Protein 4B6I (pdb70)

Foldseek 3Di:
DLVVLVVDDLLQLLLLLLLLLLQLLQDPDPVSNVVSNVSSVVSVVPHPWDCVLVVQSNVVSNCLSPVQDQDVDDDGDSNVSSNCSNPDVSNVVSCVVTPD/DLCVCVPDDLLQLQLLLLLLLLQLLQDPDPVSNVVSVVSSVSSVVPHPFDCVLVVVSNVVSNCLSPPQDDDPDDDGDSNVSSCCSVVPPVSVVSVVVTPD/DVLLVVCLVDDLLVLLLLLLLLLLQLLQDPDPVSNVVSVVSNVSSVVNHPFPCQLVVVSNVVSVCLSPPQDDDPDDDGDSNVSSNVSNPDPVNVVSVVVGDD/DVLLVVCQVPDLLQLLLLLLLLLLQLLQDPDPVSNVVSNVSSVSSVVNHPFDCVLVVVSNVVSPVLSVVQDDDPDDDGDSNVSSNVSVVDPVSVVSVVVGPD

CATH classification: 1.20.120.1620

Solvent-accessible surface area: 18960 Å² total; per-residue (Å²): 46,116,73,60,14,106,87,30,67,51,55,18,4,0,26,2,14,0,0,0,48,0,9,0,92,24,17,67,16,117,162,12,53,74,5,0,32,48,0,1,69,22,2,72,147,61,20,171,21,65,140,58,0,15,86,70,0,32,129,5,0,57,96,27,3,105,109,81,23,122,16,75,100,161,30,61,9,36,8,10,1,0,0,32,0,15,68,14,82,83,0,50,70,14,19,112,138,56,46,239,47,63,116,37,7,107,81,29,69,54,38,18,3,0,31,2,15,0,0,0,51,0,12,0,94,13,23,131,24,114,181,15,45,78,8,0,38,43,0,2,63,6,1,46,142,40,19,171,23,66,119,66,0,6,116,58,0,32,149,4,0,51,96,31,4,110,111,90,25,118,26,98,87,164,24,59,6,26,9,9,2,0,0,36,0,15,68,12,91,76,0,57,64,5,18,94,154,58,55,245,73,150,14,22,98,64,13,93,98,45,67,50,45,15,3,0,29,1,13,0,0,0,47,0,12,0,81,16,23,123,18,136,180,13,59,89,8,0,39,45,0,1,72,8,1,67,115,24,22,174,18,65,143,38,0,13,52,7,0,34,85,1,0,53,89,34,4,104,108,77,15,124,24,100,86,170,32,61,4,30,9,4,0,0,0,27,0,14,81,6,57,26,0,85,13,1,18,82,8,22,29,200,69,157,15,30,105,87,13,92,103,40,65,52,45,21,3,0,31,2,18,0,0,0,47,0,9,0,88,18,9,118,12,109,177,12,39,76,6,0,37,58,0,1,64,11,2,69,115,35,20,170,22,62,142,71,0,12,97,19,0,34,90,0,0,68,41,6,5,101,70,74,22,136,27,124,91,175,29,41,7,34,7,3,2,0,0,31,0,17,85,6,14,1,0,68,5,2,23,70,119,38,53,235

Nearest PDB structures (foldseek):
  4b6i-assembly2_B  TM=1.010E+00  e=2.542E-14  Serratia marcescens
  4jur-assembly4_M  TM=9.207E-01  e=7.871E-06  Enterobacter cloacae subsp. cloacae ATCC 13047
  4j30-assembly1_B  TM=9.088E-01  e=9.752E-06  Salmonella enterica subsp. enterica serovar Typhimurium str. LT2
  4hfk-assembly1_B  TM=9.265E-01  e=2.424E-05  Enterobacter cloacae subsp. cloacae ATCC 13047
  3zib-assembly1_B  TM=9.320E-01  e=1.147E-03  Serratia marcescens

InterPro domains:
  IPR032032 Type VI secretion system (T6SS), amidase immunity protein [PF16695] (15-92)
  IPR038314 T6SS superfamily [G3DSA:1.20.120.1620] (1-102)

Sequence (404 aa):
MENSLNALSQEALYKNWLTSRCIGKSTDSERTKQQDAFRSASAYLELSKKLPMDAFEQGEKLAEQYANKNSQGSVQGTYHTLDCLSLQNASEAETIFERYSKMENSLNALSQEALYKNWLTSRCIGKSTDSERTKQDAFRSASAYLELSKLPMDAFEQGEKLAEQYANKNSQGSVQGTYHTLDCLSLQNASEAETIFERYSKGHMENSLNALSQEALYKNWLTSRCIGKSTDSERTKQDAFRSASAYLELSKLPMDAFEQGEKLAEQYANKNSQGSVQGTYHTLDCLSLQNNASEAETIFERYSKGHMENSLNALSQEALYKNWLTSRCIGKSTDSERTKQDAFRSASAYLELSKLPMDAFEQGEKLAEQYANKNSQGSVQGTYHTLDCLSLQNASEAETIFERYSK

Organism: Serratia marcescens (NCBI:txid615)

Secondary structure (DSSP, 8-state):
-HHHHHTS-HHHHHHHHHHHHHHHHH-S-HHHHHHHHHHHHHHHHH--S-HHHHHHHHHHHHHHHTT----SSSS--HHHHHHGGGT-HHHHHHHHHHH-/-TTTTTTS-HHHHHHHHHHHHHHHHH-S-HHHHHHHHHHHHHHHHH--S-HHHHHHHHHHHHHHHT-----SSSS--HHHHHHGGGT-HHHHHHHHTT--/-HHHHHHTTS-HHHHHHHHHHHHHHHHH-S-HHHHHHHHHHHHHHHHT--S-THHHHHHHHHHHHHHT-----SSSS--HHHHHHGGGG-HHHHHHHHHH--/-HHHHHHTTS-HHHHHHHHHHHHHHHHH-S-HHHHHHHHHHHHHHHHH--S-HHHHHHHHHHHHHHHT-----SSSS--HHHHHHGGGT-HHHHHHHHHHH-

Radius of gyration: 23.5 Å; Cα contacts (8 Å, |Δi|>4): 621; chains: 4; bounding box: 62×67×42 Å

Structure (mmCIF, N/CA/C/O backbone):
data_4B6I
#
_entry.id   4B6I
#
_cell.length_a   48.055
_cell.length_b   56.894
_cell.length_c   122.195
_cell.angle_alpha   90.00
_cell.angle_beta   90.00
_cell.angle_gamma   90.00
#
_symmetry.space_group_name_H-M   'P 2 2 21'
#
loop_
_entity.id
_entity.type
_entity.pdbx_description
1 polymer SMA2266
2 water water
#
loop_
_atom_site.group_PDB
_atom_site.id
_atom_site.type_symbol
_atom_site.label_atom_id
_atom_site.label_alt_id
_atom_site.label_comp_id
_atom_site.label_asym_id
_atom_site.label_entity_id
_atom_site.label_seq_id
_atom_site.pdbx_PDB_ins_code
_atom_site.Cartn_x
_atom_site.Cartn_y
_atom_site.Cartn_z
_atom_site.occupancy
_atom_site.B_iso_or_equiv
_atom_site.auth_seq_id
_atom_site.auth_comp_id
_atom_site.auth_asym_id
_atom_site.auth_atom_id
_atom_site.pdbx_PDB_model_num
ATOM 1 N N . MET A 1 3 ? 24.350 34.812 19.518 1.00 45.36 20 MET A N 1
ATOM 2 C CA . MET A 1 3 ? 25.303 35.905 19.108 1.00 46.28 20 MET A CA 1
ATOM 3 C C . MET A 1 3 ? 26.141 35.367 17.965 1.00 45.41 20 MET A C 1
ATOM 4 O O . MET A 1 3 ? 26.402 36.053 16.986 1.00 41.83 20 MET A O 1
ATOM 9 N N . GLU A 1 4 ? 26.583 34.126 18.143 1.00 48.45 21 GLU A N 1
ATOM 10 C CA . GLU A 1 4 ? 27.339 33.361 17.146 1.00 48.74 21 GLU A CA 1
ATOM 11 C C . GLU A 1 4 ? 26.406 33.188 15.967 1.00 47.63 21 GLU A C 1
ATOM 12 O O . GLU A 1 4 ? 26.829 33.230 14.816 1.00 46.18 21 GLU A O 1
ATOM 18 N N . ASN A 1 5 ? 25.122 33.036 16.302 1.00 46.87 22 ASN A N 1
ATOM 19 C CA . ASN A 1 5 ? 24.026 32.916 15.340 1.00 45.87 22 ASN A CA 1
ATOM 20 C C . ASN A 1 5 ? 23.821 34.173 14.540 1.00 42.62 22 ASN A C 1
ATOM 21 O O . ASN A 1 5 ? 23.689 34.101 13.333 1.00 43.08 22 ASN A O 1
ATOM 26 N N . SER A 1 6 ? 23.756 35.326 15.198 1.00 39.69 23 SER A N 1
ATOM 27 C CA . SER A 1 6 ? 23.524 36.577 14.464 1.00 37.97 23 SER A CA 1
ATOM 28 C C . SER A 1 6 ? 24.742 36.957 13.645 1.00 34.78 23 SER A C 1
ATOM 29 O O . SER A 1 6 ? 24.620 37.477 12.531 1.00 31.78 23 SER A O 1
ATOM 32 N N . LEU A 1 7 ? 25.927 36.673 14.187 1.00 33.17 24 LEU A N 1
ATOM 33 C CA . LEU A 1 7 ? 27.152 36.989 13.452 1.00 29.18 24 LEU A CA 1
ATOM 34 C C . LEU A 1 7 ? 27.311 36.147 12.172 1.00 26.68 24 LEU A C 1
ATOM 35 O O . LEU A 1 7 ? 27.655 36.683 11.132 1.00 24.97 24 LEU A O 1
ATOM 40 N N . ASN A 1 8 ? 27.033 34.842 12.256 1.00 27.57 25 ASN A N 1
ATOM 41 C CA . ASN A 1 8 ? 26.984 33.962 11.081 1.00 27.49 25 ASN A CA 1
ATOM 42 C C . ASN A 1 8 ? 25.967 34.380 9.998 1.00 26.16 25 ASN A C 1
ATOM 43 O O . ASN A 1 8 ? 26.112 34.014 8.847 1.00 26.70 25 ASN A O 1
ATOM 48 N N . ALA A 1 9 ? 24.968 35.174 10.344 1.00 24.60 26 ALA A N 1
ATOM 49 C CA . ALA A 1 9 ? 24.018 35.690 9.351 1.00 24.24 26 ALA A CA 1
ATOM 50 C C . ALA A 1 9 ? 24.621 36.813 8.483 1.00 22.41 26 ALA A C 1
ATOM 51 O O . ALA A 1 9 ? 24.107 37.117 7.420 1.00 22.90 26 ALA A O 1
ATOM 53 N N . LEU A 1 10 ? 25.696 37.447 8.946 1.00 19.87 27 LEU A N 1
ATOM 54 C CA . LEU A 1 10 ? 26.259 38.584 8.254 1.00 18.19 27 LEU A CA 1
ATOM 55 C C . LEU A 1 10 ? 27.052 38.176 7.035 1.00 18.02 27 LEU A C 1
ATOM 56 O O . LEU A 1 10 ? 27.765 37.200 7.051 1.00 18.34 27 LEU A O 1
ATOM 61 N N . SER A 1 11 ? 26.954 38.968 5.995 1.00 17.52 28 SER A N 1
ATOM 62 C CA . SER A 1 11 ? 27.845 38.823 4.860 1.00 17.46 28 SER A CA 1
ATOM 63 C C . SER A 1 11 ? 29.284 39.167 5.232 1.00 16.28 28 SER A C 1
ATOM 64 O O . SER A 1 11 ? 29.572 39.798 6.273 1.00 15.92 28 SER A O 1
ATOM 67 N N . GLN A 1 12 ? 30.206 38.742 4.383 1.00 15.96 29 GLN A N 1
ATOM 68 C CA . GLN A 1 12 ? 31.604 39.101 4.528 1.00 14.81 29 GLN A CA 1
ATOM 69 C C . GLN A 1 12 ? 31.780 40.626 4.434 1.00 13.48 29 GLN A C 1
ATOM 70 O O . GLN A 1 12 ? 32.561 41.193 5.194 1.00 12.06 29 GLN A O 1
ATOM 76 N N . GLU A 1 13 ? 31.033 41.304 3.559 1.00 13.61 30 GLU A N 1
ATOM 77 C CA . GLU A 1 13 ? 31.163 42.783 3.484 1.00 13.24 30 GLU A CA 1
ATOM 78 C C . GLU A 1 13 ? 30.681 43.403 4.815 1.00 12.16 30 GLU A C 1
ATOM 79 O O . GLU A 1 13 ? 31.336 44.299 5.358 1.00 10.80 30 GLU A O 1
ATOM 85 N N . ALA A 1 14 ? 29.602 42.868 5.383 1.00 12.15 31 ALA A N 1
ATOM 86 C CA . ALA A 1 14 ? 29.096 43.416 6.628 1.00 11.57 31 ALA A CA 1
ATOM 87 C C . ALA A 1 14 ? 30.036 43.194 7.839 1.00 10.80 31 ALA A C 1
ATOM 88 O O . ALA A 1 14 ? 30.188 44.086 8.709 1.00 10.02 31 ALA A O 1
ATOM 90 N N . LEU A 1 15 ? 30.646 42.014 7.908 1.00 10.76 32 LEU A N 1
ATOM 91 C CA . LEU A 1 15 ? 31.657 41.711 8.945 1.00 10.32 32 LEU A CA 1
ATOM 92 C C . LEU A 1 15 ? 32.806 42.692 8.874 1.00 9.59 32 LEU A C 1
ATOM 93 O O . LEU A 1 15 ? 33.245 43.249 9.893 1.00 9.13 32 LEU A O 1
ATOM 98 N N . TYR A 1 16 ? 33.272 42.934 7.665 1.00 9.40 33 TYR A N 1
ATOM 99 C CA . TYR A 1 16 ? 34.351 43.869 7.456 1.00 9.21 33 TYR A CA 1
ATOM 100 C C . TYR A 1 16 ? 33.982 45.293 7.866 1.00 8.35 33 TYR A C 1
ATOM 101 O O . TYR A 1 16 ? 34.751 45.975 8.520 1.00 7.59 33 TYR A O 1
ATOM 110 N N . LYS A 1 17 ? 32.831 45.763 7.389 1.00 8.26 34 LYS A N 1
ATOM 111 C CA . LYS A 1 17 ? 32.375 47.150 7.730 1.00 7.90 34 LYS A CA 1
ATOM 112 C C . LYS A 1 17 ? 32.207 47.289 9.265 1.00 7.14 34 LYS A C 1
ATOM 113 O O . LYS A 1 17 ? 32.571 48.318 9.828 1.00 6.54 34 LYS A O 1
ATOM 119 N N . ASN A 1 18 ? 31.635 46.271 9.907 1.00 6.92 35 ASN A N 1
ATOM 120 C CA . ASN A 1 18 ? 31.461 46.278 11.350 1.00 6.85 35 ASN A CA 1
ATOM 121 C C . ASN A 1 18 ? 32.784 46.294 12.051 1.00 6.67 35 ASN A C 1
ATOM 122 O O . ASN A 1 18 ? 32.943 47.016 13.040 1.00 6.57 35 ASN A O 1
ATOM 127 N N . TRP A 1 19 ? 33.743 45.556 11.496 1.00 6.66 36 TRP A N 1
ATOM 128 C CA . TRP A 1 19 ? 35.132 45.537 12.057 1.00 6.91 36 TRP A CA 1
ATOM 129 C C . TRP A 1 19 ? 35.748 46.931 11.972 1.00 6.63 36 TRP A C 1
ATOM 130 O O . TRP A 1 19 ? 36.173 47.459 12.970 1.00 6.55 36 TRP A O 1
ATOM 141 N N . LEU A 1 20 ? 35.646 47.561 10.791 1.00 6.37 37 LEU A N 1
ATOM 142 C CA . LEU A 1 20 ? 36.092 48.925 10.579 1.00 6.23 37 LEU A CA 1
ATOM 143 C C . LEU A 1 20 ? 35.432 49.913 11.554 1.00 6.27 37 LEU A C 1
ATOM 144 O O . LEU A 1 20 ? 36.155 50.665 12.235 1.00 6.54 37 LEU A O 1
ATOM 149 N N . THR A 1 21 ? 34.107 49.912 11.648 1.00 6.10 38 THR A N 1
ATOM 150 C CA . THR A 1 21 ? 33.472 50.845 12.552 1.00 6.37 38 THR A CA 1
ATOM 151 C C . THR A 1 21 ? 33.917 50.652 14.020 1.00 6.74 38 THR A C 1
ATOM 152 O O . THR A 1 21 ? 34.200 51.609 14.753 1.00 7.03 38 THR A O 1
ATOM 156 N N . SER A 1 22 ? 33.964 49.393 14.445 1.00 7.32 39 SER A N 1
ATOM 157 C CA . SER A 1 22 ? 34.385 49.036 15.779 1.00 8.03 39 SER A CA 1
ATOM 158 C C . SER A 1 22 ? 35.782 49.468 16.124 1.00 8.44 39 SER A C 1
ATOM 159 O O . SER A 1 22 ? 35.999 50.002 17.240 1.00 8.96 39 SER A O 1
ATOM 162 N N . ARG A 1 23 ? 36.724 49.180 15.221 1.00 8.48 40 ARG A N 1
ATOM 163 C CA . ARG A 1 23 ? 38.079 49.659 15.376 1.00 8.84 40 ARG A CA 1
ATOM 164 C C . ARG A 1 23 ? 38.123 51.213 15.505 1.00 9.00 40 ARG A C 1
ATOM 165 O O . ARG A 1 23 ? 38.789 51.711 16.346 1.00 9.74 40 ARG A O 1
ATOM 173 N N . CYS A 1 24 ? 37.352 51.933 14.705 1.00 8.89 41 CYS A N 1
ATOM 174 C CA . CYS A 1 24 ? 37.371 53.407 14.680 1.00 9.10 41 CYS A CA 1
ATOM 175 C C . CYS A 1 24 ? 36.839 53.948 15.990 1.00 9.43 41 CYS A C 1
ATOM 176 O O . CYS A 1 24 ? 37.398 54.879 16.583 1.00 9.89 41 CYS A O 1
ATOM 179 N N . ILE A 1 25 ? 35.799 53.301 16.524 1.00 9.62 42 ILE A N 1
ATOM 180 C CA . ILE A 1 25 ? 35.175 53.721 17.796 1.00 10.02 42 ILE A CA 1
ATOM 181 C C . ILE A 1 25 ? 36.195 53.540 18.897 1.00 11.31 42 ILE A C 1
ATOM 182 O O . ILE A 1 25 ? 36.418 54.425 19.717 1.00 12.37 42 ILE A O 1
ATOM 187 N N . GLY A 1 26 ? 36.892 52.409 18.887 1.00 11.78 43 GLY A N 1
ATOM 188 C CA . GLY A 1 26 ? 37.869 52.160 19.938 1.00 13.15 43 GLY A CA 1
ATOM 189 C C . GLY A 1 26 ? 39.033 53.139 19.886 1.00 14.22 43 GLY A C 1
ATOM 190 O O . GLY A 1 26 ? 39.618 53.461 20.921 1.00 15.66 43 GLY A O 1
ATOM 191 N N . LYS A 1 27 ? 39.451 53.490 18.682 1.00 14.15 44 LYS A N 1
ATOM 192 C CA . LYS A 1 27 ? 40.604 54.357 18.491 1.00 15.69 44 LYS A CA 1
ATOM 193 C C . LYS A 1 27 ? 40.259 55.838 18.730 1.00 16.71 44 LYS A C 1
ATOM 194 O O . LYS A 1 27 ? 41.168 56.653 18.885 1.00 17.28 44 LYS A O 1
ATOM 200 N N . SER A 1 28 ? 38.961 56.174 18.746 1.00 16.46 45 SER A N 1
ATOM 201 C CA . SER A 1 28 ? 38.516 57.577 18.890 1.00 17.26 45 SER A CA 1
ATOM 202 C C . SER A 1 28 ? 38.085 57.888 20.301 1.00 19.06 45 SER A C 1
ATOM 203 O O . SER A 1 28 ? 38.220 59.029 20.727 1.00 19.32 45 SER A O 1
ATOM 206 N N . THR A 1 29 ? 37.558 56.881 21.024 1.00 19.94 46 THR A N 1
ATOM 207 C CA . THR A 1 29 ? 36.866 57.105 22.319 1.00 20.66 46 THR A CA 1
ATOM 208 C C . THR A 1 29 ? 37.856 57.485 23.395 1.00 22.41 46 THR A C 1
ATOM 209 O O . THR A 1 29 ? 38.962 56.963 23.458 1.00 23.11 46 THR A O 1
ATOM 213 N N . ASP A 1 30 ? 37.427 58.420 24.225 1.00 23.08 47 ASP A N 1
ATOM 214 C CA . ASP A 1 30 ? 38.091 58.780 25.475 1.00 25.10 47 ASP A CA 1
ATOM 215 C C . ASP A 1 30 ? 38.118 57.674 26.546 1.00 25.27 47 ASP A C 1
ATOM 216 O O . ASP A 1 30 ? 38.894 57.746 27.486 1.00 26.17 47 ASP A O 1
ATOM 221 N N . SER A 1 31 ? 37.178 56.749 26.480 1.00 23.86 48 SER A N 1
ATOM 222 C CA . SER A 1 31 ? 36.940 55.845 27.577 1.00 24.28 48 SER A CA 1
ATOM 223 C C . SER A 1 31 ? 37.703 54.527 27.361 1.00 23.60 48 SER A C 1
ATOM 224 O O . SER A 1 31 ? 37.508 53.867 26.328 1.00 21.29 48 SER A O 1
ATOM 227 N N . GLU A 1 32 ? 38.516 54.116 28.339 1.00 24.17 49 GLU A N 1
ATOM 228 C CA . GLU A 1 32 ? 39.120 52.807 28.273 1.00 23.82 49 GLU A CA 1
ATOM 229 C C . GLU A 1 32 ? 38.031 51.719 28.268 1.00 22.47 49 GLU A C 1
ATOM 230 O O . GLU A 1 32 ? 38.140 50.749 27.515 1.00 21.15 49 GLU A O 1
ATOM 236 N N . ARG A 1 33 ? 36.981 51.854 29.084 1.00 22.11 50 ARG A N 1
ATOM 237 C CA . ARG A 1 33 ? 35.856 50.851 29.065 1.00 21.97 50 ARG A CA 1
ATOM 238 C C . ARG A 1 33 ? 35.274 50.653 27.710 1.00 19.37 50 ARG A C 1
ATOM 239 O O . ARG A 1 33 ? 35.030 49.535 27.260 1.00 18.46 50 ARG A O 1
ATOM 247 N N . THR A 1 34 ? 34.987 51.760 27.091 1.00 18.59 51 THR A N 1
ATOM 248 C CA . THR A 1 34 ? 34.384 51.749 25.740 1.00 17.66 51 THR A CA 1
ATOM 249 C C . THR A 1 34 ? 35.428 51.254 24.707 1.00 16.96 51 THR A C 1
ATOM 250 O O . THR A 1 34 ? 35.085 50.527 23.800 1.00 15.67 51 THR A O 1
ATOM 254 N N . LYS A 1 35 ? 36.705 51.597 24.901 1.00 18.06 52 LYS A N 1
ATOM 255 C CA . LYS A 1 35 ? 37.717 51.162 23.948 1.00 17.64 52 LYS A CA 1
ATOM 256 C C . LYS A 1 35 ? 37.803 49.654 23.947 1.00 16.95 52 LYS A C 1
ATOM 257 O O . LYS A 1 35 ? 37.858 49.022 22.837 1.00 15.40 52 LYS A O 1
ATOM 263 N N A GLN A 1 36 ? 37.850 49.042 25.123 0.50 17.42 53 GLN A N 1
ATOM 264 N N B GLN A 1 36 ? 37.842 49.084 25.152 0.50 17.54 53 GLN A N 1
ATOM 265 C CA A GLN A 1 36 ? 37.999 47.589 25.141 0.50 17.69 53 GLN A CA 1
ATOM 266 C CA B GLN A 1 36 ? 37.910 47.631 25.340 0.50 17.99 53 GLN A CA 1
ATOM 267 C C A GLN A 1 36 ? 36.665 46.869 24.762 0.50 16.79 53 GLN A C 1
ATOM 268 C C B GLN A 1 36 ? 36.685 46.951 24.706 0.50 16.80 53 GLN A C 1
ATOM 269 O O A GLN A 1 36 ? 36.694 45.755 24.224 0.50 16.32 53 GLN A O 1
ATOM 270 O O B GLN A 1 36 ? 36.803 45.962 23.967 0.50 16.04 53 GLN A O 1
ATOM 281 N N . ASP A 1 37 ? 35.512 47.517 24.974 1.00 16.27 54 ASP A N 1
ATOM 282 C CA . ASP A 1 37 ? 34.262 47.008 24.401 1.00 15.31 54 ASP A CA 1
ATOM 283 C C . ASP A 1 37 ? 34.295 47.045 22.872 1.00 13.59 54 ASP A C 1
ATOM 284 O O . ASP A 1 37 ? 33.971 46.065 22.166 1.00 12.86 54 ASP A O 1
ATOM 289 N N . ALA A 1 38 ? 34.732 48.169 22.339 1.00 12.70 55 ALA A N 1
ATOM 290 C CA . ALA A 1 38 ? 34.812 48.280 20.890 1.00 11.43 55 ALA A CA 1
ATOM 291 C C . ALA A 1 38 ? 35.779 47.294 20.304 1.00 11.55 55 ALA A C 1
ATOM 292 O O . ALA A 1 38 ? 35.492 46.670 19.270 1.00 10.60 55 ALA A O 1
ATOM 294 N N . PHE A 1 39 ? 36.928 47.136 20.965 1.00 12.41 56 PHE A N 1
ATOM 295 C CA . PHE A 1 39 ? 37.930 46.211 20.446 1.00 12.78 56 PHE A CA 1
ATOM 296 C C . PHE A 1 39 ? 37.533 44.741 20.575 1.00 13.26 56 PHE A C 1
ATOM 297 O O . PHE A 1 39 ? 37.779 43.993 19.638 1.00 13.03 56 PHE A O 1
ATOM 305 N N . ARG A 1 40 ? 36.959 44.319 21.702 1.00 14.28 57 ARG A N 1
ATOM 306 C CA . ARG A 1 40 ? 36.373 42.954 21.846 1.00 15.17 57 ARG A CA 1
ATOM 307 C C . ARG A 1 40 ? 35.347 42.684 20.735 1.00 13.97 57 ARG A C 1
ATOM 308 O O . ARG A 1 40 ? 35.317 41.606 20.155 1.00 13.67 57 ARG A O 1
ATOM 316 N N . SER A 1 41 ? 34.521 43.691 20.434 1.00 12.80 58 SER A N 1
ATOM 317 C CA . SER A 1 41 ? 33.525 43.564 19.404 1.00 12.19 58 SER A CA 1
ATOM 318 C C . SER A 1 41 ? 34.191 43.415 18.007 1.00 11.42 58 SER A C 1
ATOM 319 O O . SER A 1 41 ? 33.796 42.577 17.223 1.00 11.66 58 SER A O 1
ATOM 322 N N . ALA A 1 42 ? 35.180 44.232 17.721 1.00 10.68 59 ALA A N 1
ATOM 323 C CA . ALA A 1 42 ? 35.934 44.102 16.479 1.00 10.17 59 ALA A CA 1
ATOM 324 C C . ALA A 1 42 ? 36.536 42.711 16.358 1.00 10.79 59 ALA A C 1
ATOM 325 O O . ALA A 1 42 ? 36.505 42.114 15.255 1.00 10.59 59 ALA A O 1
ATOM 327 N N . SER A 1 43 ? 37.104 42.201 17.444 1.00 11.71 60 SER A N 1
ATOM 328 C CA . SER A 1 43 ? 37.740 40.851 17.413 1.00 12.94 60 SER A CA 1
ATOM 329 C C . SER A 1 43 ? 36.705 39.775 17.017 1.00 13.21 60 SER A C 1
ATOM 330 O O . SER A 1 43 ? 37.028 38.856 16.311 1.00 13.60 60 SER A O 1
ATOM 333 N N . ALA A 1 44 ? 35.479 39.881 17.525 1.00 13.08 61 ALA A N 1
ATOM 334 C CA . ALA A 1 44 ? 34.412 38.906 17.180 1.00 13.50 61 ALA A CA 1
ATOM 335 C C . ALA A 1 44 ? 34.104 38.890 15.678 1.00 12.68 61 ALA A C 1
ATOM 336 O O . ALA A 1 44 ? 33.843 37.850 15.127 1.00 13.12 61 ALA A O 1
ATOM 338 N N . TYR A 1 45 ? 34.092 40.048 15.021 1.00 11.70 62 TYR A N 1
ATOM 339 C CA . TYR A 1 45 ? 33.816 40.099 13.588 1.00 11.21 62 TYR A CA 1
ATOM 340 C C . TYR A 1 45 ? 34.984 39.537 12.816 1.00 11.82 62 TYR A C 1
ATOM 341 O O . TYR A 1 45 ? 34.831 38.757 11.838 1.00 12.58 62 TYR A O 1
ATOM 350 N N . LEU A 1 46 ? 36.167 39.867 13.305 1.00 12.11 63 LEU A N 1
ATOM 351 C CA . LEU A 1 46 ? 37.438 39.439 12.641 1.00 12.90 63 LEU A CA 1
ATOM 352 C C . LEU A 1 46 ? 37.587 37.944 12.624 1.00 14.69 63 LEU A C 1
ATOM 353 O O . LEU A 1 46 ? 38.041 37.376 11.615 1.00 15.00 63 LEU A O 1
ATOM 358 N N . GLU A 1 47 ? 37.224 37.279 13.727 1.00 16.49 64 GLU A N 1
ATOM 359 C CA . GLU A 1 47 ? 37.379 35.828 13.759 1.00 18.85 64 GLU A CA 1
ATOM 360 C C . GLU A 1 47 ? 36.625 35.127 12.631 1.00 19.16 64 GLU A C 1
ATOM 361 O O . GLU A 1 47 ? 37.061 34.102 12.173 1.00 19.89 64 GLU A O 1
ATOM 367 N N . LEU A 1 48 ? 35.492 35.683 12.202 1.00 18.56 65 LEU A N 1
ATOM 368 C CA . LEU A 1 48 ? 34.662 35.078 11.177 1.00 19.36 65 LEU A CA 1
ATOM 369 C C . LEU A 1 48 ? 35.014 35.495 9.747 1.00 18.14 65 LEU A C 1
ATOM 370 O O . LEU A 1 48 ? 34.542 34.891 8.790 1.00 19.43 65 LEU A O 1
ATOM 375 N N . SER A 1 49 ? 35.843 36.507 9.566 1.00 16.33 66 SER A N 1
ATOM 376 C CA . SER A 1 49 ? 36.121 37.002 8.213 1.00 15.51 66 SER A CA 1
ATOM 377 C C . SER A 1 49 ? 36.927 35.991 7.424 1.00 16.25 66 SER A C 1
ATOM 378 O O . SER A 1 49 ? 37.827 35.330 7.977 1.00 16.50 66 SER A O 1
ATOM 381 N N A LYS A 1 50 ? 36.607 35.829 6.152 0.50 16.42 67 LYS A N 1
ATOM 382 N N B LYS A 1 50 ? 36.554 35.834 6.150 0.50 16.36 67 LYS A N 1
ATOM 383 C CA A LYS A 1 50 ? 37.420 34.989 5.299 0.50 17.20 67 LYS A CA 1
ATOM 384 C CA B LYS A 1 50 ? 37.307 35.047 5.168 0.50 17.10 67 LYS A CA 1
ATOM 385 C C A LYS A 1 50 ? 38.377 35.835 4.487 0.50 16.70 67 LYS A C 1
ATOM 386 C C B LYS A 1 50 ? 38.499 35.803 4.640 0.50 16.60 67 LYS A C 1
ATOM 387 O O A LYS A 1 50 ? 39.000 35.338 3.563 0.50 17.30 67 LYS A O 1
ATOM 388 O O B LYS A 1 50 ? 39.408 35.209 4.071 0.50 16.99 67 LYS A O 1
ATOM 399 N N . LEU A 1 51 ? 38.513 37.118 4.823 1.00 15.51 68 LEU A N 1
ATOM 400 C CA . LEU A 1 51 ? 39.444 37.979 4.095 1.00 14.98 68 LEU A CA 1
ATOM 401 C C . LEU A 1 51 ? 40.849 37.743 4.584 1.00 15.26 68 LEU A C 1
ATOM 402 O O . LEU A 1 51 ? 41.046 37.403 5.724 1.00 15.58 68 LEU A O 1
ATOM 407 N N . PRO A 1 52 ? 41.831 37.969 3.726 1.00 15.54 69 PRO A N 1
ATOM 408 C CA . PRO A 1 52 ? 43.265 37.885 4.104 1.00 16.24 69 PRO A CA 1
ATOM 409 C C . PRO A 1 52 ? 43.687 39.047 4.979 1.00 15.29 69 PRO A C 1
ATOM 410 O O . PRO A 1 52 ? 43.052 40.108 5.029 1.00 14.14 69 PRO A O 1
ATOM 414 N N . MET A 1 53 ? 44.824 38.893 5.584 1.00 16.47 70 MET A N 1
ATOM 415 C CA . MET A 1 53 ? 45.258 39.838 6.632 1.00 16.65 70 MET A CA 1
ATOM 416 C C . MET A 1 53 ? 45.496 41.265 6.098 1.00 15.86 70 MET A C 1
ATOM 417 O O . MET A 1 53 ? 45.229 42.256 6.775 1.00 14.01 70 MET A O 1
ATOM 422 N N . ASP A 1 54 ? 45.914 41.366 4.849 1.00 15.88 71 ASP A N 1
ATOM 423 C CA . ASP A 1 54 ? 46.181 42.697 4.348 1.00 16.73 71 ASP A CA 1
ATOM 424 C C . ASP A 1 54 ? 44.888 43.527 4.281 1.00 14.73 71 ASP A C 1
ATOM 425 O O . ASP A 1 54 ? 44.992 44.750 4.367 1.00 13.75 71 ASP A O 1
ATOM 430 N N . ALA A 1 55 ? 43.708 42.903 4.109 1.00 13.82 72 ALA A N 1
ATOM 431 C CA . ALA A 1 55 ? 42.462 43.699 4.148 1.00 12.90 72 ALA A CA 1
ATOM 432 C C . ALA A 1 55 ? 42.406 44.385 5.474 1.00 12.14 72 ALA A C 1
ATOM 433 O O . ALA A 1 55 ? 41.913 45.504 5.571 1.00 12.01 72 ALA A O 1
ATOM 435 N N . PHE A 1 56 ? 42.874 43.721 6.516 1.00 12.26 73 PHE A N 1
ATOM 436 C CA . PHE A 1 56 ? 42.798 44.316 7.854 1.00 11.99 73 PHE A CA 1
ATOM 437 C C . PHE A 1 56 ? 43.931 45.290 8.192 1.00 12.79 73 PHE A C 1
ATOM 438 O O . PHE A 1 56 ? 43.708 46.272 8.932 1.00 12.00 73 PHE A O 1
ATOM 446 N N . GLU A 1 57 ? 45.140 45.056 7.655 1.00 14.44 74 GLU A N 1
ATOM 447 C CA . GLU A 1 57 ? 46.247 46.031 7.805 1.00 15.79 74 GLU A CA 1
ATOM 448 C C . GLU A 1 57 ? 45.892 47.367 7.094 1.00 15.77 74 GLU A C 1
ATOM 449 O O . GLU A 1 57 ? 46.071 48.448 7.658 1.00 15.66 74 GLU A O 1
ATOM 455 N N . GLN A 1 58 ? 45.323 47.281 5.897 1.00 15.82 75 GLN A N 1
ATOM 456 C CA . GLN A 1 58 ? 44.925 48.471 5.148 1.00 17.02 75 GLN A CA 1
ATOM 457 C C . GLN A 1 58 ? 43.656 49.084 5.809 1.00 15.37 75 GLN A C 1
ATOM 458 O O . GLN A 1 58 ? 43.600 50.267 6.050 1.00 14.51 75 GLN A O 1
ATOM 464 N N . GLY A 1 59 ? 42.680 48.235 6.180 1.00 14.22 76 GLY A N 1
ATOM 465 C CA . GLY A 1 59 ? 41.472 48.677 6.903 1.00 13.41 76 GLY A CA 1
ATOM 466 C C . GLY A 1 59 ? 41.786 49.352 8.215 1.00 13.06 76 GLY A C 1
ATOM 467 O O . GLY A 1 59 ? 41.172 50.327 8.529 1.00 13.18 76 GLY A O 1
ATOM 468 N N . GLU A 1 60 ? 42.812 48.886 8.945 1.00 13.81 77 GLU A N 1
ATOM 469 C CA . GLU A 1 60 ? 43.185 49.511 10.216 1.00 13.91 77 GLU A CA 1
ATOM 470 C C . GLU A 1 60 ? 43.624 50.960 9.994 1.00 14.48 77 GLU A C 1
ATOM 471 O O . GLU A 1 60 ? 43.262 51.838 10.772 1.00 13.64 77 GLU A O 1
ATOM 477 N N . LYS A 1 61 ? 44.401 51.207 8.952 1.00 14.97 78 LYS A N 1
ATOM 478 C CA . LYS A 1 61 ? 44.853 52.577 8.677 1.00 16.13 78 LYS A CA 1
ATOM 479 C C . LYS A 1 61 ? 43.661 53.444 8.335 1.00 14.31 78 LYS A C 1
ATOM 480 O O . LYS A 1 61 ? 43.577 54.569 8.727 1.00 13.94 78 LYS A O 1
ATOM 486 N N . LEU A 1 62 ? 42.714 52.907 7.608 1.00 14.02 79 LEU A N 1
ATOM 487 C CA . LEU A 1 62 ? 41.470 53.651 7.290 1.00 13.26 79 LEU A CA 1
ATOM 488 C C . LEU A 1 62 ? 40.634 53.948 8.540 1.00 13.13 79 LEU A C 1
ATOM 489 O O . LEU A 1 62 ? 40.057 55.057 8.683 1.00 12.91 79 LEU A O 1
ATOM 494 N N . ALA A 1 63 ? 40.522 52.938 9.425 1.00 12.94 80 ALA A N 1
ATOM 495 C CA . ALA A 1 63 ? 39.807 53.070 10.671 1.00 12.47 80 ALA A CA 1
ATOM 496 C C . ALA A 1 63 ? 40.458 54.157 11.489 1.00 13.24 80 ALA A C 1
ATOM 497 O O . ALA A 1 63 ? 39.754 55.004 12.039 1.00 13.67 80 ALA A O 1
ATOM 499 N N . GLU A 1 64 ? 41.785 54.165 11.547 1.00 14.10 81 GLU A N 1
ATOM 500 C CA . GLU A 1 64 ? 42.482 55.241 12.300 1.00 15.10 81 GLU A CA 1
ATOM 501 C C . GLU A 1 64 ? 42.304 56.610 11.650 1.00 15.01 81 GLU A C 1
ATOM 502 O O . GLU A 1 64 ? 42.142 57.636 12.345 1.00 14.94 81 GLU A O 1
ATOM 508 N N . GLN A 1 65 ? 42.337 56.672 10.332 1.00 14.81 82 GLN A N 1
ATOM 509 C CA . GLN A 1 65 ? 42.146 57.918 9.654 1.00 16.19 82 GLN A CA 1
ATOM 510 C C . GLN A 1 65 ? 40.720 58.476 9.961 1.00 15.08 82 GLN A C 1
ATOM 511 O O . GLN A 1 65 ? 40.524 59.673 10.263 1.00 15.31 82 GLN A O 1
ATOM 517 N N . TYR A 1 66 ? 39.746 57.585 10.008 1.00 13.66 83 TYR A N 1
ATOM 518 C CA . TYR A 1 66 ? 38.405 58.012 10.361 1.00 14.00 83 TYR A CA 1
ATOM 519 C C . TYR A 1 66 ? 38.253 58.357 11.859 1.00 12.98 83 TYR A C 1
ATOM 520 O O . TYR A 1 66 ? 37.566 59.328 12.205 1.00 13.14 83 TYR A O 1
ATOM 529 N N . ALA A 1 67 ? 38.969 57.634 12.724 1.00 12.27 84 ALA A N 1
ATOM 530 C CA . ALA A 1 67 ? 39.013 57.988 14.170 1.00 12.81 84 ALA A CA 1
ATOM 531 C C . ALA A 1 67 ? 39.521 59.447 14.357 1.00 13.95 84 ALA A C 1
ATOM 532 O O . ALA A 1 67 ? 39.174 60.081 15.318 1.00 13.36 84 ALA A O 1
ATOM 534 N N . ASN A 1 68 ? 40.396 59.905 13.452 1.00 14.96 85 ASN A N 1
ATOM 535 C CA . ASN A 1 68 ? 41.054 61.190 13.574 1.00 17.57 85 ASN A CA 1
ATOM 536 C C . ASN A 1 68 ? 40.455 62.275 12.674 1.00 17.46 85 ASN A C 1
ATOM 537 O O . ASN A 1 68 ? 40.934 63.386 12.660 1.00 18.55 85 ASN A O 1
ATOM 542 N N . LYS A 1 69 ? 39.456 61.928 11.880 1.00 16.42 86 LYS A N 1
ATOM 543 C CA . LYS A 1 69 ? 38.875 62.854 10.940 1.00 17.59 86 LYS A CA 1
ATOM 544 C C . LYS A 1 69 ? 38.297 64.097 11.660 1.00 18.28 86 LYS A C 1
ATOM 545 O O . LYS A 1 69 ? 38.406 65.226 11.176 1.00 19.22 86 LYS A O 1
ATOM 551 N N . ASN A 1 70 ? 37.748 63.907 12.842 1.00 18.23 87 ASN A N 1
ATOM 552 C CA . ASN A 1 70 ? 37.300 65.008 13.657 1.00 20.53 87 ASN A CA 1
ATOM 553 C C . ASN A 1 70 ? 36.283 65.860 12.916 1.00 19.92 87 ASN A C 1
ATOM 554 O O . ASN A 1 70 ? 36.418 67.065 12.942 1.00 20.01 87 ASN A O 1
ATOM 559 N N . SER A 1 71 ? 35.287 65.244 12.247 1.00 18.71 88 SER A N 1
ATOM 560 C CA . SER A 1 71 ? 34.303 66.024 11.490 1.00 19.49 88 SER A CA 1
ATOM 561 C C . SER A 1 71 ? 33.658 67.063 12.448 1.00 21.80 88 SER A C 1
ATOM 562 O O . SER A 1 71 ? 33.410 66.789 13.612 1.00 21.53 88 SER A O 1
ATOM 565 N N . GLN A 1 72 ? 33.461 68.287 11.969 1.00 25.32 89 GLN A N 1
ATOM 566 C CA . GLN A 1 72 ? 32.792 69.336 12.727 1.00 27.62 89 GLN A CA 1
ATOM 567 C C . GLN A 1 72 ? 31.376 69.552 12.133 1.00 29.08 89 GLN A C 1
ATOM 568 O O . GLN A 1 72 ? 31.188 69.585 10.918 1.00 28.64 89 GLN A O 1
ATOM 574 N N . GLY A 1 73 ? 30.371 69.703 12.958 1.00 28.70 90 GLY A N 1
ATOM 575 C CA . GLY A 1 73 ? 29.032 69.848 12.388 1.00 29.63 90 GLY A CA 1
ATOM 576 C C . GLY A 1 73 ? 28.552 71.230 12.677 1.00 31.36 90 GLY A C 1
ATOM 577 O O . GLY A 1 73 ? 29.196 71.915 13.404 1.00 34.60 90 GLY A O 1
ATOM 578 N N . SER A 1 74 ? 27.421 71.669 12.129 1.00 34.40 91 SER A N 1
ATOM 579 C CA . SER A 1 74 ? 26.727 72.801 12.752 1.00 35.44 91 SER A CA 1
ATOM 580 C C . SER A 1 74 ? 26.641 72.275 14.183 1.00 34.08 91 SER A C 1
ATOM 581 O O . SER A 1 74 ? 26.287 71.089 14.388 1.00 38.15 91 SER A O 1
ATOM 584 N N . VAL A 1 75 ? 26.998 73.121 15.137 1.00 33.42 92 VAL A N 1
ATOM 585 C CA . VAL A 1 75 ? 27.060 72.803 16.568 1.00 31.32 92 VAL A CA 1
ATOM 586 C C . VAL A 1 75 ? 28.437 72.260 16.984 1.00 30.31 92 VAL A C 1
ATOM 587 O O . VAL A 1 75 ? 28.941 71.253 16.437 1.00 28.59 92 VAL A O 1
ATOM 591 N N . GLN A 1 76 ? 29.042 72.938 17.954 1.00 29.37 93 GLN A N 1
ATOM 592 C CA . GLN A 1 76 ? 30.357 72.539 18.484 1.00 29.72 93 GLN A CA 1
ATOM 593 C C . GLN A 1 76 ? 30.327 71.154 19.171 1.00 26.83 93 GLN A C 1
ATOM 594 O O . GLN A 1 76 ? 29.311 70.760 19.705 1.00 25.45 93 GLN A O 1
ATOM 600 N N . GLY A 1 77 ? 31.471 70.467 19.165 1.00 24.57 94 GLY A N 1
ATOM 601 C CA . GLY A 1 77 ? 31.648 69.130 19.788 1.00 22.56 94 GLY A CA 1
ATOM 602 C C . GLY A 1 77 ? 32.129 68.094 18.792 1.00 20.07 94 GLY A C 1
ATOM 603 O O . GLY A 1 77 ? 32.088 68.298 17.574 1.00 20.33 94 GLY A O 1
ATOM 604 N N . THR A 1 78 ? 32.524 66.931 19.290 1.00 18.08 95 THR A N 1
ATOM 605 C CA . THR A 1 78 ? 32.989 65.901 18.432 1.00 16.15 95 THR A CA 1
ATOM 606 C C . THR A 1 78 ? 31.844 65.075 17.851 1.00 14.39 95 THR A C 1
ATOM 607 O O . THR A 1 78 ? 30.766 64.918 18.447 1.00 13.87 95 THR A O 1
ATOM 611 N N . TYR A 1 79 ? 32.101 64.560 16.661 1.00 13.12 96 TYR A N 1
ATOM 612 C CA . TYR A 1 79 ? 31.196 63.670 15.924 1.00 11.71 96 TYR A CA 1
ATOM 613 C C . TYR A 1 79 ? 31.935 62.341 15.548 1.00 10.71 96 TYR A C 1
ATOM 614 O O . TYR A 1 79 ? 31.776 61.829 14.444 1.00 9.69 96 TYR A O 1
ATOM 623 N N . HIS A 1 80 ? 32.739 61.797 16.454 1.00 10.43 97 HIS A N 1
ATOM 624 C CA . HIS A 1 80 ? 33.486 60.587 16.129 1.00 10.13 97 HIS A CA 1
ATOM 625 C C . HIS A 1 80 ? 32.560 59.418 15.788 1.00 9.25 97 HIS A C 1
ATOM 626 O O . HIS A 1 80 ? 32.862 58.593 14.923 1.00 8.80 97 HIS A O 1
ATOM 633 N N . THR A 1 81 ? 31.422 59.334 16.470 1.00 9.24 98 THR A N 1
ATOM 634 C CA . THR A 1 81 ? 30.482 58.230 16.242 1.00 8.62 98 THR A CA 1
ATOM 635 C C . THR A 1 81 ? 30.015 58.245 14.794 1.00 8.33 98 THR A C 1
ATOM 636 O O . THR A 1 81 ? 29.969 57.234 14.131 1.00 8.05 98 THR A O 1
ATOM 640 N N . LEU A 1 82 ? 29.761 59.439 14.302 1.00 8.74 99 LEU A N 1
ATOM 641 C CA . LEU A 1 82 ? 29.286 59.626 12.925 1.00 8.70 99 LEU A CA 1
ATOM 642 C C . LEU A 1 82 ? 30.432 59.249 11.959 1.00 8.55 99 LEU A C 1
ATOM 643 O O . LEU A 1 82 ? 30.226 58.531 10.938 1.00 7.91 99 LEU A O 1
ATOM 648 N N . ASP A 1 83 ? 31.645 59.742 12.261 1.00 9.12 100 ASP A N 1
ATOM 649 C CA . ASP A 1 83 ? 32.809 59.401 11.404 1.00 9.34 100 ASP A CA 1
ATOM 650 C C . ASP A 1 83 ? 32.983 57.876 11.330 1.00 8.69 100 ASP A C 1
ATOM 651 O O . ASP A 1 83 ? 33.210 57.305 10.286 1.00 8.50 100 ASP A O 1
ATOM 656 N N . CYS A 1 84 ? 32.838 57.216 12.458 1.00 8.74 101 CYS A N 1
ATOM 657 C CA . CYS A 1 84 ? 33.084 55.784 12.503 1.00 8.64 101 CYS A CA 1
ATOM 658 C C . CYS A 1 84 ? 31.989 54.996 11.820 1.00 8.34 101 CYS A C 1
ATOM 659 O O . CYS A 1 84 ? 32.238 53.985 11.159 1.00 8.48 101 CYS A O 1
ATOM 662 N N . LEU A 1 85 ? 30.769 55.466 11.972 1.00 9.02 102 LEU A N 1
ATOM 663 C CA . LEU A 1 85 ? 29.645 54.867 11.255 1.00 8.96 102 LEU A CA 1
ATOM 664 C C . LEU A 1 85 ? 29.673 55.116 9.784 1.00 9.24 102 LEU A C 1
ATOM 665 O O . LEU A 1 85 ? 29.128 54.325 8.981 1.00 8.72 102 LEU A O 1
ATOM 670 N N . SER A 1 86 ? 30.293 56.199 9.378 1.00 10.15 103 SER A N 1
ATOM 671 C CA . SER A 1 86 ? 30.415 56.448 7.911 1.00 11.13 103 SER A CA 1
ATOM 672 C C . SER A 1 86 ? 31.215 55.333 7.142 1.00 10.64 103 SER A C 1
ATOM 673 O O . SER A 1 86 ? 31.104 55.151 5.891 1.00 9.97 103 SER A O 1
ATOM 676 N N . LEU A 1 87 ? 31.966 54.536 7.893 1.00 10.49 104 LEU A N 1
ATOM 677 C CA . LEU A 1 87 ? 32.709 53.441 7.307 1.00 10.75 104 LEU A CA 1
ATOM 678 C C . LEU A 1 87 ? 31.746 52.344 6.800 1.00 11.52 104 LEU A C 1
ATOM 679 O O . LEU A 1 87 ? 32.161 51.498 5.986 1.00 11.36 104 LEU A O 1
ATOM 684 N N . GLN A 1 88 ? 30.508 52.313 7.329 1.00 11.32 105 GLN A N 1
ATOM 685 C CA . GLN A 1 88 ? 29.514 51.371 6.853 1.00 12.53 105 GLN A CA 1
ATOM 686 C C . GLN A 1 88 ? 29.248 51.573 5.318 1.00 14.84 105 GLN A C 1
ATOM 687 O O . GLN A 1 88 ? 28.769 50.677 4.617 1.00 15.67 105 GLN A O 1
ATOM 693 N N . ASN A 1 89 ? 29.479 52.795 4.837 1.00 16.18 106 ASN A N 1
ATOM 694 C CA . ASN A 1 89 ? 29.072 53.160 3.494 1.00 18.39 106 ASN A CA 1
ATOM 695 C C . ASN A 1 89 ? 30.156 53.928 2.780 1.00 18.31 106 ASN A C 1
ATOM 696 O O . ASN A 1 89 ? 29.926 54.500 1.734 1.00 21.27 106 ASN A O 1
ATOM 701 N N . ALA A 1 90 ? 31.379 53.926 3.283 1.00 16.81 107 ALA A N 1
ATOM 702 C CA . ALA A 1 90 ? 32.418 54.727 2.621 1.00 16.29 107 ALA A CA 1
ATOM 703 C C . ALA A 1 90 ? 33.085 53.988 1.485 1.00 15.92 107 ALA A C 1
ATOM 704 O O . ALA A 1 90 ? 33.396 52.831 1.591 1.00 14.15 107 ALA A O 1
ATOM 706 N N . SER A 1 91 ? 33.349 54.700 0.395 1.00 17.02 108 SER A N 1
ATOM 707 C CA . SER A 1 91 ? 33.849 54.104 -0.817 1.00 17.62 108 SER A CA 1
ATOM 708 C C . SER A 1 91 ? 35.251 53.608 -0.616 1.00 18.82 108 SER A C 1
ATOM 709 O O . SER A 1 91 ? 35.655 52.586 -1.196 1.00 17.87 108 SER A O 1
ATOM 712 N N . GLU A 1 92 ? 36.019 54.299 0.237 1.00 19.73 109 GLU A N 1
ATOM 713 C CA . GLU A 1 92 ? 37.345 53.807 0.566 1.00 20.33 109 GLU A CA 1
ATOM 714 C C . GLU A 1 92 ? 37.264 52.424 1.225 1.00 17.46 109 GLU A C 1
ATOM 715 O O . GLU A 1 92 ? 38.046 51.560 0.901 1.00 15.87 109 GLU A O 1
ATOM 721 N N . ALA A 1 93 ? 36.272 52.199 2.094 1.00 16.77 110 ALA A N 1
ATOM 722 C CA . ALA A 1 93 ? 36.124 50.890 2.759 1.00 16.08 110 ALA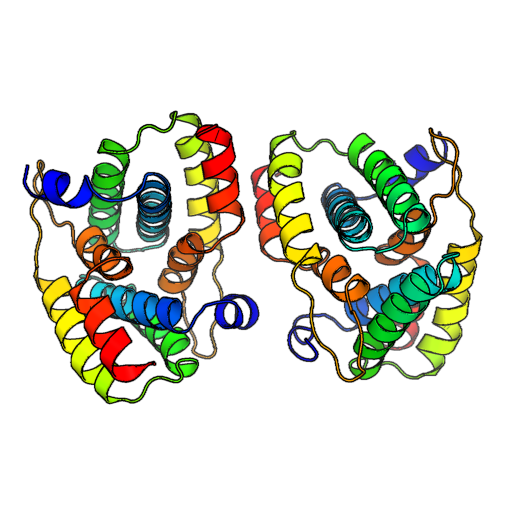 A CA 1
ATOM 723 C C . ALA A 1 93 ? 35.752 49.863 1.706 1.00 16.47 110 ALA A C 1
ATOM 724 O O . ALA A 1 93 ? 36.320 48.782 1.673 1.00 15.48 110 ALA A O 1
ATOM 726 N N . GLU A 1 94 ? 34.792 50.212 0.840 1.00 17.06 111 GLU A N 1
ATOM 727 C CA . GLU A 1 94 ? 34.337 49.302 -0.219 1.00 18.61 111 GLU A CA 1
ATOM 728 C C . GLU A 1 94 ? 35.440 48.947 -1.189 1.00 18.16 111 GLU A C 1
ATOM 729 O O . GLU A 1 94 ? 35.498 47.810 -1.626 1.00 17.52 111 GLU A O 1
ATOM 735 N N . THR A 1 95 ? 36.360 49.870 -1.490 1.00 18.36 112 THR A N 1
ATOM 736 C CA . THR A 1 95 ? 37.439 49.497 -2.463 1.00 19.16 112 THR A CA 1
ATOM 737 C C . THR A 1 95 ? 38.497 48.537 -1.877 1.00 18.36 112 THR A C 1
ATOM 738 O O . THR A 1 95 ? 38.876 47.548 -2.550 1.00 17.63 112 THR A O 1
ATOM 742 N N . ILE A 1 96 ? 38.830 48.707 -0.591 1.00 16.55 113 ILE A N 1
ATOM 743 C CA . ILE A 1 96 ? 39.660 47.704 0.077 1.00 16.03 113 ILE A CA 1
ATOM 744 C C . ILE A 1 96 ? 38.917 46.382 0.150 1.00 15.89 113 ILE A C 1
ATOM 745 O O . ILE A 1 96 ? 39.463 45.341 -0.207 1.00 17.97 113 ILE A O 1
ATOM 750 N N . PHE A 1 97 ? 37.660 46.388 0.521 1.00 15.14 114 PHE A N 1
ATOM 751 C CA . PHE A 1 97 ? 36.945 45.134 0.548 1.00 15.41 114 PHE A CA 1
ATOM 752 C C . PHE A 1 97 ? 36.912 44.430 -0.832 1.00 17.60 114 PHE A C 1
ATOM 753 O O . PHE A 1 97 ? 37.196 43.226 -0.975 1.00 16.55 114 PHE A O 1
ATOM 761 N N . GLU A 1 98 ? 36.616 45.209 -1.863 1.00 19.86 115 GLU A N 1
ATOM 762 C CA . GLU A 1 98 ? 36.591 44.682 -3.222 1.00 23.35 115 GLU A CA 1
ATOM 763 C C . GLU A 1 98 ? 37.940 44.096 -3.691 1.00 24.77 115 GLU A C 1
ATOM 764 O O . GLU A 1 98 ? 37.982 43.090 -4.372 1.00 26.09 115 GLU A O 1
ATOM 770 N N . ARG A 1 99 ? 39.032 44.721 -3.305 1.00 24.45 116 ARG A N 1
ATOM 771 C CA . ARG A 1 99 ? 40.334 44.254 -3.684 1.00 26.88 116 ARG A CA 1
ATOM 772 C C . ARG A 1 99 ? 40.645 42.854 -3.117 1.00 25.81 116 ARG A C 1
ATOM 773 O O . ARG A 1 99 ? 41.287 42.041 -3.779 1.00 24.11 116 ARG A O 1
ATOM 781 N N . TYR A 1 100 ? 40.138 42.560 -1.922 1.00 23.82 117 TYR A N 1
ATOM 782 C CA . TYR A 1 100 ? 40.507 41.334 -1.229 1.00 24.25 117 TYR A CA 1
ATOM 783 C C . TYR A 1 100 ? 39.418 40.254 -1.113 1.00 26.23 117 TYR A C 1
ATOM 784 O O . TYR A 1 100 ? 39.687 39.168 -0.614 1.00 25.22 117 TYR A O 1
ATOM 793 N N . SER A 1 101 ? 38.206 40.504 -1.607 1.00 28.68 118 SER A N 1
ATOM 794 C CA . SER A 1 101 ? 37.150 39.514 -1.483 1.00 31.17 118 SER A CA 1
ATOM 795 C C . SER A 1 101 ? 36.951 38.574 -2.704 1.00 36.58 118 SER A C 1
ATOM 796 O O . SER A 1 101 ? 36.801 37.368 -2.551 1.00 36.55 118 SER A O 1
ATOM 799 N N . LYS A 1 102 ? 36.900 39.169 -3.895 1.00 44.14 119 LYS A N 1
ATOM 800 C CA . LYS A 1 102 ? 36.045 38.678 -5.028 1.00 50.27 119 LYS A CA 1
ATOM 801 C C . LYS A 1 102 ? 34.859 37.820 -4.572 1.00 50.13 119 LYS A C 1
ATOM 802 O O . LYS A 1 102 ? 34.991 36.607 -4.420 1.00 51.24 119 LYS A O 1
ATOM 808 N N . MET B 1 3 ? 22.960 24.782 10.659 1.00 44.87 20 MET B N 1
ATOM 809 C CA . MET B 1 3 ? 21.743 24.411 11.458 1.00 39.82 20 MET B CA 1
ATOM 810 C C . MET B 1 3 ? 22.122 23.619 12.716 1.00 41.88 20 MET B C 1
ATOM 811 O O . MET B 1 3 ? 21.762 23.988 13.845 1.00 37.10 20 MET B O 1
ATOM 816 N N . GLU B 1 4 ? 22.823 22.507 12.522 1.00 45.34 21 GLU B N 1
ATOM 817 C CA . GLU B 1 4 ? 22.973 21.531 13.616 1.00 47.07 21 GLU B CA 1
ATOM 818 C C . GLU B 1 4 ? 23.575 22.158 14.909 1.00 46.71 21 GLU B C 1
ATOM 819 O O . GLU B 1 4 ? 23.119 21.883 16.005 1.00 44.86 21 GLU B O 1
ATOM 825 N N . ASN B 1 5 ? 24.540 23.062 14.817 1.00 47.53 22 ASN B N 1
ATOM 826 C CA . ASN B 1 5 ? 25.011 23.682 16.075 1.00 48.48 22 ASN B CA 1
ATOM 827 C C . ASN B 1 5 ? 24.574 25.112 16.288 1.00 45.40 22 ASN B C 1
ATOM 828 O O . ASN B 1 5 ? 24.933 25.730 17.305 1.00 44.02 22 ASN B O 1
ATOM 833 N N . SER B 1 6 ? 23.776 25.627 15.357 1.00 42.27 23 SER B N 1
ATOM 834 C CA . SER B 1 6 ? 22.941 26.770 15.676 1.00 40.64 23 SER B CA 1
ATOM 835 C C . SER B 1 6 ? 21.822 26.358 16.669 1.00 38.74 23 SER B C 1
ATOM 836 O O . SER B 1 6 ? 21.200 27.224 17.292 1.00 40.37 23 SER B O 1
ATOM 839 N N . LEU B 1 7 ? 21.542 25.048 16.766 1.00 34.14 24 LEU B N 1
ATOM 840 C CA . LEU B 1 7 ? 20.711 24.473 17.820 1.00 31.87 24 LEU B CA 1
ATOM 841 C C . LEU B 1 7 ? 21.474 24.299 19.137 1.00 31.45 24 LEU B C 1
ATOM 842 O O . LEU B 1 7 ? 20.883 23.910 20.147 1.00 30.56 24 LEU B O 1
ATOM 847 N N . ASN B 1 8 ? 22.773 24.573 19.176 1.00 32.84 25 ASN B N 1
ATOM 848 C CA . ASN B 1 8 ? 23.483 24.416 20.446 1.00 33.17 25 ASN B CA 1
ATOM 849 C C . ASN B 1 8 ? 23.042 25.412 21.522 1.00 30.87 25 ASN B C 1
ATOM 850 O O . ASN B 1 8 ? 23.234 25.198 22.692 1.00 31.25 25 ASN B O 1
ATOM 855 N N . ALA B 1 9 ? 22.376 26.471 21.103 1.00 29.70 26 ALA B N 1
ATOM 856 C CA . ALA B 1 9 ? 21.663 27.347 21.991 1.00 27.99 26 ALA B CA 1
ATOM 857 C C . ALA B 1 9 ? 20.572 26.613 22.779 1.00 25.10 26 ALA B C 1
ATOM 858 O O . ALA B 1 9 ? 20.284 27.006 23.889 1.00 24.63 26 ALA B O 1
ATOM 860 N N . LEU B 1 10 ? 19.951 25.575 22.229 1.00 21.17 27 LEU B N 1
ATOM 861 C CA . LEU B 1 10 ? 18.729 25.068 22.861 1.00 18.64 27 LEU B CA 1
ATOM 862 C C . LEU B 1 10 ? 18.970 24.187 24.098 1.00 16.50 27 LEU B C 1
ATOM 863 O O . LEU B 1 10 ? 19.780 23.291 24.064 1.00 16.00 27 LEU B O 1
ATOM 868 N N . SER B 1 11 ? 18.209 24.437 25.143 1.00 14.36 28 SER B N 1
ATOM 869 C CA . SER B 1 11 ? 18.174 23.565 26.313 1.00 13.89 28 SER B CA 1
ATOM 870 C C . SER B 1 11 ? 17.750 22.146 25.872 1.00 12.63 28 SER B C 1
ATOM 871 O O . SER B 1 11 ? 17.095 21.958 24.857 1.00 11.17 28 SER B O 1
ATOM 874 N N . GLN B 1 12 ? 18.090 21.151 26.670 1.00 12.44 29 GLN B N 1
ATOM 875 C CA . GLN B 1 12 ? 17.625 19.783 26.391 1.00 11.54 29 GLN B CA 1
ATOM 876 C C . GLN B 1 12 ? 16.071 19.687 26.397 1.00 10.43 29 GLN B C 1
ATOM 877 O O . GLN B 1 12 ? 15.477 18.994 25.581 1.00 9.26 29 GLN B O 1
ATOM 883 N N . GLU B 1 13 ? 15.415 20.367 27.320 1.00 10.03 30 GLU B N 1
ATOM 884 C CA . GLU B 1 13 ? 13.953 20.378 27.305 1.00 9.51 30 GLU B CA 1
ATOM 885 C C . GLU B 1 13 ? 13.374 20.985 26.001 1.00 8.32 30 GLU B C 1
ATOM 886 O O . GLU B 1 13 ? 12.372 20.491 25.464 1.00 7.70 30 GLU B O 1
ATOM 892 N N . ALA B 1 14 ? 13.954 22.071 25.517 1.00 8.04 31 ALA B N 1
ATOM 893 C CA . ALA B 1 14 ? 13.476 22.684 24.300 1.00 7.55 31 ALA B CA 1
ATOM 894 C C . ALA B 1 14 ? 13.738 21.754 23.098 1.00 7.45 31 ALA B C 1
ATOM 895 O O . ALA B 1 14 ? 12.957 21.696 22.171 1.00 7.08 31 ALA B O 1
ATOM 897 N N . LEU B 1 15 ? 14.863 21.015 23.091 1.00 7.58 32 LEU B N 1
ATOM 898 C CA . LEU B 1 15 ? 15.096 20.057 21.955 1.00 7.75 32 LEU B CA 1
ATOM 899 C C . LEU B 1 15 ? 13.966 19.027 21.924 1.00 7.12 32 LEU B C 1
ATOM 900 O O . LEU B 1 15 ? 13.476 18.620 20.865 1.00 6.94 32 LEU B O 1
ATOM 905 N N . TYR B 1 16 ? 13.604 18.574 23.120 1.00 6.93 33 TYR B N 1
ATOM 906 C CA . TYR B 1 16 ? 12.639 17.507 23.268 1.00 6.70 33 TYR B CA 1
ATOM 907 C C . TYR B 1 16 ? 11.255 17.998 22.843 1.00 6.09 33 TYR B C 1
ATOM 908 O O . TYR B 1 16 ? 10.522 17.285 22.165 1.00 5.86 33 TYR B O 1
ATOM 917 N N . LYS B 1 17 ? 10.852 19.160 23.343 1.00 5.80 34 LYS B N 1
ATOM 918 C CA . LYS B 1 17 ? 9.586 19.725 22.986 1.00 5.52 34 LYS B CA 1
ATOM 919 C C . LYS B 1 17 ? 9.474 19.968 21.442 1.00 5.40 34 LYS B C 1
ATOM 920 O O . LYS B 1 17 ? 8.431 19.768 20.828 1.00 5.36 34 LYS B O 1
ATOM 926 N N . ASN B 1 18 ? 10.579 20.366 20.851 1.00 5.50 35 ASN B N 1
ATOM 927 C CA . ASN B 1 18 ? 10.623 20.589 19.433 1.00 5.64 35 ASN B CA 1
ATOM 928 C C . ASN B 1 18 ? 10.502 19.298 18.652 1.00 5.96 35 ASN B C 1
ATOM 929 O O . ASN B 1 18 ? 9.821 19.219 17.662 1.00 6.24 35 ASN B O 1
ATOM 934 N N . TRP B 1 19 ? 11.167 18.255 19.127 1.00 6.42 36 TRP B N 1
ATOM 935 C CA . TRP B 1 19 ? 10.995 16.925 18.576 1.00 6.79 36 TRP B CA 1
ATOM 936 C C . TRP B 1 19 ? 9.536 16.532 18.644 1.00 6.75 36 TRP B C 1
ATOM 937 O O . TRP B 1 19 ? 8.974 16.015 17.669 1.00 6.82 36 TRP B O 1
ATOM 948 N N . LEU B 1 20 ? 8.903 16.733 19.797 1.00 6.68 37 LEU B N 1
ATOM 949 C CA . LEU B 1 20 ? 7.487 16.334 19.971 1.00 6.79 37 LEU B CA 1
ATOM 950 C C . LEU B 1 20 ? 6.571 17.026 18.986 1.00 6.79 37 LEU B C 1
ATOM 951 O O . LEU B 1 20 ? 5.770 16.357 18.289 1.00 7.73 37 LEU B O 1
ATOM 956 N N . THR B 1 21 ? 6.684 18.368 18.927 1.00 6.31 38 THR B N 1
ATOM 957 C CA . THR B 1 21 ? 5.946 19.177 17.985 1.00 6.03 38 THR B CA 1
ATOM 958 C C . THR B 1 21 ? 6.211 18.728 16.516 1.00 6.23 38 THR B C 1
ATOM 959 O O . THR B 1 21 ? 5.269 18.555 15.752 1.00 6.19 38 THR B O 1
ATOM 963 N N . SER B 1 22 ? 7.489 18.529 16.162 1.00 6.15 39 SER B N 1
ATOM 964 C CA . SER B 1 22 ? 7.795 18.068 14.800 1.00 6.70 39 SER B CA 1
ATOM 965 C C . SER B 1 22 ? 7.168 16.748 14.471 1.00 7.16 39 SER B C 1
ATOM 966 O O . SER B 1 22 ? 6.595 16.608 13.381 1.00 7.62 39 SER B O 1
ATOM 969 N N . ARG B 1 23 ? 7.253 15.778 15.384 1.00 7.08 40 ARG B N 1
ATOM 970 C CA . ARG B 1 23 ? 6.692 14.485 15.137 1.00 7.80 40 ARG B CA 1
ATOM 971 C C . ARG B 1 23 ? 5.180 14.583 14.995 1.00 7.92 40 ARG B C 1
ATOM 972 O O . ARG B 1 23 ? 4.586 13.886 14.171 1.00 8.44 40 ARG B O 1
ATOM 980 N N . CYS B 1 24 ? 4.589 15.402 15.847 1.00 7.65 41 CYS B N 1
ATOM 981 C CA . CYS B 1 24 ? 3.124 15.638 15.820 1.00 8.26 41 CYS B CA 1
ATOM 982 C C . CYS B 1 24 ? 2.652 16.185 14.486 1.00 8.60 41 CYS B C 1
ATOM 983 O O . CYS B 1 24 ? 1.638 15.772 13.971 1.00 9.44 41 CYS B O 1
ATOM 986 N N . ILE B 1 25 ? 3.382 17.146 13.971 1.00 8.37 42 ILE B N 1
ATOM 987 C CA . ILE B 1 25 ? 3.082 17.759 12.668 1.00 8.96 42 ILE B CA 1
ATOM 988 C C . ILE B 1 25 ? 3.126 16.700 11.559 1.00 10.18 42 ILE B C 1
ATOM 989 O O . ILE B 1 25 ? 2.257 16.632 10.729 1.00 10.94 42 ILE B O 1
ATOM 994 N N . GLY B 1 26 ? 4.167 15.888 11.542 1.00 10.85 43 GLY B N 1
ATOM 995 C CA . GLY B 1 26 ? 4.292 14.849 10.556 1.00 11.90 43 GLY B CA 1
ATOM 996 C C . GLY B 1 26 ? 3.272 13.742 10.648 1.00 12.95 43 GLY B C 1
ATOM 997 O O . GLY B 1 26 ? 2.897 13.143 9.606 1.00 14.17 43 GLY B O 1
ATOM 998 N N . LYS B 1 27 ? 2.824 13.444 11.862 1.00 12.86 44 LYS B N 1
ATOM 999 C CA . LYS B 1 27 ? 1.775 12.441 12.033 1.00 14.05 44 LYS B CA 1
ATOM 1000 C C . LYS B 1 27 ? 0.372 12.932 11.742 1.00 14.59 44 LYS B C 1
ATOM 1001 O O . LYS B 1 27 ? -0.533 12.098 11.455 1.00 15.61 44 LYS B O 1
ATOM 1007 N N . SER B 1 28 ? 0.169 14.231 11.854 1.00 13.96 45 SER B N 1
ATOM 1008 C CA . SER B 1 28 ? -1.177 14.818 11.706 1.00 14.90 45 SER B CA 1
ATOM 1009 C C . SER B 1 28 ? -1.461 15.283 10.289 1.00 16.04 45 SER B C 1
ATOM 1010 O O . SER B 1 28 ? -2.615 15.341 9.884 1.00 16.51 45 SER B O 1
ATOM 1013 N N . THR B 1 29 ? -0.417 15.600 9.528 1.00 16.09 46 THR B N 1
ATOM 1014 C CA . THR B 1 29 ? -0.620 16.268 8.272 1.00 17.31 46 THR B CA 1
ATOM 1015 C C . THR B 1 29 ? -1.045 15.306 7.213 1.00 19.90 46 THR B C 1
ATOM 1016 O O . THR B 1 29 ? -0.716 14.125 7.246 1.00 19.86 46 THR B O 1
ATOM 1020 N N . ASP B 1 30 ? -1.742 15.834 6.211 1.00 22.41 47 ASP B N 1
ATOM 1021 C CA . ASP B 1 30 ? -2.144 14.990 5.131 1.00 25.54 47 ASP B CA 1
ATOM 1022 C C . ASP B 1 30 ? -1.197 15.040 3.959 1.00 24.95 47 ASP B C 1
ATOM 1023 O O . ASP B 1 30 ? -1.285 14.187 3.063 1.00 25.42 47 ASP B O 1
ATOM 1028 N N . SER B 1 31 ? -0.297 16.021 3.989 1.00 22.58 48 SER B N 1
ATOM 1029 C CA . SER B 1 31 ? 0.710 16.215 2.948 1.00 22.99 48 SER B CA 1
ATOM 1030 C C . SER B 1 31 ? 1.986 15.397 3.179 1.00 22.02 48 SER B C 1
ATOM 1031 O O . SER B 1 31 ? 2.685 15.599 4.179 1.00 19.39 48 SER B O 1
ATOM 1034 N N . GLU B 1 32 ? 2.355 14.553 2.215 1.00 22.75 49 GLU B N 1
ATOM 1035 C CA . GLU B 1 32 ? 3.578 13.794 2.320 1.00 23.76 49 GLU B CA 1
ATOM 1036 C C . GLU B 1 32 ? 4.877 14.660 2.440 1.00 22.26 49 GLU B C 1
ATOM 1037 O O . GLU B 1 32 ? 5.862 14.291 3.135 1.00 20.72 49 GLU B O 1
ATOM 1043 N N . ARG B 1 33 ? 4.892 15.782 1.722 1.00 21.70 50 ARG B N 1
ATOM 1044 C CA . ARG B 1 33 ? 6.037 16.671 1.770 1.00 21.13 50 ARG B CA 1
ATOM 1045 C C . ARG B 1 33 ? 6.142 17.378 3.130 1.00 18.64 50 ARG B C 1
ATOM 1046 O O . ARG B 1 33 ? 7.238 17.498 3.667 1.00 17.31 50 ARG B O 1
ATOM 1054 N N . THR B 1 34 ? 5.012 17.826 3.666 1.00 17.32 51 THR B N 1
ATOM 1055 C CA . THR B 1 34 ? 4.988 18.383 5.012 1.00 15.83 51 THR B CA 1
ATOM 1056 C C . THR B 1 34 ? 5.528 17.369 6.025 1.00 15.47 51 THR B C 1
ATOM 1057 O O . THR B 1 34 ? 6.342 17.699 6.951 1.00 14.00 51 THR B O 1
ATOM 1061 N N . LYS B 1 35 ? 5.126 16.118 5.812 1.00 16.28 52 LYS B N 1
ATOM 1062 C CA . LYS B 1 35 ? 5.505 15.060 6.710 1.00 16.14 52 LYS B CA 1
ATOM 1063 C C . LYS B 1 35 ? 7.010 14.839 6.704 1.00 15.82 52 LYS B C 1
ATOM 1064 O O . LYS B 1 35 ? 7.614 14.719 7.790 1.00 14.06 52 LYS B O 1
ATOM 1070 N N . GLN B 1 36 ? 7.609 14.740 5.508 1.00 16.17 53 GLN B N 1
ATOM 1071 C CA . GLN B 1 36 ? 9.040 14.452 5.431 1.00 16.57 53 GLN B CA 1
ATOM 1072 C C . GLN B 1 36 ? 9.873 15.659 5.971 1.00 14.61 53 GLN B C 1
ATOM 1073 O O . GLN B 1 36 ? 10.923 15.475 6.540 1.00 13.82 53 GLN B O 1
ATOM 1079 N N . ASP B 1 37 ? 9.401 16.887 5.753 1.00 13.30 54 ASP B N 1
ATOM 1080 C CA . ASP B 1 37 ? 10.063 18.071 6.364 1.00 12.18 54 ASP B CA 1
ATOM 1081 C C . ASP B 1 37 ? 10.054 17.993 7.898 1.00 10.79 54 ASP B C 1
ATOM 1082 O O . ASP B 1 37 ? 11.108 18.136 8.588 1.00 10.50 54 ASP B O 1
ATOM 1087 N N . ALA B 1 38 ? 8.881 17.736 8.462 1.00 9.97 55 ALA B N 1
ATOM 1088 C CA . ALA B 1 38 ? 8.740 17.657 9.915 1.00 9.09 55 ALA B CA 1
ATOM 1089 C C . ALA B 1 38 ? 9.553 16.530 10.470 1.00 9.34 55 ALA B C 1
ATOM 1090 O O . ALA B 1 38 ? 10.124 16.636 11.546 1.00 8.53 55 ALA B O 1
ATOM 1092 N N . PHE B 1 39 ? 9.549 15.404 9.762 1.00 10.37 56 PHE B N 1
ATOM 1093 C CA . PHE B 1 39 ? 10.345 14.224 10.243 1.00 11.05 56 PHE B CA 1
ATOM 1094 C C . PHE B 1 39 ? 11.858 14.427 10.138 1.00 11.57 56 PHE B C 1
ATOM 1095 O O . PHE B 1 39 ? 12.586 14.037 11.034 1.00 11.84 56 PHE B O 1
ATOM 1103 N N . ARG B 1 40 ? 12.321 15.053 9.073 1.00 12.08 57 ARG B N 1
ATOM 1104 C CA . ARG B 1 40 ? 13.718 15.453 9.008 1.00 12.57 57 ARG B CA 1
ATOM 1105 C C . ARG B 1 40 ? 14.132 16.404 10.088 1.00 11.33 57 ARG B C 1
ATOM 1106 O O . ARG B 1 40 ? 15.213 16.276 10.670 1.00 11.51 57 ARG B O 1
ATOM 1114 N N . SER B 1 41 ? 13.244 17.370 10.367 1.00 9.97 58 SER B N 1
ATOM 1115 C CA . SER B 1 41 ? 13.434 18.350 11.412 1.00 8.98 58 SER B CA 1
ATOM 1116 C C . SER B 1 41 ? 13.524 17.638 12.762 1.00 8.53 58 SER B C 1
ATOM 1117 O O . SER B 1 41 ? 14.380 17.949 13.574 1.00 8.38 58 SER B O 1
ATOM 1120 N N . ALA B 1 42 ? 12.612 16.688 13.013 1.00 8.31 59 ALA B N 1
ATOM 1121 C CA . ALA B 1 42 ? 12.584 15.949 14.265 1.00 8.05 59 ALA B CA 1
ATOM 1122 C C . ALA B 1 42 ? 13.921 15.199 14.475 1.00 8.97 59 ALA B C 1
ATOM 1123 O O . ALA B 1 42 ? 14.492 15.284 15.541 1.00 8.74 59 ALA B O 1
ATOM 1125 N N . SER B 1 43 ? 14.448 14.538 13.437 1.00 10.30 60 SER B N 1
ATOM 1126 C CA . SER B 1 43 ? 15.789 13.937 13.493 1.00 11.54 60 SER B CA 1
ATOM 1127 C C . SER B 1 43 ? 16.942 14.861 13.938 1.00 11.88 60 SER B C 1
ATOM 1128 O O . SER B 1 43 ? 17.818 14.437 14.689 1.00 12.23 60 SER B O 1
ATOM 1131 N N . ALA B 1 44 ? 16.909 16.116 13.481 1.00 11.70 61 ALA B N 1
ATOM 1132 C CA . ALA B 1 44 ? 17.933 17.097 13.848 1.00 12.06 61 ALA B CA 1
ATOM 1133 C C . ALA B 1 44 ? 17.875 17.302 15.367 1.00 11.28 61 ALA B C 1
ATOM 1134 O O . ALA B 1 44 ? 18.891 17.326 16.058 1.00 12.06 61 ALA B O 1
ATOM 1136 N N . TYR B 1 45 ? 16.684 17.393 15.904 1.00 10.26 62 TYR B N 1
ATOM 1137 C CA . TYR B 1 45 ? 16.589 17.592 17.332 1.00 10.08 62 TYR B CA 1
ATOM 1138 C C . TYR B 1 45 ? 16.986 16.325 18.087 1.00 10.84 62 TYR B C 1
ATOM 1139 O O . TYR B 1 45 ? 17.727 16.391 19.117 1.00 11.53 62 TYR B O 1
ATOM 1148 N N . LEU B 1 46 ? 16.523 15.178 17.608 1.00 11.29 63 LEU B N 1
ATOM 1149 C CA . LEU B 1 46 ? 16.826 13.942 18.305 1.00 12.25 63 LEU B CA 1
ATOM 1150 C C . LEU B 1 46 ? 18.344 13.690 18.403 1.00 14.21 63 LEU B C 1
ATOM 1151 O O . LEU B 1 46 ? 18.869 13.297 19.471 1.00 14.14 63 LEU B O 1
ATOM 1156 N N . GLU B 1 47 ? 19.051 13.969 17.309 1.00 15.74 64 GLU B N 1
ATOM 1157 C CA . GLU B 1 47 ? 20.510 13.763 17.270 1.00 18.62 64 GLU B CA 1
ATOM 1158 C C . GLU B 1 47 ? 21.290 14.544 18.316 1.00 18.16 64 GLU B C 1
ATOM 1159 O O . GLU B 1 47 ? 22.323 14.084 18.794 1.00 17.93 64 GLU B O 1
ATOM 1165 N N . LEU B 1 48 ? 20.819 15.745 18.625 1.00 17.46 65 LEU B N 1
ATOM 1166 C CA . LEU B 1 48 ? 21.374 16.570 19.680 1.00 18.05 65 LEU B CA 1
ATOM 1167 C C . LEU B 1 48 ? 20.914 16.242 21.085 1.00 17.38 65 LEU B C 1
ATOM 1168 O O . LEU B 1 48 ? 21.527 16.732 22.067 1.00 17.39 65 LEU B O 1
ATOM 1173 N N . SER B 1 49 ? 19.851 15.447 21.220 1.00 16.21 66 SER B N 1
ATOM 1174 C CA . SER B 1 49 ? 19.319 15.155 22.564 1.00 15.77 66 SER B CA 1
ATOM 1175 C C . SER B 1 49 ? 20.220 14.235 23.388 1.00 17.03 66 SER B C 1
ATOM 1176 O O . SER B 1 49 ? 20.725 13.260 22.893 1.00 17.41 66 SER B O 1
ATOM 1179 N N . LYS B 1 50 ? 20.439 14.560 24.655 1.00 17.61 67 LYS B N 1
ATOM 1180 C CA . LYS B 1 50 ? 21.084 13.641 25.549 1.00 18.88 67 LYS B CA 1
ATOM 1181 C C . LYS B 1 50 ? 20.124 12.614 26.171 1.00 17.89 67 LYS B C 1
ATOM 1182 O O . LYS B 1 50 ? 20.568 11.745 26.915 1.00 18.99 67 LYS B O 1
ATOM 1188 N N . LEU B 1 51 ? 18.835 12.642 25.871 1.00 16.71 68 LEU B N 1
ATOM 1189 C CA . LEU B 1 51 ? 17.888 11.693 26.468 1.00 16.37 68 LEU B CA 1
ATOM 1190 C C . LEU B 1 51 ? 18.059 10.304 25.916 1.00 17.43 68 LEU B C 1
ATOM 1191 O O . LEU B 1 51 ? 18.465 10.152 24.741 1.00 16.60 68 LEU B O 1
ATOM 1196 N N . PRO B 1 52 ? 17.691 9.291 26.720 1.00 18.06 69 PRO B N 1
ATOM 1197 C CA . PRO B 1 52 ? 17.676 7.951 26.192 1.00 19.07 69 PRO B CA 1
ATOM 1198 C C . PRO B 1 52 ? 16.498 7.775 25.207 1.00 19.27 69 PRO B C 1
ATOM 1199 O O . PRO B 1 52 ? 15.527 8.500 25.234 1.00 16.35 69 PRO B O 1
ATOM 1203 N N . MET B 1 53 ? 16.608 6.759 24.360 1.00 20.89 70 MET B N 1
ATOM 1204 C CA . MET B 1 53 ? 15.632 6.520 23.294 1.00 21.11 70 MET B CA 1
ATOM 1205 C C . MET B 1 53 ? 14.271 6.168 23.953 1.00 20.50 70 MET B C 1
ATOM 1206 O O . MET B 1 53 ? 13.201 6.496 23.451 1.00 19.17 70 MET B O 1
ATOM 1211 N N . ASP B 1 54 ? 14.292 5.588 25.139 1.00 20.62 71 ASP B N 1
ATOM 1212 C CA . ASP B 1 54 ? 13.045 5.388 25.834 1.00 20.65 71 ASP B CA 1
ATOM 1213 C C . ASP B 1 54 ? 12.160 6.681 25.972 1.00 18.38 71 ASP B C 1
ATOM 1214 O O . ASP B 1 54 ? 10.934 6.628 25.913 1.00 16.85 71 ASP B O 1
ATOM 1219 N N . ALA B 1 55 ? 12.799 7.838 26.133 1.00 16.61 72 ALA B N 1
ATOM 1220 C CA . ALA B 1 55 ? 12.101 9.147 26.227 1.00 15.58 72 ALA B CA 1
ATOM 1221 C C . ALA B 1 55 ? 11.353 9.447 24.897 1.00 14.42 72 ALA B C 1
ATOM 1222 O O . ALA B 1 55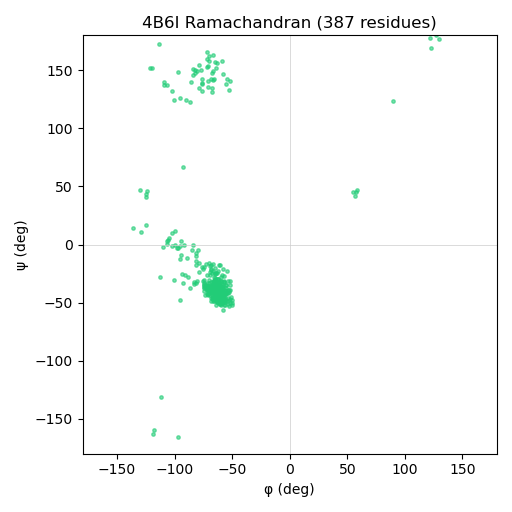 ? 10.321 10.078 24.857 1.00 13.73 72 ALA B O 1
ATOM 1224 N N . PHE B 1 56 ? 11.896 8.934 23.823 1.00 15.22 73 PHE B N 1
ATOM 1225 C CA . PHE B 1 56 ? 11.388 9.196 22.501 1.00 15.24 73 PHE B CA 1
ATOM 1226 C C . PHE B 1 56 ? 10.325 8.181 22.147 1.00 16.89 73 PHE B C 1
ATOM 1227 O O . PHE B 1 56 ? 9.407 8.472 21.380 1.00 16.12 73 PHE B O 1
ATOM 1235 N N . GLU B 1 57 ? 10.416 7.001 22.722 1.00 19.58 74 GLU B N 1
ATOM 1236 C CA . GLU B 1 57 ? 9.372 5.979 22.513 1.00 22.08 74 GLU B CA 1
ATOM 1237 C C . GLU B 1 57 ? 8.170 6.445 23.248 1.00 21.32 74 GLU B C 1
ATOM 1238 O O . GLU B 1 57 ? 7.086 6.425 22.693 1.00 21.35 74 GLU B O 1
ATOM 1244 N N . GLN B 1 58 ? 8.337 6.940 24.477 1.00 20.73 75 GLN B N 1
ATOM 1245 C CA . GLN B 1 58 ? 7.204 7.415 25.246 1.00 21.09 75 GLN B CA 1
ATOM 1246 C C . GLN B 1 58 ? 6.696 8.754 24.631 1.00 19.21 75 GLN B C 1
ATOM 1247 O O . GLN B 1 58 ? 5.487 9.053 24.595 1.00 17.76 75 GLN B O 1
ATOM 1253 N N . GLY B 1 59 ? 7.626 9.558 24.142 1.00 16.01 76 GLY B N 1
ATOM 1254 C CA . GLY B 1 59 ? 7.270 10.796 23.542 1.00 14.16 76 GLY B CA 1
ATOM 1255 C C . GLY B 1 59 ? 6.450 10.635 22.296 1.00 13.92 76 GLY B C 1
ATOM 1256 O O . GLY B 1 59 ? 5.567 11.456 22.063 1.00 13.68 76 GLY B O 1
ATOM 1257 N N . GLU B 1 60 ? 6.800 9.650 21.454 1.00 13.75 77 GLU B N 1
ATOM 1258 C CA . GLU B 1 60 ? 6.034 9.377 20.217 1.00 14.30 77 GLU B CA 1
ATOM 1259 C C . GLU B 1 60 ? 4.547 9.182 20.532 1.00 14.63 77 GLU B C 1
ATOM 1260 O O . GLU B 1 60 ? 3.699 9.653 19.801 1.00 13.48 77 GLU B O 1
ATOM 1266 N N . LYS B 1 61 ? 4.265 8.512 21.639 1.00 15.27 78 LYS B N 1
ATOM 1267 C CA . LYS B 1 61 ? 2.908 8.231 22.031 1.00 16.98 78 LYS B CA 1
ATOM 1268 C C . LYS B 1 61 ? 2.169 9.536 22.327 1.00 15.28 78 LYS B C 1
ATOM 1269 O O . LYS B 1 61 ? 1.022 9.713 21.901 1.00 15.10 78 LYS B O 1
ATOM 1275 N N . LEU B 1 62 ? 2.853 10.467 23.017 1.00 13.71 79 LEU B N 1
ATOM 1276 C CA . LEU B 1 62 ? 2.286 11.771 23.325 1.00 12.66 79 LEU B CA 1
ATOM 1277 C C . LEU B 1 62 ? 2.068 12.607 22.047 1.00 11.82 79 LEU B C 1
ATOM 1278 O O . LEU B 1 62 ? 1.036 13.181 21.863 1.00 11.85 79 LEU B O 1
ATOM 1283 N N . ALA B 1 63 ? 3.079 12.653 21.172 1.00 11.57 80 ALA B N 1
ATOM 1284 C CA . ALA B 1 63 ? 3.021 13.315 19.864 1.00 10.76 80 ALA B CA 1
ATOM 1285 C C . ALA B 1 63 ? 1.803 12.801 19.035 1.00 11.76 80 ALA B C 1
ATOM 1286 O O . ALA B 1 63 ? 1.049 13.620 18.456 1.00 10.91 80 ALA B O 1
ATOM 1288 N N . GLU B 1 64 ? 1.566 11.498 19.077 1.00 13.30 81 GLU B N 1
ATOM 1289 C CA . GLU B 1 64 ? 0.459 10.873 18.303 1.00 15.51 81 GLU B CA 1
ATOM 1290 C C . GLU B 1 64 ? -0.917 11.210 18.898 1.00 16.14 81 GLU B C 1
ATOM 1291 O O . GLU B 1 64 ? -1.892 11.428 18.143 1.00 15.91 81 GLU B O 1
ATOM 1297 N N . GLN B 1 65 ? -0.969 11.243 20.232 1.00 16.52 82 GLN B N 1
ATOM 1298 C CA . GLN B 1 65 ? -2.155 11.611 20.943 1.00 18.35 82 GLN B CA 1
ATOM 1299 C C . GLN B 1 65 ? -2.576 13.045 20.493 1.00 17.19 82 GLN B C 1
ATOM 1300 O O . GLN B 1 65 ? -3.745 13.282 20.124 1.00 16.62 82 GLN B O 1
ATOM 1306 N N . TYR B 1 66 ? -1.629 13.976 20.486 1.00 15.08 83 TYR B N 1
ATOM 1307 C CA . TYR B 1 66 ? -1.970 15.349 20.095 1.00 14.93 83 TYR B CA 1
ATOM 1308 C C . TYR B 1 66 ? -2.283 15.480 18.600 1.00 15.19 83 TYR B C 1
ATOM 1309 O O . TYR B 1 66 ? -3.083 16.312 18.225 1.00 15.58 83 TYR B O 1
ATOM 1318 N N . ALA B 1 67 ? -1.611 14.679 17.763 1.00 14.76 84 ALA B N 1
ATOM 1319 C CA . ALA B 1 67 ? -1.873 14.639 16.319 1.00 15.21 84 ALA B CA 1
ATOM 1320 C C . ALA B 1 67 ? -3.300 14.164 16.088 1.00 16.88 84 ALA B C 1
ATOM 1321 O O . ALA B 1 67 ? -3.915 14.540 15.079 1.00 16.56 84 ALA B O 1
ATOM 1323 N N . ASN B 1 68 ? -3.813 13.333 16.993 1.00 17.48 85 ASN B N 1
ATOM 1324 C CA . ASN B 1 68 ? -5.193 12.863 16.858 1.00 19.56 85 ASN B CA 1
ATOM 1325 C C . ASN B 1 68 ? -6.284 13.640 17.650 1.00 19.58 85 ASN B C 1
ATOM 1326 O O . ASN B 1 68 ? -7.426 13.260 17.609 1.00 20.28 85 ASN B O 1
ATOM 1331 N N . LYS B 1 69 ? -5.930 14.664 18.417 1.00 19.30 86 LYS B N 1
ATOM 1332 C CA . LYS B 1 69 ? -6.891 15.439 19.225 1.00 21.33 86 LYS B CA 1
ATOM 1333 C C . LYS B 1 69 ? -8.026 16.014 18.398 1.00 21.84 86 LYS B C 1
ATOM 1334 O O . LYS B 1 69 ? -9.154 16.103 18.865 1.00 23.18 86 LYS B O 1
ATOM 1340 N N . ASN B 1 70 ? -7.715 16.450 17.190 1.00 21.71 87 ASN B N 1
ATOM 1341 C CA . ASN B 1 70 ? -8.747 17.038 16.295 1.00 23.40 87 ASN B CA 1
ATOM 1342 C C . ASN B 1 70 ? -9.508 18.204 16.936 1.00 23.06 87 ASN B C 1
ATOM 1343 O O . ASN B 1 70 ? -10.733 18.286 16.865 1.00 23.73 87 ASN B O 1
ATOM 1348 N N . SER B 1 71 ? -8.797 19.117 17.573 1.00 21.13 88 SER B N 1
ATOM 1349 C CA . SER B 1 71 ? -9.490 20.298 18.129 1.00 21.49 88 SER B CA 1
ATOM 1350 C C . SER B 1 71 ? -10.290 21.009 17.045 1.00 22.21 88 SER B C 1
ATOM 1351 O O . SER B 1 71 ? -9.849 21.058 15.912 1.00 21.18 88 SER B O 1
ATOM 1354 N N . GLN B 1 72 ? -11.478 21.518 17.394 1.00 24.57 89 GLN B N 1
ATOM 1355 C CA . GLN B 1 72 ? -12.299 22.374 16.511 1.00 25.37 89 GLN B CA 1
ATOM 1356 C C . GLN B 1 72 ? -12.313 23.843 17.023 1.00 24.89 89 GLN B C 1
ATOM 1357 O O . GLN B 1 72 ? -12.397 24.100 18.239 1.00 24.62 89 GLN B O 1
ATOM 1363 N N . GLY B 1 73 ? -12.233 24.794 16.095 1.00 23.93 90 GLY B N 1
ATOM 1364 C CA . GLY B 1 73 ? -12.101 26.215 16.452 1.00 23.37 90 GLY B CA 1
ATOM 1365 C C . GLY B 1 73 ? -13.290 26.992 15.947 1.00 24.88 90 GLY B C 1
ATOM 1366 O O . GLY B 1 73 ? -14.335 26.425 15.665 1.00 25.82 90 GLY B O 1
ATOM 1367 N N . SER B 1 74 ? -13.128 28.301 15.824 1.00 24.86 91 SER B N 1
ATOM 1368 C CA . SER B 1 74 ? -14.227 29.165 15.477 1.00 26.71 91 SER B CA 1
ATOM 1369 C C . SER B 1 74 ? -14.479 29.167 13.981 1.00 26.59 91 SER B C 1
ATOM 1370 O O . SER B 1 74 ? -15.485 29.689 13.528 1.00 27.01 91 SER B O 1
ATOM 1373 N N . VAL B 1 75 ? -13.566 28.578 13.217 1.00 25.03 92 VAL B N 1
ATOM 1374 C CA . VAL B 1 75 ? -13.727 28.475 11.776 1.00 25.72 92 VAL B CA 1
ATOM 1375 C C . VAL B 1 75 ? -13.704 26.957 11.385 1.00 25.57 92 VAL B C 1
ATOM 1376 O O . VAL B 1 75 ? -13.127 26.153 12.104 1.00 24.44 92 VAL B O 1
ATOM 1380 N N . GLN B 1 76 ? -14.373 26.564 10.299 1.00 26.71 93 GLN B N 1
ATOM 1381 C CA . GLN B 1 76 ? -14.388 25.138 9.917 1.00 26.93 93 GLN B CA 1
ATOM 1382 C C . GLN B 1 76 ? -12.981 24.682 9.499 1.00 24.02 93 GLN B C 1
ATOM 1383 O O . GLN B 1 76 ? -12.234 25.464 8.898 1.00 22.75 93 GLN B O 1
ATOM 1389 N N . GLY B 1 77 ? -12.590 23.464 9.850 1.00 22.25 94 GLY B N 1
ATOM 1390 C CA . GLY B 1 77 ? -11.322 22.926 9.361 1.00 20.51 94 GLY B CA 1
ATOM 1391 C C . GLY B 1 77 ? -10.486 22.380 10.482 1.00 18.61 94 GLY B C 1
ATOM 1392 O O . GLY B 1 77 ? -10.869 22.453 11.625 1.00 18.30 94 GLY B O 1
ATOM 1393 N N . THR B 1 78 ? -9.335 21.806 10.124 1.00 17.55 95 THR B N 1
ATOM 1394 C CA . THR B 1 78 ? -8.412 21.223 11.075 1.00 15.94 95 THR B CA 1
ATOM 1395 C C . THR B 1 78 ? -7.554 22.304 11.725 1.00 14.45 95 THR B C 1
ATOM 1396 O O . THR B 1 78 ? -7.279 23.335 11.135 1.00 14.10 95 THR B O 1
ATOM 1400 N N . TYR B 1 79 ? -7.177 22.035 12.966 1.00 13.35 96 TYR B N 1
ATOM 1401 C CA . TYR B 1 79 ? -6.298 22.811 13.779 1.00 12.34 96 TYR B CA 1
ATOM 1402 C C . TYR B 1 79 ? -5.142 21.960 14.294 1.00 11.38 96 TYR B C 1
ATOM 1403 O O . TYR B 1 79 ? -4.763 22.069 15.469 1.00 11.00 96 TYR B O 1
ATOM 1412 N N . HIS B 1 80 ? -4.546 21.123 13.440 1.00 11.30 97 HIS B N 1
ATOM 1413 C CA . HIS B 1 80 ? -3.438 20.283 13.930 1.00 10.65 97 HIS B CA 1
ATOM 1414 C C . HIS B 1 80 ? -2.237 21.118 14.358 1.00 9.60 97 HIS B C 1
ATOM 1415 O O . HIS B 1 80 ? -1.451 20.691 15.223 1.00 9.16 97 HIS B O 1
ATOM 1422 N N . THR B 1 81 ? -2.029 22.270 13.718 1.00 9.37 98 THR B N 1
ATOM 1423 C CA . THR B 1 81 ? -0.813 23.042 14.014 1.00 8.52 98 THR B CA 1
ATOM 1424 C C . THR B 1 81 ? -0.874 23.504 15.475 1.00 8.26 98 THR B C 1
ATOM 1425 O O . THR B 1 81 ? 0.104 23.391 16.192 1.00 7.81 98 THR B O 1
ATOM 1429 N N . LEU B 1 82 ? -2.070 23.931 15.898 1.00 8.90 99 LEU B N 1
ATOM 1430 C CA . LEU B 1 82 ? -2.380 24.338 17.255 1.00 9.20 99 LEU B CA 1
ATOM 1431 C C . LEU B 1 82 ? -2.200 23.181 18.216 1.00 9.28 99 LEU B C 1
ATOM 1432 O O . LEU B 1 82 ? -1.502 23.306 19.292 1.00 8.83 99 LEU B O 1
ATOM 1437 N N . ASP B 1 83 ? -2.750 22.034 17.839 1.00 10.02 100 ASP B N 1
ATOM 1438 C CA . ASP B 1 83 ? -2.688 20.909 18.733 1.00 10.49 100 ASP B CA 1
ATOM 1439 C C . ASP B 1 83 ? -1.225 20.451 18.904 1.00 9.46 100 ASP B C 1
ATOM 1440 O O . ASP B 1 83 ? -0.814 20.054 20.013 1.00 9.82 100 ASP B O 1
ATOM 1445 N N . CYS B 1 84 ? -0.451 20.472 17.821 1.00 8.94 101 CYS B N 1
ATOM 1446 C CA . CYS B 1 84 ? 0.985 20.131 17.899 1.00 8.13 101 CYS B CA 1
ATOM 1447 C C . CYS B 1 84 ? 1.821 21.131 18.674 1.00 7.69 101 CYS B C 1
ATOM 1448 O O . CYS B 1 84 ? 2.721 20.746 19.386 1.00 8.01 101 CYS B O 1
ATOM 1451 N N . LEU B 1 85 ? 1.540 22.414 18.563 1.00 7.52 102 LEU B N 1
ATOM 1452 C CA . LEU B 1 85 ? 2.221 23.390 19.373 1.00 7.15 102 LEU B CA 1
ATOM 1453 C C . LEU B 1 85 ? 1.817 23.413 20.824 1.00 7.51 102 LEU B C 1
ATOM 1454 O O . LEU B 1 85 ? 2.569 24.004 21.613 1.00 7.40 102 LEU B O 1
ATOM 1459 N N . SER B 1 86 ? 0.670 22.810 21.200 1.00 8.10 103 SER B N 1
ATOM 1460 C CA . SER B 1 86 ? 0.333 22.572 22.620 1.00 8.57 103 SER B CA 1
ATOM 1461 C C . SER B 1 86 ? 1.484 21.851 23.348 1.00 7.87 103 SER B C 1
ATOM 1462 O O . SER B 1 86 ? 1.729 22.083 24.523 1.00 7.52 103 SER B O 1
ATOM 1465 N N . LEU B 1 87 ? 2.214 21.009 22.609 1.00 7.48 104 LEU B N 1
ATOM 1466 C CA . LEU B 1 87 ? 3.343 20.227 23.147 1.00 7.33 104 LEU B CA 1
ATOM 1467 C C . LEU B 1 87 ? 4.477 21.101 23.622 1.00 7.27 104 LEU B C 1
ATOM 1468 O O . LEU B 1 87 ? 5.277 20.695 24.497 1.00 8.06 104 LEU B O 1
ATOM 1473 N N . GLN B 1 88 ? 4.579 22.314 23.080 1.00 7.05 105 GLN B N 1
ATOM 1474 C CA . GLN B 1 88 ? 5.555 23.249 23.579 1.00 7.24 105 GLN B CA 1
ATOM 1475 C C . GLN B 1 88 ? 5.328 23.619 25.030 1.00 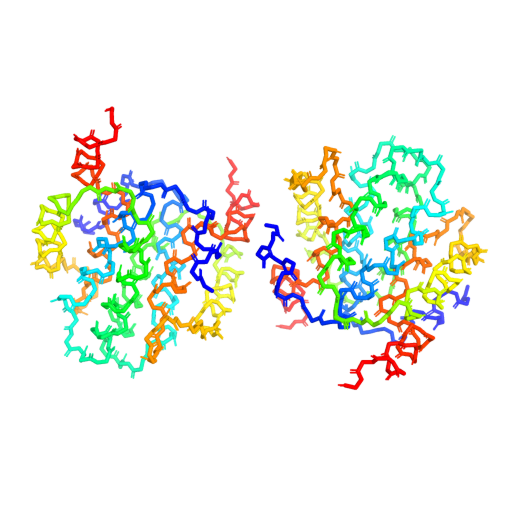8.40 105 GLN B C 1
ATOM 1476 O O . GLN B 1 88 ? 6.304 24.013 25.769 1.00 8.47 105 GLN B O 1
ATOM 1482 N N . ASN B 1 89 ? 4.066 23.594 25.453 1.00 9.48 106 ASN B N 1
ATOM 1483 C CA . ASN B 1 89 ? 3.816 23.920 26.842 1.00 11.03 106 ASN B CA 1
ATOM 1484 C C . ASN B 1 89 ? 3.048 22.866 27.616 1.00 12.45 106 ASN B C 1
ATOM 1485 O O . ASN B 1 89 ? 2.536 23.155 28.702 1.00 14.02 106 ASN B O 1
ATOM 1490 N N . ALA B 1 90 ? 2.983 21.663 27.080 1.00 12.84 107 ALA B N 1
ATOM 1491 C CA . ALA B 1 90 ? 2.225 20.540 27.672 1.00 14.49 107 ALA B CA 1
ATOM 1492 C C . ALA B 1 90 ? 2.866 20.073 28.991 1.00 15.17 107 ALA B C 1
ATOM 1493 O O . ALA B 1 90 ? 4.096 19.836 29.063 1.00 13.64 107 ALA B O 1
ATOM 1495 N N . SER B 1 91 ? 2.051 19.932 30.039 1.00 17.10 108 SER B N 1
ATOM 1496 C CA . SER B 1 91 ? 2.571 19.470 31.334 1.00 18.24 108 SER B CA 1
ATOM 1497 C C . SER B 1 91 ? 3.136 18.076 31.145 1.00 18.57 108 SER B C 1
ATOM 1498 O O . SER B 1 91 ? 4.170 17.807 31.722 1.00 19.31 108 SER B O 1
ATOM 1501 N N . GLU B 1 92 ? 2.471 17.200 30.368 1.00 19.20 109 GLU B N 1
ATOM 1502 C CA . GLU B 1 92 ? 2.948 15.815 30.105 1.00 21.19 109 GLU B CA 1
ATOM 1503 C C . GLU B 1 92 ? 4.335 15.820 29.528 1.00 17.96 109 GLU B C 1
ATOM 1504 O O . GLU B 1 92 ? 5.115 14.967 29.805 1.00 16.79 109 GLU B O 1
ATOM 1510 N N . ALA B 1 93 ? 4.582 16.741 28.614 1.00 16.11 110 ALA B N 1
ATOM 1511 C CA . ALA B 1 93 ? 5.915 16.845 27.969 1.00 14.88 110 ALA B CA 1
ATOM 1512 C C . ALA B 1 93 ? 7.033 17.065 28.991 1.00 14.72 110 ALA B C 1
ATOM 1513 O O . ALA B 1 93 ? 8.061 16.366 28.992 1.00 12.54 110 ALA B O 1
ATOM 1515 N N . GLU B 1 94 ? 6.804 18.009 29.891 1.00 15.18 111 GLU B N 1
ATOM 1516 C CA . GLU B 1 94 ? 7.715 18.306 30.977 1.00 17.43 111 GLU B CA 1
ATOM 1517 C C . GLU B 1 94 ? 7.823 17.119 31.928 1.00 17.65 111 GLU B C 1
ATOM 1518 O O . GLU B 1 94 ? 8.932 16.765 32.327 1.00 16.91 111 GLU B O 1
ATOM 1524 N N . THR B 1 95 ? 6.708 16.467 32.267 1.00 18.20 112 THR B N 1
ATOM 1525 C CA . THR B 1 95 ? 6.775 15.281 33.155 1.00 20.23 112 THR B CA 1
ATOM 1526 C C . THR B 1 95 ? 7.587 14.136 32.570 1.00 18.76 112 THR B C 1
ATOM 1527 O O . THR B 1 95 ? 8.465 13.559 33.246 1.00 18.75 112 THR B O 1
ATOM 1531 N N . ILE B 1 96 ? 7.349 13.814 31.302 1.00 16.38 113 ILE B N 1
ATOM 1532 C CA . ILE B 1 96 ? 8.141 12.788 30.678 1.00 16.16 113 ILE B CA 1
ATOM 1533 C C . ILE B 1 96 ? 9.618 13.189 30.684 1.00 15.84 113 ILE B C 1
ATOM 1534 O O . ILE B 1 96 ? 10.438 12.353 31.051 1.00 16.79 113 ILE B O 1
ATOM 1539 N N . PHE B 1 97 ? 9.935 14.448 30.321 1.00 14.39 114 PHE B N 1
ATOM 1540 C CA . PHE B 1 97 ? 11.300 14.928 30.206 1.00 14.31 114 PHE B CA 1
ATOM 1541 C C . PHE B 1 97 ? 12.036 14.768 31.552 1.00 15.68 114 PHE B C 1
ATOM 1542 O O . PHE B 1 97 ? 13.162 14.327 31.599 1.00 15.84 114 PHE B O 1
ATOM 1550 N N . GLU B 1 98 ? 11.352 15.139 32.612 1.00 17.50 115 GLU B N 1
ATOM 1551 C CA . GLU B 1 98 ? 11.881 15.148 33.947 1.00 20.59 115 GLU B CA 1
ATOM 1552 C C . GLU B 1 98 ? 12.150 13.778 34.544 1.00 22.41 115 GLU B C 1
ATOM 1553 O O . GLU B 1 98 ? 12.988 13.649 35.400 1.00 21.59 115 GLU B O 1
ATOM 1559 N N . ARG B 1 99 ? 11.478 12.743 34.055 1.00 23.45 116 ARG B N 1
ATOM 1560 C CA . ARG B 1 99 ? 11.877 11.340 34.338 1.00 26.54 116 ARG B CA 1
ATOM 1561 C C . ARG B 1 99 ? 13.337 10.947 33.999 1.00 27.35 116 ARG B C 1
ATOM 1562 O O . ARG B 1 99 ? 13.866 10.008 34.596 1.00 24.48 116 ARG B O 1
ATOM 1570 N N . TYR B 1 100 ? 13.992 11.678 33.089 1.00 27.44 117 TYR B N 1
ATOM 1571 C CA . TYR B 1 100 ? 15.348 11.317 32.615 1.00 29.95 117 TYR B CA 1
ATOM 1572 C C . TYR B 1 100 ? 16.491 12.296 33.006 1.00 34.23 117 TYR B C 1
ATOM 1573 O O . TYR B 1 100 ? 17.661 11.927 33.128 1.00 36.26 117 TYR B O 1
ATOM 1582 N N . SER B 1 101 ? 16.140 13.547 33.189 1.00 39.57 118 SER B N 1
ATOM 1583 C CA . SER B 1 101 ? 17.111 14.603 33.483 1.00 45.69 118 SER B CA 1
ATOM 1584 C C . SER B 1 101 ? 17.293 14.832 34.988 1.00 51.85 118 SER B C 1
ATOM 1585 O O . SER B 1 101 ? 16.941 15.900 35.492 1.00 51.33 118 SER B O 1
ATOM 1588 N N . LYS B 1 102 ? 17.854 13.827 35.680 1.00 56.58 119 LYS B N 1
ATOM 1589 C CA . LYS B 1 102 ? 18.021 13.834 37.152 1.00 59.44 119 LYS B CA 1
ATOM 1590 C C . LYS B 1 102 ? 16.971 14.664 37.911 1.00 62.01 119 LYS B C 1
ATOM 1591 O O . LYS B 1 102 ? 15.771 14.381 37.864 1.00 60.58 119 LYS B O 1
ATOM 1597 N N . GLY C 1 1 ? -14.821 29.728 22.220 1.00 41.05 18 GLY C N 1
ATOM 1598 C CA . GLY C 1 1 ? -15.230 28.326 22.515 1.00 42.23 18 GLY C CA 1
ATOM 1599 C C . GLY C 1 1 ? -14.264 27.663 23.474 1.00 42.52 18 GLY C C 1
ATOM 1600 O O . GLY C 1 1 ? -13.384 28.323 24.044 1.00 42.23 18 GLY C O 1
ATOM 1601 N N . HIS C 1 2 ? -14.407 26.348 23.625 1.00 40.96 19 HIS C N 1
ATOM 1602 C CA . HIS C 1 2 ? -13.485 25.534 24.415 1.00 39.29 19 HIS C CA 1
ATOM 1603 C C . HIS C 1 2 ? -11.987 25.632 24.014 1.00 37.52 19 HIS C C 1
ATOM 1604 O O . HIS C 1 2 ? -11.101 25.528 24.888 1.00 34.95 19 HIS C O 1
ATOM 1611 N N . MET C 1 3 ? -11.678 25.791 22.713 1.00 34.63 20 MET C N 1
ATOM 1612 C CA . MET C 1 3 ? -10.276 26.037 22.267 1.00 31.41 20 MET C CA 1
ATOM 1613 C C . MET C 1 3 ? -9.754 27.287 22.948 1.00 31.07 20 MET C C 1
ATOM 1614 O O . MET C 1 3 ? -8.748 27.231 23.661 1.00 28.56 20 MET C O 1
ATOM 1619 N N . GLU C 1 4 ? -10.463 28.409 22.777 1.00 31.90 21 GLU C N 1
ATOM 1620 C CA . GLU C 1 4 ? -10.048 29.688 23.396 1.00 31.94 21 GLU C CA 1
ATOM 1621 C C . GLU C 1 4 ? -9.950 29.587 24.912 1.00 31.98 21 GLU C C 1
ATOM 1622 O O . GLU C 1 4 ? -8.981 30.072 25.535 1.00 28.01 21 GLU C O 1
ATOM 1628 N N . ASN C 1 5 ? -10.937 28.933 25.508 1.00 32.40 22 ASN C N 1
ATOM 1629 C CA . ASN C 1 5 ? -10.876 28.613 26.920 1.00 34.10 22 ASN C CA 1
ATOM 1630 C C . ASN C 1 5 ? -9.581 27.952 27.357 1.00 31.88 22 ASN C C 1
ATOM 1631 O O . ASN C 1 5 ? -8.956 28.424 28.281 1.00 32.52 22 ASN C O 1
ATOM 1636 N N . SER C 1 6 ? -9.138 26.904 26.670 1.00 32.00 23 SER C N 1
ATOM 1637 C CA . SER C 1 6 ? -7.871 26.228 27.006 1.00 30.28 23 SER C CA 1
ATOM 1638 C C . SER C 1 6 ? -6.626 27.096 26.797 1.00 27.27 23 SER C C 1
ATOM 1639 O O . SER C 1 6 ? -5.686 27.113 27.609 1.00 26.99 23 SER C O 1
ATOM 1642 N N . LEU C 1 7 ? -6.629 27.883 25.729 1.00 22.87 24 LEU C N 1
ATOM 1643 C CA . LEU C 1 7 ? -5.495 28.714 25.423 1.00 20.01 24 LEU C CA 1
ATOM 1644 C C . LEU C 1 7 ? -5.368 29.860 26.383 1.00 18.81 24 LEU C C 1
ATOM 1645 O O . LEU C 1 7 ? -4.298 30.393 26.531 1.00 17.49 24 LEU C O 1
ATOM 1650 N N . ASN C 1 8 ? -6.463 30.282 26.965 1.00 19.03 25 ASN C N 1
ATOM 1651 C CA . ASN C 1 8 ? -6.465 31.418 27.873 1.00 19.86 25 ASN C CA 1
ATOM 1652 C C . ASN C 1 8 ? -5.551 31.199 29.107 1.00 18.13 25 ASN C C 1
ATOM 1653 O O . ASN C 1 8 ? -5.191 32.138 29.783 1.00 17.84 25 ASN C O 1
ATOM 1658 N N . ALA C 1 9 ? -5.176 29.955 29.404 1.00 16.30 26 ALA C N 1
ATOM 1659 C CA . ALA C 1 9 ? -4.262 29.718 30.499 1.00 15.84 26 ALA C CA 1
ATOM 1660 C C . ALA C 1 9 ? -2.799 29.857 30.099 1.00 13.71 26 ALA C C 1
ATOM 1661 O O . ALA C 1 9 ? -1.933 29.730 30.952 1.00 13.37 26 ALA C O 1
ATOM 1663 N N . LEU C 1 10 ? -2.514 30.076 28.819 1.00 12.54 27 LEU C N 1
ATOM 1664 C CA . LEU C 1 10 ? -1.142 30.290 28.343 1.00 11.50 27 LEU C CA 1
ATOM 1665 C C . LEU C 1 10 ? -0.653 31.734 28.532 1.00 10.38 27 LEU C C 1
ATOM 1666 O O . LEU C 1 10 ? -1.406 32.684 28.423 1.00 9.98 27 LEU C O 1
ATOM 1671 N N . SER C 1 11 ? 0.634 31.864 28.765 1.00 9.34 28 SER C N 1
ATOM 1672 C CA . SER C 1 11 ? 1.240 33.205 28.858 1.00 8.93 28 SER C CA 1
ATOM 1673 C C . SER C 1 11 ? 1.163 33.922 27.527 1.00 8.27 28 SER C C 1
ATOM 1674 O O . SER C 1 11 ? 1.012 33.311 26.452 1.00 7.59 28 SER C O 1
ATOM 1677 N N . GLN C 1 12 ? 1.229 35.249 27.618 1.00 8.56 29 GLN C N 1
ATOM 1678 C CA . GLN C 1 12 ? 1.154 36.096 26.436 1.00 8.46 29 GLN C CA 1
ATOM 1679 C C . GLN C 1 12 ? 2.364 35.821 25.546 1.00 8.11 29 GLN C C 1
ATOM 1680 O O . GLN C 1 12 ? 2.234 35.764 24.331 1.00 7.95 29 GLN C O 1
ATOM 1686 N N . GLU C 1 13 ? 3.541 35.615 26.134 1.00 8.61 30 GLU C N 1
ATOM 1687 C CA . GLU C 1 13 ? 4.719 35.306 25.344 1.00 8.65 30 GLU C CA 1
ATOM 1688 C C . GLU C 1 13 ? 4.591 33.945 24.620 1.00 8.00 30 GLU C C 1
ATOM 1689 O O . GLU C 1 13 ? 4.955 33.813 23.481 1.00 7.55 30 GLU C O 1
ATOM 1695 N N . ALA C 1 14 ? 4.085 32.932 25.318 1.00 7.98 31 ALA C N 1
ATOM 1696 C CA . ALA C 1 14 ? 3.826 31.605 24.700 1.00 7.43 31 ALA C CA 1
ATOM 1697 C C . ALA C 1 14 ? 2.793 31.715 23.559 1.00 7.14 31 ALA C C 1
ATOM 1698 O O . ALA C 1 14 ? 2.987 31.160 22.469 1.00 6.73 31 ALA C O 1
ATOM 1700 N N . LEU C 1 15 ? 1.746 32.465 23.785 1.00 7.06 32 LEU C N 1
ATOM 1701 C CA . LEU C 1 15 ? 0.773 32.718 22.709 1.00 7.01 32 LEU C CA 1
ATOM 1702 C C . LEU C 1 15 ? 1.421 33.413 21.470 1.00 6.74 32 LEU C C 1
ATOM 1703 O O . LEU C 1 15 ? 1.099 33.085 20.339 1.00 6.72 32 LEU C O 1
ATOM 1708 N N . TYR C 1 16 ? 2.287 34.382 21.746 1.00 6.28 33 TYR C N 1
ATOM 1709 C CA . TYR C 1 16 ? 2.955 35.149 20.740 1.00 6.22 33 TYR C CA 1
ATOM 1710 C C . TYR C 1 16 ? 3.919 34.303 19.923 1.00 5.88 33 TYR C C 1
ATOM 1711 O O . TYR C 1 16 ? 3.853 34.330 18.695 1.00 5.97 33 TYR C O 1
ATOM 1720 N N . LYS C 1 17 ? 4.762 33.513 20.596 1.00 5.71 34 LYS C N 1
ATOM 1721 C CA . LYS C 1 17 ? 5.661 32.585 19.929 1.00 5.84 34 LYS C CA 1
ATOM 1722 C C . LYS C 1 17 ? 4.930 31.519 19.090 1.00 5.74 34 LYS C C 1
ATOM 1723 O O . LYS C 1 17 ? 5.309 31.248 18.009 1.00 5.34 34 LYS C O 1
ATOM 1729 N N . ASN C 1 18 ? 3.806 31.001 19.584 1.00 6.05 35 ASN C N 1
ATOM 1730 C CA . ASN C 1 18 ? 3.000 30.043 18.805 1.00 6.07 35 ASN C CA 1
ATOM 1731 C C . ASN C 1 18 ? 2.370 30.698 17.576 1.00 6.05 35 ASN C C 1
ATOM 1732 O O . ASN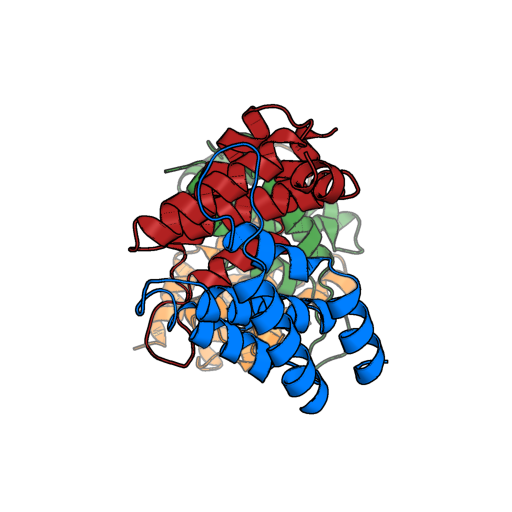 C 1 18 ? 2.217 30.058 16.503 1.00 5.97 35 ASN C O 1
ATOM 1737 N N . TRP C 1 19 ? 1.986 31.981 17.732 1.00 5.79 36 TRP C N 1
ATOM 1738 C CA . TRP C 1 19 ? 1.485 32.717 16.594 1.00 5.90 36 TRP C CA 1
ATOM 1739 C C . TRP C 1 19 ? 2.602 32.842 15.547 1.00 5.60 36 TRP C C 1
ATOM 1740 O O . TRP C 1 19 ? 2.388 32.569 14.334 1.00 5.65 36 TRP C O 1
ATOM 1751 N N . LEU C 1 20 ? 3.801 33.246 15.984 1.00 4.92 37 LEU C N 1
ATOM 1752 C CA . LEU C 1 20 ? 4.897 33.359 15.052 1.00 4.90 37 LEU C CA 1
ATOM 1753 C C . LEU C 1 20 ? 5.188 32.007 14.305 1.00 5.04 37 LEU C C 1
ATOM 1754 O O . LEU C 1 20 ? 5.300 31.969 13.062 1.00 5.17 37 LEU C O 1
ATOM 1759 N N . THR C 1 21 ? 5.346 30.938 15.070 1.00 4.92 38 THR C N 1
ATOM 1760 C CA . THR C 1 21 ? 5.644 29.626 14.475 1.00 5.24 38 THR C CA 1
ATOM 1761 C C . THR C 1 21 ? 4.543 29.176 13.502 1.00 5.67 38 THR C C 1
ATOM 1762 O O . THR C 1 21 ? 4.838 28.629 12.460 1.00 5.75 38 THR C O 1
ATOM 1766 N N . SER C 1 22 ? 3.261 29.378 13.865 1.00 5.87 39 SER C N 1
ATOM 1767 C CA . SER C 1 22 ? 2.133 29.052 12.952 1.00 6.54 39 SER C CA 1
ATOM 1768 C C . SER C 1 22 ? 2.173 29.833 11.631 1.00 6.89 39 SER C C 1
ATOM 1769 O O . SER C 1 22 ? 1.991 29.268 10.560 1.00 7.33 39 SER C O 1
ATOM 1772 N N . ARG C 1 23 ? 2.314 31.144 11.744 1.00 6.72 40 ARG C N 1
ATOM 1773 C CA . ARG C 1 23 ? 2.446 31.998 10.555 1.00 7.16 40 ARG C CA 1
ATOM 1774 C C . ARG C 1 23 ? 3.613 31.554 9.689 1.00 7.43 40 ARG C C 1
ATOM 1775 O O . ARG C 1 23 ? 3.492 31.531 8.447 1.00 8.17 40 ARG C O 1
ATOM 1783 N N . CYS C 1 24 ? 4.709 31.175 10.329 1.00 7.35 41 CYS C N 1
ATOM 1784 C CA . CYS C 1 24 ? 5.874 30.707 9.603 1.00 7.87 41 CYS C CA 1
ATOM 1785 C C . CYS C 1 24 ? 5.561 29.442 8.820 1.00 8.60 41 CYS C C 1
ATOM 1786 O O . CYS C 1 24 ? 6.002 29.298 7.676 1.00 9.21 41 CYS C O 1
ATOM 1789 N N . ILE C 1 25 ? 4.898 28.491 9.503 1.00 8.53 42 ILE C N 1
ATOM 1790 C CA . ILE C 1 25 ? 4.600 27.191 8.926 1.00 9.00 42 ILE C CA 1
ATOM 1791 C C . ILE C 1 25 ? 3.734 27.441 7.675 1.00 9.87 42 ILE C C 1
ATOM 1792 O O . ILE C 1 25 ? 3.984 26.870 6.604 1.00 10.51 42 ILE C O 1
ATOM 1797 N N . GLY C 1 26 ? 2.703 28.264 7.836 1.00 9.77 43 GLY C N 1
ATOM 1798 C CA . GLY C 1 26 ? 1.808 28.590 6.713 1.00 10.64 43 GLY C CA 1
ATOM 1799 C C . GLY C 1 26 ? 2.511 29.313 5.568 1.00 11.29 43 GLY C C 1
ATOM 1800 O O . GLY C 1 26 ? 2.186 29.068 4.413 1.00 12.11 43 GLY C O 1
ATOM 1801 N N . LYS C 1 27 ? 3.479 30.195 5.852 1.00 11.17 44 LYS C N 1
ATOM 1802 C CA . LYS C 1 27 ? 4.212 30.895 4.797 1.00 12.06 44 LYS C CA 1
ATOM 1803 C C . LYS C 1 27 ? 5.160 29.943 4.055 1.00 12.72 44 LYS C C 1
ATOM 1804 O O . LYS C 1 27 ? 5.279 30.014 2.852 1.00 13.57 44 LYS C O 1
ATOM 1810 N N . SER C 1 28 ? 5.775 28.986 4.757 1.00 12.27 45 SER C N 1
ATOM 1811 C CA . SER C 1 28 ? 6.855 28.207 4.144 1.00 12.59 45 SER C CA 1
ATOM 1812 C C . SER C 1 28 ? 6.395 26.959 3.461 1.00 13.91 45 SER C C 1
ATOM 1813 O O . SER C 1 28 ? 7.060 26.511 2.548 1.00 14.44 45 SER C O 1
ATOM 1816 N N . THR C 1 29 ? 5.258 26.396 3.900 1.00 14.14 46 THR C N 1
ATOM 1817 C CA . THR C 1 29 ? 4.769 25.141 3.427 1.00 15.44 46 THR C CA 1
ATOM 1818 C C . THR C 1 29 ? 4.379 25.205 1.944 1.00 17.82 46 THR C C 1
ATOM 1819 O O . THR C 1 29 ? 3.833 26.211 1.490 1.00 18.54 46 THR C O 1
ATOM 1823 N N . ASP C 1 30 ? 4.657 24.107 1.219 1.00 20.43 47 ASP C N 1
ATOM 1824 C CA . ASP C 1 30 ? 4.187 23.884 -0.178 1.00 22.81 47 ASP C CA 1
ATOM 1825 C C . ASP C 1 30 ? 2.716 23.500 -0.271 1.00 23.52 47 ASP C C 1
ATOM 1826 O O . ASP C 1 30 ? 2.096 23.575 -1.377 1.00 25.44 47 ASP C O 1
ATOM 1831 N N . SER C 1 31 ? 2.166 23.035 0.852 1.00 21.49 48 SER C N 1
ATOM 1832 C CA . SER C 1 31 ? 0.824 22.511 0.891 1.00 21.54 48 SER C CA 1
ATOM 1833 C C . SER C 1 31 ? -0.219 23.584 1.194 1.00 21.19 48 SER C C 1
ATOM 1834 O O . SER C 1 31 ? -0.126 24.304 2.203 1.00 19.45 48 SER C O 1
ATOM 1837 N N . GLU C 1 32 ? -1.212 23.700 0.300 1.00 22.28 49 GLU C N 1
ATOM 1838 C CA . GLU C 1 32 ? -2.398 24.505 0.597 1.00 22.07 49 GLU C CA 1
ATOM 1839 C C . GLU C 1 32 ? -3.124 24.080 1.911 1.00 21.14 49 GLU C C 1
ATOM 1840 O O . GLU C 1 32 ? -3.529 24.959 2.699 1.00 19.37 49 GLU C O 1
ATOM 1846 N N . ARG C 1 33 ? -3.273 22.781 2.166 1.00 21.05 50 ARG C N 1
ATOM 1847 C CA . ARG C 1 33 ? -4.019 22.339 3.382 1.00 21.73 50 ARG C CA 1
ATOM 1848 C C . ARG C 1 33 ? -3.201 22.677 4.666 1.00 18.79 50 ARG C C 1
ATOM 1849 O O . ARG C 1 33 ? -3.735 23.104 5.677 1.00 17.28 50 ARG C O 1
ATOM 1857 N N . THR C 1 34 ? -1.897 22.470 4.598 1.00 17.62 51 THR C N 1
ATOM 1858 C CA . THR C 1 34 ? -1.024 22.741 5.768 1.00 16.09 51 THR C CA 1
ATOM 1859 C C . THR C 1 34 ? -1.112 24.243 6.078 1.00 15.32 51 THR C C 1
ATOM 1860 O O . THR C 1 34 ? -1.256 24.644 7.247 1.00 14.25 51 THR C O 1
ATOM 1864 N N . LYS C 1 35 ? -1.046 25.044 5.019 1.00 15.91 52 LYS C N 1
ATOM 1865 C CA . LYS C 1 35 ? -1.093 26.507 5.110 1.00 15.75 52 LYS C CA 1
ATOM 1866 C C . LYS C 1 35 ? -2.346 27.024 5.821 1.00 15.34 52 LYS C C 1
ATOM 1867 O O . LYS C 1 35 ? -2.269 27.874 6.712 1.00 14.18 52 LYS C O 1
ATOM 1873 N N . GLN C 1 36 ? -3.496 26.514 5.414 1.00 16.11 53 GLN C N 1
ATOM 1874 C CA . GLN C 1 36 ? -4.772 26.968 5.969 1.00 16.28 53 GLN C CA 1
ATOM 1875 C C . GLN C 1 36 ? -4.999 26.498 7.398 1.00 14.87 53 GLN C C 1
ATOM 1876 O O . GLN C 1 36 ? -5.561 27.209 8.248 1.00 14.02 53 GLN C O 1
ATOM 1882 N N . ASP C 1 37 ? -4.495 25.309 7.697 1.00 14.07 54 ASP C N 1
ATOM 1883 C CA . ASP C 1 37 ? -4.437 24.809 9.091 1.00 13.24 54 ASP C CA 1
ATOM 1884 C C . ASP C 1 37 ? -3.576 25.715 9.971 1.00 11.80 54 ASP C C 1
ATOM 1885 O O . ASP C 1 37 ? -4.000 26.120 11.065 1.00 11.52 54 ASP C O 1
ATOM 1890 N N . ALA C 1 38 ? -2.372 26.052 9.502 1.00 11.02 55 ALA C N 1
ATOM 1891 C CA . ALA C 1 38 ? -1.429 26.846 10.272 1.00 9.91 55 ALA C CA 1
ATOM 1892 C C . ALA C 1 38 ? -2.031 28.239 10.460 1.00 9.95 55 ALA C C 1
ATOM 1893 O O . ALA C 1 38 ? -1.932 28.829 11.564 1.00 9.07 55 ALA C O 1
ATOM 1895 N N . PHE C 1 39 ? -2.676 28.746 9.401 1.00 10.68 56 PHE C N 1
ATOM 1896 C CA . PHE C 1 39 ? -3.262 30.080 9.452 1.00 10.90 56 PHE C CA 1
ATOM 1897 C C . PHE C 1 39 ? -4.489 30.141 10.401 1.00 11.08 56 PHE C C 1
ATOM 1898 O O . PHE C 1 39 ? -4.622 31.118 11.195 1.00 10.92 56 PHE C O 1
ATOM 1906 N N . ARG C 1 40 ? -5.341 29.135 10.374 1.00 11.74 57 ARG C N 1
ATOM 1907 C CA . ARG C 1 40 ? -6.485 29.055 11.376 1.00 12.20 57 ARG C CA 1
ATOM 1908 C C . ARG C 1 40 ? -5.939 28.952 12.830 1.00 11.15 57 ARG C C 1
ATOM 1909 O O . ARG C 1 40 ? -6.413 29.609 13.766 1.00 11.02 57 ARG C O 1
ATOM 1917 N N . SER C 1 41 ? -4.911 28.120 13.004 1.00 10.40 58 SER C N 1
ATOM 1918 C CA . SER C 1 41 ? -4.195 28.053 14.277 1.00 9.57 58 SER C CA 1
ATOM 1919 C C . SER C 1 41 ? -3.633 29.428 14.698 1.00 8.87 58 SER C C 1
ATOM 1920 O O . SER C 1 41 ? -3.925 29.903 15.808 1.00 8.59 58 SER C O 1
ATOM 1923 N N . ALA C 1 42 ? -2.949 30.133 13.776 1.00 8.49 59 ALA C N 1
ATOM 1924 C CA . ALA C 1 42 ? -2.456 31.464 14.054 1.00 8.12 59 ALA C CA 1
ATOM 1925 C C . ALA C 1 42 ? -3.550 32.414 14.496 1.00 8.66 59 ALA C C 1
ATOM 1926 O O . ALA C 1 42 ? -3.378 33.081 15.493 1.00 8.17 59 ALA C O 1
ATOM 1928 N N . SER C 1 43 ? -4.687 32.410 13.798 1.00 9.82 60 SER C N 1
ATOM 1929 C CA . SER C 1 43 ? -5.827 33.260 14.136 1.00 10.67 60 SER C CA 1
ATOM 1930 C C . SER C 1 43 ? -6.305 33.038 15.575 1.00 10.93 60 SER C C 1
ATOM 1931 O O . SER C 1 43 ? -6.724 33.987 16.278 1.00 11.38 60 SER C O 1
ATOM 1934 N N . ALA C 1 44 ? -6.298 31.787 15.998 1.00 11.05 61 ALA C N 1
ATOM 1935 C CA . ALA C 1 44 ? -6.763 31.449 17.362 1.00 11.47 61 ALA C CA 1
ATOM 1936 C C . ALA C 1 44 ? -5.796 32.056 18.394 1.00 10.69 61 ALA C C 1
ATOM 1937 O O . ALA C 1 44 ? -6.220 32.696 19.382 1.00 11.05 61 ALA C O 1
ATOM 1939 N N . TYR C 1 45 ? -4.501 31.871 18.172 1.00 9.72 62 TYR C N 1
ATOM 1940 C CA . TYR C 1 45 ? -3.522 32.503 19.094 1.00 9.48 62 TYR C CA 1
ATOM 1941 C C . TYR C 1 45 ? -3.637 34.022 19.172 1.00 9.84 62 TYR C C 1
ATOM 1942 O O . TYR C 1 45 ? -3.636 34.611 20.269 1.00 10.11 62 TYR C O 1
ATOM 1951 N N . LEU C 1 46 ? -3.776 34.645 18.014 1.00 10.39 63 LEU C N 1
ATOM 1952 C CA . LEU C 1 46 ? -3.870 36.116 17.887 1.00 10.66 63 LEU C CA 1
ATOM 1953 C C . LEU C 1 46 ? -5.076 36.664 18.594 1.00 12.33 63 LEU C C 1
ATOM 1954 O O . LEU C 1 46 ? -5.035 37.753 19.217 1.00 11.67 63 LEU C O 1
ATOM 1959 N N . GLU C 1 47 ? -6.166 35.929 18.521 1.00 14.52 64 GLU C N 1
ATOM 1960 C CA . GLU C 1 47 ? -7.423 36.362 19.202 1.00 17.26 64 GLU C CA 1
ATOM 1961 C C . GLU C 1 47 ? -7.227 36.497 20.698 1.00 16.73 64 GLU C C 1
ATOM 1962 O O . GLU C 1 47 ? -7.883 37.294 21.322 1.00 16.79 64 GLU C O 1
ATOM 1968 N N . LEU C 1 48 ? -6.362 35.684 21.274 1.00 15.44 65 LEU C N 1
ATOM 1969 C CA . LEU C 1 48 ? -6.167 35.709 22.734 1.00 16.30 65 LEU C CA 1
ATOM 1970 C C . LEU C 1 48 ? -5.051 36.637 23.188 1.00 14.77 65 LEU C C 1
ATOM 1971 O O . LEU C 1 48 ? -4.809 36.787 24.371 1.00 13.93 65 LEU C O 1
ATOM 1976 N N . SER C 1 49 ? -4.388 37.294 22.251 1.00 13.62 66 SER C N 1
ATOM 1977 C CA . SER C 1 49 ? -3.284 38.131 22.643 1.00 12.84 66 SER C CA 1
ATOM 1978 C C . SER C 1 49 ? -3.813 39.509 23.062 1.00 13.28 66 SER C C 1
ATOM 1979 O O . SER C 1 49 ? -4.747 40.011 22.509 1.00 13.50 66 SER C O 1
ATOM 1982 N N . LYS C 1 50 ? -3.158 40.102 24.020 1.00 13.42 67 LYS C N 1
ATOM 1983 C CA . LYS C 1 50 ? -3.417 41.483 24.404 1.00 14.34 67 LYS C CA 1
ATOM 1984 C C . LYS C 1 50 ? -2.351 42.440 23.923 1.00 13.78 67 LYS C C 1
ATOM 1985 O O . LYS C 1 50 ? -2.394 43.634 24.250 1.00 13.61 67 LYS C O 1
ATOM 1991 N N . LEU C 1 51 ? -1.396 41.931 23.137 1.00 12.41 68 LEU C N 1
ATOM 1992 C CA . LEU C 1 51 ? -0.338 42.777 22.607 1.00 12.16 68 LEU C CA 1
ATOM 1993 C C . LEU C 1 51 ? -0.985 43.775 21.628 1.00 12.74 68 LEU C C 1
ATOM 1994 O O . LEU C 1 51 ? -1.916 43.437 20.929 1.00 12.44 68 LEU C O 1
ATOM 1999 N N . PRO C 1 52 ? -0.399 44.969 21.514 1.00 13.23 69 PRO C N 1
ATOM 2000 C CA . PRO C 1 52 ? -0.817 45.879 20.465 1.00 13.38 69 PRO C CA 1
ATOM 2001 C C . PRO C 1 52 ? -0.374 45.366 19.072 1.00 13.08 69 PRO C C 1
ATOM 2002 O O . PRO C 1 52 ? 0.488 44.486 18.958 1.00 11.49 69 PRO C O 1
ATOM 2006 N N . MET C 1 53 ? -1.001 45.895 18.047 1.00 13.81 70 MET C N 1
ATOM 2007 C CA . MET C 1 53 ? -0.860 45.379 16.700 1.00 15.19 70 MET C CA 1
ATOM 2008 C C . MET C 1 53 ? 0.558 45.486 16.156 1.00 13.72 70 MET C C 1
ATOM 2009 O O . MET C 1 53 ? 0.933 44.677 15.257 1.00 12.45 70 MET C O 1
ATOM 2014 N N . ASP C 1 54 ? 1.333 46.436 16.695 1.00 13.18 71 ASP C N 1
ATOM 2015 C CA . ASP C 1 54 ? 2.736 46.627 16.308 1.00 13.47 71 ASP C CA 1
ATOM 2016 C C . ASP C 1 54 ? 3.487 45.273 16.432 1.00 11.23 71 ASP C C 1
ATOM 2017 O O . ASP C 1 54 ? 4.336 44.971 15.640 1.00 10.97 71 ASP C O 1
ATOM 2022 N N . ALA C 1 55 ? 3.194 44.478 17.466 1.00 10.07 72 ALA C N 1
ATOM 2023 C CA . ALA C 1 55 ? 3.894 43.201 17.735 1.00 9.08 72 ALA C CA 1
ATOM 2024 C C . ALA C 1 55 ? 3.668 42.212 16.594 1.00 8.70 72 ALA C C 1
ATOM 2025 O O . ALA C 1 55 ? 4.561 41.429 16.267 1.00 8.17 72 ALA C O 1
ATOM 2027 N N . PHE C 1 56 ? 2.480 42.307 15.992 1.00 9.13 73 PHE C N 1
ATOM 2028 C CA . PHE C 1 56 ? 2.096 41.402 14.894 1.00 9.24 73 PHE C CA 1
ATOM 2029 C C . PHE C 1 56 ? 2.565 41.896 13.550 1.00 9.81 73 PHE C C 1
ATOM 2030 O O . PHE C 1 56 ? 2.951 41.110 12.715 1.00 9.80 73 PHE C O 1
ATOM 2038 N N . GLU C 1 57 ? 2.532 43.194 13.344 1.00 10.67 74 GLU C N 1
ATOM 2039 C CA . GLU C 1 57 ? 3.088 43.758 12.144 1.00 12.12 74 GLU C CA 1
ATOM 2040 C C . GLU C 1 57 ? 4.606 43.447 12.033 1.00 11.43 74 GLU C C 1
ATOM 2041 O O . GLU C 1 57 ? 5.116 43.008 10.981 1.00 11.71 74 GLU C O 1
ATOM 2047 N N . GLN C 1 58 ? 5.316 43.645 13.124 1.00 10.04 75 GLN C N 1
ATOM 2048 C CA . GLN C 1 58 ? 6.748 43.355 13.160 1.00 10.17 75 GLN C CA 1
ATOM 2049 C C . GLN C 1 58 ? 7.013 41.854 13.222 1.00 9.54 75 GLN C C 1
ATOM 2050 O O . GLN C 1 58 ? 7.881 41.323 12.526 1.00 10.45 75 GLN C O 1
ATOM 2056 N N . GLY C 1 59 ? 6.217 41.153 14.000 1.00 8.81 76 GLY C N 1
ATOM 2057 C CA . GLY C 1 59 ? 6.298 39.690 14.055 1.00 8.36 76 GLY C CA 1
ATOM 2058 C C . GLY C 1 59 ? 6.067 38.984 12.740 1.00 8.66 76 GLY C C 1
ATOM 2059 O O . GLY C 1 59 ? 6.751 37.992 12.450 1.00 8.84 76 GLY C O 1
ATOM 2060 N N . GLU C 1 60 ? 5.116 39.453 11.948 1.00 8.90 77 GLU C N 1
ATOM 2061 C CA . GLU C 1 60 ? 4.874 38.863 10.620 1.00 9.55 77 GLU C CA 1
ATOM 2062 C C . GLU C 1 60 ? 6.134 38.814 9.751 1.00 10.13 77 GLU C C 1
ATOM 2063 O O . GLU C 1 60 ? 6.437 37.799 9.113 1.00 9.53 77 GLU C O 1
ATOM 2069 N N . LYS C 1 61 ? 6.863 39.913 9.724 1.00 11.13 78 LYS C N 1
ATOM 2070 C CA . LYS C 1 61 ? 8.106 39.989 8.947 1.00 12.25 78 LYS C CA 1
ATOM 2071 C C . LYS C 1 61 ? 9.175 39.039 9.466 1.00 11.00 78 LYS C C 1
ATOM 2072 O O . LYS C 1 61 ? 9.950 38.431 8.679 1.00 10.87 78 LYS C O 1
ATOM 2078 N N . LEU C 1 62 ? 9.213 38.844 10.776 1.00 9.79 79 LEU C N 1
ATOM 2079 C CA . LEU C 1 62 ? 10.176 37.950 11.364 1.00 9.32 79 LEU C CA 1
ATOM 2080 C C . LEU C 1 62 ? 9.800 36.506 11.001 1.00 9.25 79 LEU C C 1
ATOM 2081 O O . LEU C 1 62 ? 10.628 35.701 10.617 1.00 9.45 79 LEU C O 1
ATOM 2086 N N . ALA C 1 63 ? 8.523 36.210 11.046 1.00 9.18 80 ALA C N 1
ATOM 2087 C CA . ALA C 1 63 ? 8.028 34.908 10.645 1.00 9.41 80 ALA C CA 1
ATOM 2088 C C . ALA C 1 63 ? 8.356 34.627 9.188 1.00 10.51 80 ALA C C 1
ATOM 2089 O O . ALA C 1 63 ? 8.793 33.497 8.858 1.00 10.62 80 ALA C O 1
ATOM 2091 N N . GLU C 1 64 ? 8.190 35.618 8.331 1.00 11.64 81 GLU C N 1
ATOM 2092 C CA . GLU C 1 64 ? 8.575 35.466 6.934 1.00 13.86 81 GLU C CA 1
ATOM 2093 C C . GLU C 1 64 ? 10.085 35.306 6.737 1.00 13.51 81 GLU C C 1
ATOM 2094 O O . GLU C 1 64 ? 10.485 34.536 5.922 1.00 13.50 81 GLU C O 1
ATOM 2100 N N . GLN C 1 65 ? 10.908 35.986 7.529 1.00 12.99 82 GLN C N 1
ATOM 2101 C CA . GLN C 1 65 ? 12.350 35.808 7.457 1.00 13.30 82 GLN C CA 1
ATOM 2102 C C . GLN C 1 65 ? 12.684 34.339 7.723 1.00 12.35 82 GLN C C 1
ATOM 2103 O O . GLN C 1 65 ? 13.480 33.674 6.950 1.00 12.23 82 GLN C O 1
ATOM 2109 N N . TYR C 1 66 ? 12.129 33.812 8.821 1.00 11.03 83 TYR C N 1
ATOM 2110 C CA . TYR C 1 66 ? 12.410 32.426 9.213 1.00 10.75 83 TYR C CA 1
ATOM 2111 C C . TYR C 1 66 ? 11.837 31.374 8.224 1.00 10.85 83 TYR C C 1
ATOM 2112 O O . TYR C 1 66 ? 12.479 30.352 7.968 1.00 11.06 83 TYR C O 1
ATOM 2121 N N . ALA C 1 67 ? 10.668 31.669 7.651 1.00 10.86 84 ALA C N 1
ATOM 2122 C CA . ALA C 1 67 ? 10.048 30.897 6.560 1.00 11.59 84 ALA C CA 1
ATOM 2123 C C . ALA C 1 67 ? 10.953 30.790 5.340 1.00 12.99 84 ALA C C 1
ATOM 2124 O O . ALA C 1 67 ? 10.877 29.806 4.619 1.00 13.56 84 ALA C O 1
ATOM 2126 N N . ASN C 1 68 ? 11.765 31.829 5.104 1.00 13.42 85 ASN C N 1
ATOM 2127 C CA . ASN C 1 68 ? 12.688 31.920 3.972 1.00 14.54 85 ASN C CA 1
ATOM 2128 C C . ASN C 1 68 ? 14.135 31.637 4.306 1.00 14.78 85 ASN C C 1
ATOM 2129 O O . ASN C 1 68 ? 15.030 31.822 3.468 1.00 15.56 85 ASN C O 1
ATOM 2134 N N . LYS C 1 69 ? 14.378 31.155 5.515 1.00 14.02 86 LYS C N 1
ATOM 2135 C CA . LYS C 1 69 ? 15.731 30.852 5.930 1.00 14.80 86 LYS C CA 1
ATOM 2136 C C . LYS C 1 69 ? 16.257 29.664 5.137 1.00 15.29 86 LYS C C 1
ATOM 2137 O O . LYS C 1 69 ? 17.419 29.625 4.747 1.00 15.86 86 LYS C O 1
ATOM 2143 N N . ASN C 1 70 ? 15.405 28.678 4.892 1.00 15.15 87 ASN C N 1
ATOM 2144 C CA . ASN C 1 70 ? 15.760 27.582 4.004 1.00 15.95 87 ASN C CA 1
ATOM 2145 C C . ASN C 1 70 ? 17.030 26.867 4.518 1.00 16.31 87 ASN C C 1
ATOM 2146 O O . ASN C 1 70 ? 17.922 26.533 3.765 1.00 16.88 87 ASN C O 1
ATOM 2151 N N . SER C 1 71 ? 17.060 26.569 5.812 1.00 15.26 88 SER C N 1
ATOM 2152 C CA . SER C 1 71 ? 18.174 25.838 6.380 1.00 15.77 88 SER C CA 1
ATOM 2153 C C . SER C 1 71 ? 18.381 24.504 5.709 1.00 16.99 88 SER C C 1
ATOM 2154 O O . SER C 1 71 ? 17.423 23.837 5.321 1.00 16.37 88 SER C O 1
ATOM 2157 N N . GLN C 1 72 ? 19.659 24.123 5.634 1.00 18.29 89 GLN C N 1
ATOM 2158 C CA . GLN C 1 72 ? 20.087 22.891 5.034 1.00 20.24 89 GLN C CA 1
ATOM 2159 C C . GLN C 1 72 ? 20.563 21.961 6.164 1.00 19.86 89 GLN C C 1
ATOM 2160 O O . GLN C 1 72 ? 21.206 22.412 7.104 1.00 19.08 89 GLN C O 1
ATOM 2166 N N . GLY C 1 73 ? 20.209 20.686 6.111 1.00 20.33 90 GLY C N 1
ATOM 2167 C CA . GLY C 1 73 ? 20.526 19.765 7.232 1.00 20.42 90 GLY C CA 1
ATOM 2168 C C . GLY C 1 73 ? 21.418 18.650 6.753 1.00 21.85 90 GLY C C 1
ATOM 2169 O O . GLY C 1 73 ? 22.038 18.710 5.661 1.00 22.20 90 GLY C O 1
ATOM 2170 N N . SER C 1 74 ? 21.483 17.593 7.544 1.00 22.33 91 SER C N 1
ATOM 2171 C CA . SER C 1 74 ? 22.363 16.470 7.199 1.00 24.52 91 SER C CA 1
ATOM 2172 C C . SER C 1 74 ? 21.775 15.473 6.155 1.00 25.75 91 SER C C 1
ATOM 2173 O O . SER C 1 74 ? 22.482 14.574 5.713 1.00 27.55 91 SER C O 1
ATOM 2176 N N . VAL C 1 75 ? 20.497 15.650 5.791 1.00 26.14 92 VAL C N 1
ATOM 2177 C CA . VAL C 1 75 ? 19.732 14.876 4.786 1.00 27.43 92 VAL C CA 1
ATOM 2178 C C . VAL C 1 75 ? 19.320 15.919 3.737 1.00 27.71 92 VAL C C 1
ATOM 2179 O O . VAL C 1 75 ? 19.212 17.091 4.081 1.00 26.87 92 VAL C O 1
ATOM 2183 N N . GLN C 1 76 ? 19.138 15.519 2.474 1.00 28.41 93 GLN C N 1
ATOM 2184 C CA . GLN C 1 76 ? 18.601 16.439 1.439 1.00 28.47 93 GLN C CA 1
ATOM 2185 C C . GLN C 1 76 ? 17.144 16.769 1.742 1.00 24.88 93 GLN C C 1
ATOM 2186 O O . GLN C 1 76 ? 16.406 15.946 2.257 1.00 23.85 93 GLN C O 1
ATOM 2192 N N . GLY C 1 77 ? 16.783 18.012 1.473 1.00 22.35 94 GLY C N 1
ATOM 2193 C CA . GLY C 1 77 ? 15.414 18.463 1.548 1.00 20.47 94 GLY C CA 1
ATOM 2194 C C . GLY C 1 77 ? 15.202 19.617 2.515 1.00 17.89 94 GLY C C 1
ATOM 2195 O O . GLY C 1 77 ? 16.105 20.050 3.176 1.00 17.48 94 GLY C O 1
ATOM 2196 N N . THR C 1 78 ? 13.983 20.090 2.573 1.00 16.26 95 THR C N 1
ATOM 2197 C CA . THR C 1 78 ? 13.637 21.270 3.354 1.00 14.74 95 THR C CA 1
ATOM 2198 C C . THR C 1 78 ? 13.559 20.940 4.840 1.00 13.63 95 THR C C 1
ATOM 2199 O O . THR C 1 78 ? 13.269 19.824 5.203 1.00 13.47 95 THR C O 1
ATOM 2203 N N . TYR C 1 79 ? 13.865 21.945 5.655 1.00 12.93 96 TYR C N 1
ATOM 2204 C CA . TYR C 1 79 ? 13.765 21.926 7.096 1.00 12.22 96 TYR C CA 1
ATOM 2205 C C . TYR C 1 79 ? 12.985 23.183 7.603 1.00 11.44 96 TYR C C 1
ATOM 2206 O O . TYR C 1 79 ? 13.363 23.807 8.585 1.00 10.92 96 TYR C O 1
ATOM 2215 N N . HIS C 1 80 ? 11.853 23.493 6.997 1.00 11.38 97 HIS C N 1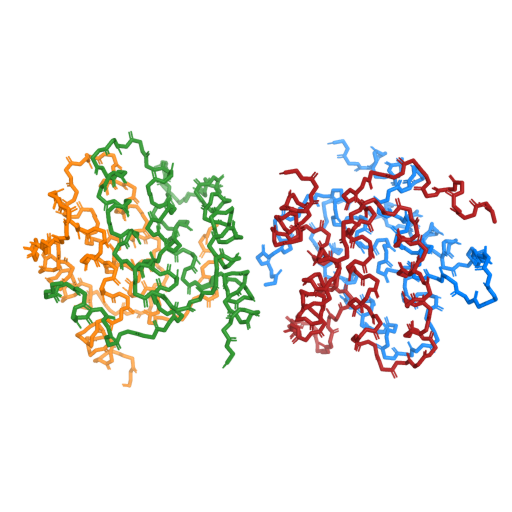
ATOM 2216 C CA . HIS C 1 80 ? 11.081 24.648 7.381 1.00 10.92 97 HIS C CA 1
ATOM 2217 C C . HIS C 1 80 ? 10.482 24.424 8.761 1.00 9.85 97 HIS C C 1
ATOM 2218 O O . HIS C 1 80 ? 10.375 25.341 9.536 1.00 9.25 97 HIS C O 1
ATOM 2225 N N . THR C 1 81 ? 10.052 23.206 9.061 1.00 9.71 98 THR C N 1
ATOM 2226 C CA . THR C 1 81 ? 9.515 22.948 10.387 1.00 8.85 98 THR C CA 1
ATOM 2227 C C . THR C 1 81 ? 10.515 23.400 11.473 1.00 8.57 98 THR C C 1
ATOM 2228 O O . THR C 1 81 ? 10.143 24.106 12.418 1.00 7.95 98 THR C O 1
ATOM 2232 N N . LEU C 1 82 ? 11.777 23.024 11.329 1.00 8.89 99 LEU C N 1
ATOM 2233 C CA . LEU C 1 82 ? 12.825 23.426 12.271 1.00 8.64 99 LEU C CA 1
ATOM 2234 C C . LEU C 1 82 ? 12.959 24.941 12.244 1.00 8.24 99 LEU C C 1
ATOM 2235 O O . LEU C 1 82 ? 13.041 25.574 13.289 1.00 7.60 99 LEU C O 1
ATOM 2240 N N . ASP C 1 83 ? 13.077 25.521 11.065 1.00 8.65 100 ASP C N 1
ATOM 2241 C CA . ASP C 1 83 ? 13.288 26.982 10.997 1.00 8.71 100 ASP C CA 1
ATOM 2242 C C . ASP C 1 83 ? 12.129 27.733 11.673 1.00 8.03 100 ASP C C 1
ATOM 2243 O O . ASP C 1 83 ? 12.319 28.797 12.298 1.00 7.75 100 ASP C O 1
ATOM 2248 N N . CYS C 1 84 ? 10.915 27.219 11.496 1.00 7.90 101 CYS C N 1
ATOM 2249 C CA . CYS C 1 84 ? 9.741 27.842 12.120 1.00 7.43 101 CYS C CA 1
ATOM 2250 C C . CYS C 1 84 ? 9.653 27.583 13.644 1.00 6.90 101 CYS C C 1
ATOM 2251 O O . CYS C 1 84 ? 9.319 28.509 14.398 1.00 6.60 101 CYS C O 1
ATOM 2254 N N . LEU C 1 85 ? 10.078 26.407 14.102 1.00 6.98 102 LEU C N 1
ATOM 2255 C CA . LEU C 1 85 ? 10.226 26.170 15.546 1.00 6.74 102 LEU C CA 1
ATOM 2256 C C . LEU C 1 85 ? 11.308 27.041 16.158 1.00 6.70 102 LEU C C 1
ATOM 2257 O O . LEU C 1 85 ? 11.225 27.363 17.345 1.00 6.47 102 LEU C O 1
ATOM 2262 N N . SER C 1 86 ? 12.298 27.480 15.371 1.00 7.13 103 SER C N 1
ATOM 2263 C CA . SER C 1 86 ? 13.320 28.404 15.881 1.00 7.43 103 SER C CA 1
ATOM 2264 C C . SER C 1 86 ? 12.730 29.703 16.442 1.00 7.10 103 SER C C 1
ATOM 2265 O O . SER C 1 86 ? 13.296 30.315 17.326 1.00 7.10 103 SER C O 1
ATOM 2268 N N . LEU C 1 87 ? 11.585 30.125 15.969 1.00 7.38 104 LEU C N 1
ATOM 2269 C CA . LEU C 1 87 ? 10.940 31.329 16.472 1.00 7.33 104 LEU C CA 1
ATOM 2270 C C . LEU C 1 87 ? 10.587 31.183 17.960 1.00 7.72 104 LEU C C 1
ATOM 2271 O O . LEU C 1 87 ? 10.439 32.209 18.667 1.00 7.87 104 LEU C O 1
ATOM 2276 N N . GLN C 1 88 ? 10.460 29.962 18.460 1.00 7.70 105 GLN C N 1
ATOM 2277 C CA . GLN C 1 88 ? 10.215 29.812 19.923 1.00 7.95 105 GLN C CA 1
ATOM 2278 C C . GLN C 1 88 ? 11.344 30.311 20.817 1.00 8.65 105 GLN C C 1
ATOM 2279 O O . GLN C 1 88 ? 11.134 30.577 22.065 1.00 9.03 105 GLN C O 1
ATOM 2285 N N A ASN C 1 89 ? 12.504 30.421 20.199 0.50 9.02 106 ASN C N 1
ATOM 2286 N N B ASN C 1 89 ? 12.567 30.407 20.283 0.50 9.06 106 ASN C N 1
ATOM 2287 C CA A ASN C 1 89 ? 13.728 30.689 20.895 0.50 9.69 106 ASN C CA 1
ATOM 2288 C CA B ASN C 1 89 ? 13.745 30.935 21.052 0.50 9.70 106 ASN C CA 1
ATOM 2289 C C A ASN C 1 89 ? 14.598 31.787 20.170 0.50 9.84 106 ASN C C 1
ATOM 2290 C C B ASN C 1 89 ? 14.490 32.085 20.390 0.50 9.77 106 ASN C C 1
ATOM 2291 O O A ASN C 1 89 ? 15.797 31.904 20.434 0.50 10.17 106 ASN C O 1
ATOM 2292 O O B ASN C 1 89 ? 15.512 32.508 20.879 0.50 10.00 106 ASN C O 1
ATOM 2301 N N . ALA C 1 90 ? 13.956 32.590 19.288 1.00 9.44 107 ALA C N 1
ATOM 2302 C CA . ALA C 1 90 ? 14.558 33.675 18.494 1.00 9.68 107 ALA C CA 1
ATOM 2303 C C . ALA C 1 90 ? 14.675 34.989 19.287 1.00 10.04 107 ALA C C 1
ATOM 2304 O O . ALA C 1 90 ? 13.749 35.446 19.909 1.00 9.32 107 ALA C O 1
ATOM 2306 N N . SER C 1 91 ? 15.845 35.585 19.254 1.00 10.71 108 SER C N 1
ATOM 2307 C CA . SER C 1 91 ? 16.108 36.777 20.007 1.00 11.89 108 SER C CA 1
ATOM 2308 C C . SER C 1 91 ? 15.179 37.940 19.603 1.00 10.53 108 SER C C 1
ATOM 2309 O O . SER C 1 91 ? 14.579 38.623 20.421 1.00 10.41 108 SER C O 1
ATOM 2312 N N . GLU C 1 92 ? 15.002 38.150 18.321 1.00 10.15 109 GLU C N 1
ATOM 2313 C CA . GLU C 1 92 ? 14.102 39.238 17.892 1.00 9.85 109 GLU C CA 1
ATOM 2314 C C . GLU C 1 92 ? 12.670 39.009 18.288 1.00 9.17 109 GLU C C 1
ATOM 2315 O O . GLU C 1 92 ? 11.932 39.968 18.486 1.00 8.70 109 GLU C O 1
ATOM 2321 N N . ALA C 1 93 ? 12.233 37.759 18.365 1.00 9.04 110 ALA C N 1
ATOM 2322 C CA . ALA C 1 93 ? 10.826 37.470 18.787 1.00 8.99 110 ALA C CA 1
ATOM 2323 C C . ALA C 1 93 ? 10.602 37.993 20.216 1.00 10.05 110 ALA C C 1
ATOM 2324 O O . ALA C 1 93 ? 9.603 38.579 20.556 1.00 8.77 110 ALA C O 1
ATOM 2326 N N . GLU C 1 94 ? 11.623 37.763 21.048 1.00 11.29 111 GLU C N 1
ATOM 2327 C CA . GLU C 1 94 ? 11.593 38.122 22.459 1.00 12.29 111 GLU C CA 1
ATOM 2328 C C . GLU C 1 94 ? 11.745 39.620 22.623 1.00 11.36 111 GLU C C 1
ATOM 2329 O O . GLU C 1 94 ? 11.128 40.174 23.514 1.00 10.22 111 GLU C O 1
ATOM 2335 N N . THR C 1 95 ? 12.552 40.276 21.750 1.00 10.59 112 THR C N 1
ATOM 2336 C CA . THR C 1 95 ? 12.730 41.749 21.819 1.00 10.95 112 THR C CA 1
ATOM 2337 C C . THR C 1 95 ? 11.423 42.440 21.430 1.00 10.07 112 THR C C 1
ATOM 2338 O O . THR C 1 95 ? 11.038 43.434 22.046 1.00 9.71 112 THR C O 1
ATOM 2342 N N . ILE C 1 96 ? 10.757 41.904 20.399 1.00 8.82 113 ILE C N 1
ATOM 2343 C CA . ILE C 1 96 ? 9.430 42.468 19.950 1.00 8.96 113 ILE C CA 1
ATOM 2344 C C . ILE C 1 96 ? 8.414 42.339 21.057 1.00 9.19 113 ILE C C 1
ATOM 2345 O O . ILE C 1 96 ? 7.763 43.305 21.451 1.00 9.47 113 ILE C O 1
ATOM 2350 N N . PHE C 1 97 ? 8.369 41.150 21.632 1.00 9.20 114 PHE C N 1
ATOM 2351 C CA . PHE C 1 97 ? 7.431 40.909 22.667 1.00 9.58 114 PHE C CA 1
ATOM 2352 C C . PHE C 1 97 ? 7.672 41.822 23.841 1.00 10.18 114 PHE C C 1
ATOM 2353 O O . PHE C 1 97 ? 6.738 42.457 24.340 1.00 9.56 114 PHE C O 1
ATOM 2361 N N . GLU C 1 98 ? 8.905 41.921 24.268 1.00 11.15 115 GLU C N 1
ATOM 2362 C CA . GLU C 1 98 ? 9.242 42.804 25.431 1.00 13.49 115 GLU C CA 1
ATOM 2363 C C . GLU C 1 98 ? 8.953 44.261 25.214 1.00 12.48 115 GLU C C 1
ATOM 2364 O O . GLU C 1 98 ? 8.547 44.984 26.154 1.00 12.14 115 GLU C O 1
ATOM 2370 N N . ARG C 1 99 ? 9.151 44.706 23.973 1.00 11.60 116 ARG C N 1
ATOM 2371 C CA . ARG C 1 99 ? 8.882 46.115 23.681 1.00 12.43 116 ARG C CA 1
ATOM 2372 C C . ARG C 1 99 ? 7.374 46.453 23.817 1.00 12.65 116 ARG C C 1
ATOM 2373 O O . ARG C 1 99 ? 7.031 47.576 24.145 1.00 12.43 116 ARG C O 1
ATOM 2381 N N . TYR C 1 100 ? 6.506 45.495 23.529 1.00 12.49 117 TYR C N 1
ATOM 2382 C CA . TYR C 1 100 ? 5.020 45.741 23.521 1.00 14.09 117 TYR C CA 1
ATOM 2383 C C . TYR C 1 100 ? 4.197 45.158 24.674 1.00 17.38 117 TYR C C 1
ATOM 2384 O O . TYR C 1 100 ? 2.980 45.324 24.719 1.00 18.14 117 TYR C O 1
ATOM 2393 N N . SER C 1 101 ? 4.838 44.482 25.596 1.00 20.54 118 SER C N 1
ATOM 2394 C CA . SER C 1 101 ? 4.113 43.918 26.700 1.00 25.52 118 SER C CA 1
ATOM 2395 C C . SER C 1 101 ? 4.607 44.728 27.870 1.00 31.42 118 SER C C 1
ATOM 2396 O O . SER C 1 101 ? 4.620 45.943 27.774 1.00 39.64 118 SER C O 1
ATOM 2399 N N . LYS C 1 102 ? 5.007 44.071 28.949 1.00 42.21 119 LYS C N 1
ATOM 2400 C CA . LYS C 1 102 ? 5.908 44.634 29.960 1.00 49.36 119 LYS C CA 1
ATOM 2401 C C . LYS C 1 102 ? 5.591 43.979 31.287 1.00 51.57 119 LYS C C 1
ATOM 2402 O O . LYS C 1 102 ? 4.543 44.265 31.878 1.00 58.29 119 LYS C O 1
ATOM 2408 N N . GLY D 1 1 ? 27.477 72.814 7.436 1.00 34.60 18 GLY D N 1
ATOM 2409 C CA . GLY D 1 1 ? 27.043 72.487 6.032 1.00 34.82 18 GLY D CA 1
ATOM 2410 C C . GLY D 1 1 ? 27.655 71.197 5.457 1.00 34.30 18 GLY D C 1
ATOM 2411 O O . GLY D 1 1 ? 26.924 70.339 4.924 1.00 34.18 18 GLY D O 1
ATOM 2412 N N . HIS D 1 2 ? 28.983 71.038 5.515 1.00 33.35 19 HIS D N 1
ATOM 2413 C CA . HIS D 1 2 ? 29.568 69.962 4.721 1.00 32.42 19 HIS D CA 1
ATOM 2414 C C . HIS D 1 2 ? 29.134 68.618 5.215 1.00 30.64 19 HIS D C 1
ATOM 2415 O O . HIS D 1 2 ? 28.947 67.704 4.407 1.00 30.58 19 HIS D O 1
ATOM 2422 N N . MET D 1 3 ? 28.934 68.485 6.515 1.00 28.80 20 MET D N 1
ATOM 2423 C CA . MET D 1 3 ? 28.444 67.232 7.066 1.00 28.50 20 MET D CA 1
ATOM 2424 C C . MET D 1 3 ? 27.115 66.803 6.427 1.00 28.96 20 MET D C 1
ATOM 2425 O O . MET D 1 3 ? 26.997 65.688 5.948 1.00 27.51 20 MET D O 1
ATOM 2430 N N . GLU D 1 4 ? 26.136 67.699 6.343 1.00 30.95 21 GLU D N 1
ATOM 2431 C CA . GLU D 1 4 ? 24.863 67.376 5.679 1.00 30.96 21 GLU D CA 1
ATOM 2432 C C . GLU D 1 4 ? 25.010 67.145 4.192 1.00 33.39 21 GLU D C 1
ATOM 2433 O O . GLU D 1 4 ? 24.343 66.246 3.622 1.00 33.78 21 GLU D O 1
ATOM 2439 N N . ASN D 1 5 ? 25.859 67.939 3.545 1.00 32.22 22 ASN D N 1
ATOM 2440 C CA . ASN D 1 5 ? 26.134 67.650 2.165 1.00 33.89 22 ASN D CA 1
ATOM 2441 C C . ASN D 1 5 ? 26.552 66.225 2.102 1.00 32.80 22 ASN D C 1
ATOM 2442 O O . ASN D 1 5 ? 26.126 65.513 1.213 1.00 35.52 22 ASN D O 1
ATOM 2447 N N . SER D 1 6 ? 27.357 65.805 3.064 1.00 31.83 23 SER D N 1
ATOM 2448 C CA . SER D 1 6 ? 27.875 64.458 3.002 1.00 32.44 23 SER D CA 1
ATOM 2449 C C . SER D 1 6 ? 26.919 63.363 3.349 1.00 29.36 23 SER D C 1
ATOM 2450 O O . SER D 1 6 ? 27.155 62.255 2.952 1.00 34.00 23 SER D O 1
ATOM 2453 N N . LEU D 1 7 ? 25.850 63.662 4.072 1.00 25.88 24 LEU D N 1
ATOM 2454 C CA . LEU D 1 7 ? 24.843 62.683 4.434 1.00 22.89 24 LEU D CA 1
ATOM 2455 C C . LEU D 1 7 ? 23.655 62.656 3.463 1.00 24.07 24 LEU D C 1
ATOM 2456 O O . LEU D 1 7 ? 22.822 61.748 3.532 1.00 21.39 24 LEU D O 1
ATOM 2461 N N . ASN D 1 8 ? 23.597 63.616 2.545 1.00 25.07 25 ASN D N 1
ATOM 2462 C CA . ASN D 1 8 ? 22.419 63.802 1.721 1.00 27.22 25 ASN D CA 1
ATOM 2463 C C . ASN D 1 8 ? 22.178 62.741 0.704 1.00 24.95 25 ASN D C 1
ATOM 2464 O O . ASN D 1 8 ? 21.076 62.627 0.201 1.00 26.00 25 ASN D O 1
ATOM 2469 N N . ALA D 1 9 ? 23.198 61.943 0.438 1.00 22.19 26 ALA D N 1
ATOM 2470 C CA . ALA D 1 9 ? 23.100 60.892 -0.562 1.00 21.24 26 ALA D CA 1
ATOM 2471 C C . ALA D 1 9 ? 22.791 59.576 0.056 1.00 18.05 26 ALA D C 1
ATOM 2472 O O . ALA D 1 9 ? 22.602 58.619 -0.677 1.00 17.19 26 ALA D O 1
ATOM 2474 N N . LEU D 1 10 ? 22.716 59.530 1.381 1.00 16.61 27 LEU D N 1
ATOM 2475 C CA . LEU D 1 10 ? 22.395 58.323 2.127 1.00 15.26 27 LEU D CA 1
ATOM 2476 C C . LEU D 1 10 ? 20.925 58.054 2.027 1.00 14.02 27 LEU D C 1
ATOM 2477 O O . LEU D 1 10 ? 20.101 58.958 2.132 1.00 13.53 27 LEU D O 1
ATOM 2482 N N . SER D 1 11 ? 20.594 56.795 1.857 1.00 12.70 28 SER D N 1
ATOM 2483 C CA . SER D 1 11 ? 19.208 56.374 1.777 1.00 12.28 28 SER D CA 1
ATOM 2484 C C . SER D 1 11 ? 18.492 56.651 3.075 1.00 11.54 28 SER D C 1
ATOM 2485 O O . SER D 1 11 ? 19.138 56.737 4.142 1.00 9.99 28 SER D O 1
ATOM 2488 N N . GLN D 1 12 ? 17.159 56.773 2.990 1.00 11.23 29 GLN D N 1
ATOM 2489 C CA . GLN D 1 12 ? 16.378 56.969 4.250 1.00 10.81 29 GLN D CA 1
ATOM 2490 C C . GLN D 1 12 ? 16.556 55.844 5.217 1.00 10.08 29 GLN D C 1
ATOM 2491 O O . GLN D 1 12 ? 16.578 56.063 6.420 1.00 9.30 29 GLN D O 1
ATOM 2497 N N . GLU D 1 13 ? 16.770 54.643 4.709 1.00 10.05 30 GLU D N 1
ATOM 2498 C CA . GLU D 1 13 ? 16.865 53.502 5.603 1.00 10.05 30 GLU D CA 1
ATOM 2499 C C . GLU D 1 13 ? 18.225 53.536 6.326 1.00 9.10 30 GLU D C 1
ATOM 2500 O O . GLU D 1 13 ? 18.310 53.138 7.483 1.00 8.40 30 GLU D O 1
ATOM 2506 N N . ALA D 1 14 ? 19.285 53.955 5.615 1.00 9.11 31 ALA D N 1
ATOM 2507 C CA . ALA D 1 14 ? 20.646 53.891 6.132 1.00 8.53 31 ALA D CA 1
ATOM 2508 C C . ALA D 1 14 ? 20.760 54.992 7.146 1.00 8.12 31 ALA D C 1
ATOM 2509 O O . ALA D 1 14 ? 21.341 54.793 8.171 1.00 7.78 31 ALA D O 1
ATOM 2511 N N . LEU D 1 15 ? 20.064 56.101 6.921 1.00 8.37 32 LEU D N 1
ATOM 2512 C CA . LEU D 1 15 ? 19.945 57.201 7.926 1.00 8.16 32 LEU D CA 1
ATOM 2513 C C . LEU D 1 15 ? 19.263 56.768 9.204 1.00 7.67 32 LEU D C 1
ATOM 2514 O O . LEU D 1 15 ? 19.771 57.081 10.284 1.00 7.38 32 LEU D O 1
ATOM 2519 N N . TYR D 1 16 ? 18.156 56.059 9.083 1.00 7.59 33 TYR D N 1
ATOM 2520 C CA . TYR D 1 16 ? 17.448 55.487 10.232 1.00 7.45 33 TYR D CA 1
ATOM 2521 C C . TYR D 1 16 ? 18.275 54.464 11.057 1.00 7.40 33 TYR D C 1
ATOM 2522 O O . TYR D 1 16 ? 18.313 54.541 12.271 1.00 7.60 33 TYR D O 1
ATOM 2531 N N . LYS D 1 17 ? 18.961 53.544 10.393 1.00 7.57 34 LYS D N 1
ATOM 2532 C CA . LYS D 1 17 ? 19.792 52.560 11.022 1.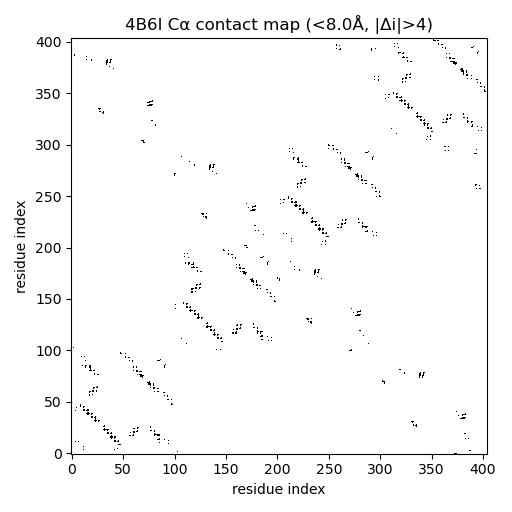00 7.34 34 LYS D CA 1
ATOM 2533 C C . LYS D 1 17 ? 20.979 53.181 11.734 1.00 6.95 34 LYS D C 1
ATOM 2534 O O . LYS D 1 17 ? 21.278 52.819 12.869 1.00 6.67 34 LYS D O 1
ATOM 2540 N N . ASN D 1 18 ? 21.609 54.191 11.116 1.00 6.83 35 ASN D N 1
ATOM 2541 C CA . ASN D 1 18 ? 22.686 54.924 11.788 1.00 6.59 35 ASN D CA 1
ATOM 2542 C C . ASN D 1 18 ? 22.176 55.695 13.015 1.00 6.31 35 ASN D C 1
ATOM 2543 O O . ASN D 1 18 ? 22.876 55.790 14.002 1.00 6.31 35 ASN D O 1
ATOM 2548 N N . TRP D 1 19 ? 20.979 56.258 12.957 1.00 6.17 36 TRP D N 1
ATOM 2549 C CA . TRP D 1 19 ? 20.388 56.898 14.129 1.00 6.15 36 TRP D CA 1
ATOM 2550 C C . TRP D 1 19 ? 20.232 55.879 15.228 1.00 6.02 36 TRP D C 1
ATOM 2551 O O . TRP D 1 19 ? 20.630 56.089 16.399 1.00 6.21 36 TRP D O 1
ATOM 2562 N N . LEU D 1 20 ? 19.624 54.756 14.896 1.00 6.00 37 LEU D N 1
ATOM 2563 C CA . LEU D 1 20 ? 19.491 53.653 15.880 1.00 6.00 37 LEU D CA 1
ATOM 2564 C C . LEU D 1 20 ? 20.807 53.255 16.534 1.00 5.97 37 LEU D C 1
ATOM 2565 O O . LEU D 1 20 ? 20.901 53.154 17.762 1.00 6.18 37 LEU D O 1
ATOM 2570 N N . THR D 1 21 ? 21.822 53.011 15.737 1.00 5.91 38 THR D N 1
ATOM 2571 C CA . THR D 1 21 ? 23.076 52.550 16.259 1.00 6.11 38 THR D CA 1
ATOM 2572 C C . THR D 1 21 ? 23.687 53.615 17.167 1.00 6.06 38 THR D C 1
ATOM 2573 O O . THR D 1 21 ? 24.225 53.343 18.246 1.00 6.21 38 THR D O 1
ATOM 2577 N N . SER D 1 22 ? 23.577 54.833 16.720 1.00 6.02 39 SER D N 1
ATOM 2578 C CA . SER D 1 22 ? 24.130 56.012 17.439 1.00 6.25 39 SER D CA 1
ATOM 2579 C C . SER D 1 22 ? 23.457 56.163 18.793 1.00 6.20 39 SER D C 1
ATOM 2580 O O . SER D 1 22 ? 24.117 56.322 19.808 1.00 6.58 39 SER D O 1
ATOM 2583 N N . ARG D 1 23 ? 22.147 56.097 18.820 1.00 5.96 40 ARG D N 1
ATOM 2584 C CA . ARG D 1 23 ? 21.410 56.170 20.097 1.00 6.09 40 ARG D CA 1
ATOM 2585 C C . ARG D 1 23 ? 21.816 55.035 21.029 1.00 6.34 40 ARG D C 1
ATOM 2586 O O . ARG D 1 23 ? 21.984 55.235 22.269 1.00 6.57 40 ARG D O 1
ATOM 2594 N N . CYS D 1 24 ? 22.002 53.845 20.423 1.00 6.34 41 CYS D N 1
ATOM 2595 C CA . CYS D 1 24 ? 22.326 52.657 21.178 1.00 6.90 41 CYS D CA 1
ATOM 2596 C C . CYS D 1 24 ? 23.706 52.783 21.793 1.00 7.15 41 CYS D C 1
ATOM 2597 O O . CYS D 1 24 ? 23.898 52.455 22.978 1.00 7.73 41 CYS D O 1
ATOM 2600 N N . ILE D 1 25 ? 24.654 53.334 21.044 1.00 7.20 42 ILE D N 1
ATOM 2601 C CA . ILE D 1 25 ? 25.974 53.585 21.588 1.00 7.62 42 ILE D CA 1
ATOM 2602 C C . ILE D 1 25 ? 25.954 54.556 22.765 1.00 8.13 42 ILE D C 1
ATOM 2603 O O . ILE D 1 25 ? 26.629 54.338 23.781 1.00 8.80 42 ILE D O 1
ATOM 2608 N N . GLY D 1 26 ? 25.185 55.623 22.614 1.00 8.02 43 GLY D N 1
ATOM 2609 C CA . GLY D 1 26 ? 25.069 56.627 23.624 1.00 8.60 43 GLY D CA 1
ATOM 2610 C C . GLY D 1 26 ? 24.449 56.112 24.894 1.00 9.09 43 GLY D C 1
ATOM 2611 O O . GLY D 1 26 ? 24.788 56.558 25.966 1.00 9.95 43 GLY D O 1
ATOM 2612 N N . LYS D 1 27 ? 23.489 55.195 24.749 1.00 8.84 44 LYS D N 1
ATOM 2613 C CA . LYS D 1 27 ? 22.748 54.732 25.882 1.00 9.35 44 LYS D CA 1
ATOM 2614 C C . LYS D 1 27 ? 23.542 53.692 26.608 1.00 9.92 44 LYS D C 1
ATOM 2615 O O . LYS D 1 27 ? 23.471 53.639 27.865 1.00 10.50 44 LYS D O 1
ATOM 2621 N N . SER D 1 28 ? 24.340 52.947 25.870 1.00 9.66 45 SER D N 1
ATOM 2622 C CA . SER D 1 28 ? 25.132 51.861 26.488 1.00 10.38 45 SER D CA 1
ATOM 2623 C C . SER D 1 28 ? 26.422 52.341 27.149 1.00 11.21 45 SER D C 1
ATOM 2624 O O . SER D 1 28 ? 26.781 51.780 28.186 1.00 12.18 45 SER D O 1
ATOM 2627 N N . THR D 1 29 ? 27.070 53.379 26.620 1.00 11.00 46 THR D N 1
ATOM 2628 C CA . THR D 1 29 ? 28.381 53.792 27.116 1.00 11.90 46 THR D CA 1
ATOM 2629 C C . THR D 1 29 ? 28.275 54.342 28.540 1.00 13.10 46 THR D C 1
ATOM 2630 O O . THR D 1 29 ? 27.259 54.961 28.932 1.00 12.74 46 THR D O 1
ATOM 2634 N N . ASP D 1 30 ? 29.328 54.124 29.318 1.00 14.27 47 ASP D N 1
ATOM 2635 C CA . ASP D 1 30 ? 29.457 54.768 30.624 1.00 15.67 47 ASP D CA 1
ATOM 2636 C C . ASP D 1 30 ? 30.259 56.051 30.571 1.00 15.74 47 ASP D C 1
ATOM 2637 O O . ASP D 1 30 ? 30.470 56.678 31.593 1.00 16.12 47 ASP D O 1
ATOM 2642 N N . SER D 1 31 ? 30.687 56.485 29.394 1.00 15.05 48 SER D N 1
ATOM 2643 C CA . SER D 1 31 ? 31.449 57.732 29.316 1.00 15.60 48 SER D CA 1
ATOM 2644 C C . SER D 1 31 ? 30.506 58.842 28.856 1.00 15.42 48 SER D C 1
ATOM 2645 O O . SER D 1 31 ? 29.929 58.762 27.800 1.00 14.07 48 SER D O 1
ATOM 2648 N N . GLU D 1 32 ? 30.401 59.920 29.619 1.00 16.72 49 GLU D N 1
ATOM 2649 C CA . GLU D 1 32 ? 29.526 61.036 29.199 1.00 17.35 49 GLU D CA 1
ATOM 2650 C C . GLU D 1 32 ? 30.022 61.705 27.913 1.00 16.10 49 GLU D C 1
ATOM 2651 O O . GLU D 1 32 ? 29.241 62.160 27.126 1.00 14.88 49 GLU D O 1
ATOM 2657 N N . ARG D 1 33 ? 31.338 61.725 27.686 1.00 16.24 50 ARG D N 1
ATOM 2658 C CA . ARG D 1 33 ? 31.889 62.314 26.475 1.00 15.92 50 ARG D CA 1
ATOM 2659 C C . ARG D 1 33 ? 31.484 61.483 25.237 1.00 14.26 50 ARG D C 1
ATOM 2660 O O . ARG D 1 33 ? 30.981 62.029 24.248 1.00 13.46 50 ARG D O 1
ATOM 2668 N N . THR D 1 34 ? 31.637 60.171 25.337 1.00 13.45 51 THR D N 1
ATOM 2669 C CA . THR D 1 34 ? 31.225 59.225 24.221 1.00 12.40 51 THR D CA 1
ATOM 2670 C C . THR D 1 34 ? 29.702 59.328 24.023 1.00 11.57 51 THR D C 1
ATOM 2671 O O . THR D 1 34 ? 29.218 59.446 22.916 1.00 10.31 51 THR D O 1
ATOM 2675 N N . LYS D 1 35 ? 28.976 59.351 25.128 1.00 11.92 52 LYS D N 1
ATOM 2676 C CA . LYS D 1 35 ? 27.499 59.566 25.084 1.00 11.81 52 LYS D CA 1
ATOM 2677 C C . LYS D 1 35 ? 27.103 60.825 24.303 1.00 11.38 52 LYS D C 1
ATOM 2678 O O . LYS D 1 35 ? 26.287 60.727 23.381 1.00 10.30 52 LYS D O 1
ATOM 2684 N N . GLN D 1 36 ? 27.674 61.973 24.640 1.00 12.17 53 GLN D N 1
ATOM 2685 C CA . GLN D 1 36 ? 27.262 63.241 23.952 1.00 12.62 53 GLN D CA 1
ATOM 2686 C C . GLN D 1 36 ? 27.662 63.231 22.494 1.00 11.48 53 GLN D C 1
ATOM 2687 O O . GLN D 1 36 ? 26.954 63.780 21.661 1.00 10.80 53 GLN D O 1
ATOM 2693 N N . ASP D 1 37 ? 28.784 62.573 22.189 1.00 10.99 54 ASP D N 1
ATOM 2694 C CA . ASP D 1 37 ? 29.267 62.422 20.812 1.00 10.57 54 ASP D CA 1
ATOM 2695 C C . ASP D 1 37 ? 28.304 61.617 19.956 1.00 9.58 54 ASP D C 1
ATOM 2696 O O . ASP D 1 37 ? 27.814 62.056 18.912 1.00 9.53 54 ASP D O 1
ATOM 2701 N N . ALA D 1 38 ? 27.947 60.459 20.468 1.00 9.22 55 ALA D N 1
ATOM 2702 C CA . ALA D 1 38 ? 26.923 59.592 19.905 1.00 8.45 55 ALA D CA 1
ATOM 2703 C C . ALA D 1 38 ? 25.544 60.252 19.738 1.00 8.36 55 ALA D C 1
ATOM 2704 O O . ALA D 1 38 ? 24.857 60.098 18.735 1.00 8.07 55 ALA D O 1
ATOM 2706 N N . PHE D 1 39 ? 25.116 60.995 20.736 1.00 8.94 56 PHE D N 1
ATOM 2707 C CA . PHE D 1 39 ? 23.834 61.704 20.648 1.00 8.99 56 PHE D CA 1
ATOM 2708 C C . PHE D 1 39 ? 23.887 62.843 19.636 1.00 9.38 56 PHE D C 1
ATOM 2709 O O . PHE D 1 39 ? 22.914 63.038 18.883 1.00 9.15 56 PHE D O 1
ATOM 2717 N N . ARG D 1 40 ? 24.982 63.590 19.601 1.00 10.27 57 ARG D N 1
ATOM 2718 C CA . ARG D 1 40 ? 25.142 64.661 18.594 1.00 10.83 57 ARG D CA 1
ATOM 2719 C C . ARG D 1 40 ? 25.115 64.024 17.233 1.00 9.83 57 ARG D C 1
ATOM 2720 O O . ARG D 1 40 ? 24.452 64.487 16.335 1.00 10.06 57 ARG D O 1
ATOM 2728 N N . SER D 1 41 ? 25.846 62.955 17.063 1.00 9.14 58 SER D N 1
ATOM 2729 C CA . SER D 1 41 ? 25.812 62.151 15.823 1.00 8.41 58 SER D CA 1
ATOM 2730 C C . SER D 1 41 ? 24.435 61.710 15.420 1.00 8.10 58 SER D C 1
ATOM 2731 O O . SER D 1 41 ? 24.005 61.923 14.256 1.00 8.05 58 SER D O 1
ATOM 2734 N N . ALA D 1 42 ? 23.700 61.104 16.361 1.00 7.78 59 ALA D N 1
ATOM 2735 C CA . ALA D 1 42 ? 22.344 60.701 16.106 1.00 7.46 59 ALA D CA 1
ATOM 2736 C C . ALA D 1 42 ? 21.538 61.880 15.545 1.00 8.12 59 ALA D C 1
ATOM 2737 O O . ALA D 1 42 ? 20.807 61.706 14.592 1.00 8.21 59 ALA D O 1
ATOM 2739 N N . SER D 1 43 ? 21.637 63.060 16.140 1.00 8.84 60 SER D N 1
ATOM 2740 C CA . SER D 1 43 ? 20.848 64.210 15.645 1.00 9.68 60 SER D CA 1
ATOM 2741 C C . SER D 1 43 ? 21.146 64.641 14.207 1.00 10.11 60 SER D C 1
ATOM 2742 O O . SER D 1 43 ? 20.235 65.116 13.496 1.00 10.19 60 SER D O 1
ATOM 2745 N N . ALA D 1 44 ? 22.406 64.469 13.774 1.00 10.09 61 ALA D N 1
ATOM 2746 C CA . ALA D 1 44 ? 22.784 64.758 12.404 1.00 10.61 61 ALA D CA 1
ATOM 2747 C C . ALA D 1 44 ? 22.026 63.865 11.411 1.00 10.54 61 ALA D C 1
ATOM 2748 O O . ALA D 1 44 ? 21.494 64.359 10.393 1.00 11.08 61 ALA D O 1
ATOM 2750 N N . TYR D 1 45 ? 21.931 62.582 11.732 1.00 10.08 62 TYR D N 1
ATOM 2751 C CA . TYR D 1 45 ? 21.154 61.653 10.932 1.00 9.93 62 TYR D CA 1
ATOM 2752 C C . TYR D 1 45 ? 19.674 62.004 10.964 1.00 10.77 62 TYR D C 1
ATOM 2753 O O . TYR D 1 45 ? 19.035 62.050 9.922 1.00 11.26 62 TYR D O 1
ATOM 2762 N N . LEU D 1 46 ? 19.153 62.283 12.158 1.00 11.33 63 LEU D N 1
ATOM 2763 C CA . LEU D 1 46 ? 17.770 62.726 12.332 1.00 11.89 63 LEU D CA 1
ATOM 2764 C C . LEU D 1 46 ? 17.411 63.902 11.405 1.00 13.44 63 LEU D C 1
ATOM 2765 O O . LEU D 1 46 ? 16.348 63.908 10.764 1.00 13.13 63 LEU D O 1
ATOM 2770 N N . GLU D 1 47 ? 18.285 64.888 11.314 1.00 14.77 64 GLU D N 1
ATOM 2771 C CA . GLU D 1 47 ? 18.046 66.024 10.520 1.00 17.68 64 GLU D CA 1
ATOM 2772 C C . GLU D 1 47 ? 17.688 65.759 9.024 1.00 16.69 64 GLU D C 1
ATOM 2773 O O . GLU D 1 47 ? 17.010 66.552 8.394 1.00 15.96 64 GLU D O 1
ATOM 2779 N N . LEU D 1 48 ? 18.221 64.697 8.457 1.00 15.14 65 LEU D N 1
ATOM 2780 C CA . LEU D 1 48 ? 17.975 64.392 7.055 1.00 15.19 65 LEU D CA 1
ATOM 2781 C C . LEU D 1 48 ? 16.889 63.363 6.875 1.00 14.13 65 LEU D C 1
ATOM 2782 O O . LEU D 1 48 ? 16.505 63.072 5.745 1.00 13.64 65 LEU D O 1
ATOM 2787 N N . SER D 1 49 ? 16.353 62.840 7.982 1.00 13.07 66 SER D N 1
ATOM 2788 C CA . SER D 1 49 ? 15.286 61.843 7.887 1.00 13.07 66 SER D CA 1
ATOM 2789 C C . SER D 1 49 ? 13.969 62.513 7.541 1.00 14.45 66 SER D C 1
ATOM 2790 O O . SER D 1 49 ? 13.678 63.528 8.100 1.00 14.08 66 SER D O 1
ATOM 2793 N N . LYS D 1 50 ? 13.189 61.918 6.642 1.00 15.73 67 LYS D N 1
ATOM 2794 C CA . LYS D 1 50 ? 11.814 62.332 6.396 1.00 17.76 67 LYS D CA 1
ATOM 2795 C C . LYS D 1 50 ? 10.773 61.479 7.076 1.00 17.19 67 LYS D C 1
ATOM 2796 O O . LYS D 1 50 ? 9.586 61.649 6.814 1.00 18.21 67 LYS D O 1
ATOM 2802 N N . LEU D 1 51 ? 11.195 60.613 7.989 1.00 15.65 68 LEU D N 1
ATOM 2803 C CA . LEU D 1 51 ? 10.265 59.780 8.733 1.00 15.74 68 LEU D CA 1
ATOM 2804 C C . LEU D 1 51 ? 9.443 60.598 9.741 1.00 16.26 68 LEU D C 1
ATOM 2805 O O . LEU D 1 51 ? 9.888 61.669 10.215 1.00 15.92 68 LEU D O 1
ATOM 2810 N N . PRO D 1 52 ? 8.235 60.106 10.062 1.00 16.84 69 PRO D N 1
ATOM 2811 C CA . PRO D 1 52 ? 7.516 60.723 11.145 1.00 17.77 69 PRO D CA 1
ATOM 2812 C C . PRO D 1 52 ? 8.164 60.428 12.480 1.00 17.28 69 PRO D C 1
ATOM 2813 O O . PRO D 1 52 ? 8.828 59.419 12.669 1.00 15.06 69 PRO D O 1
ATOM 2817 N N . MET D 1 53 ? 7.883 61.278 13.444 1.00 19.73 70 MET D N 1
ATOM 2818 C CA . MET D 1 53 ? 8.445 61.110 14.766 1.00 20.60 70 MET D CA 1
ATOM 2819 C C . MET D 1 53 ? 8.078 59.784 15.467 1.00 18.88 70 MET D C 1
ATOM 2820 O O . MET D 1 53 ? 8.843 59.322 16.275 1.00 17.14 70 MET D O 1
ATOM 2825 N N . ASP D 1 54 ? 6.938 59.177 15.163 1.00 17.83 71 ASP D N 1
ATOM 2826 C CA . ASP D 1 54 ? 6.611 57.846 15.702 1.00 17.86 71 ASP D CA 1
ATOM 2827 C C . ASP D 1 54 ? 7.692 56.809 15.386 1.00 15.17 71 ASP D C 1
ATOM 2828 O O . ASP D 1 54 ? 7.939 55.924 16.179 1.00 14.62 71 ASP D O 1
ATOM 2833 N N . ALA D 1 55 ? 8.328 56.907 14.226 1.00 13.93 72 ALA D N 1
ATOM 2834 C CA . ALA D 1 55 ? 9.442 56.002 13.910 1.00 12.73 72 ALA D CA 1
ATOM 2835 C C . ALA D 1 55 ? 10.578 56.161 14.904 1.00 11.94 72 ALA D C 1
ATOM 2836 O O . ALA D 1 55 ? 11.266 55.210 15.208 1.00 11.11 72 ALA D O 1
ATOM 2838 N N . PHE D 1 56 ? 10.820 57.383 15.391 1.00 12.18 73 PHE D N 1
ATOM 2839 C CA . PHE D 1 56 ? 11.893 57.589 16.330 1.00 11.66 73 PHE D CA 1
ATOM 2840 C C . PHE D 1 56 ? 11.451 57.243 17.737 1.00 12.74 73 PHE D C 1
ATOM 2841 O O . PHE D 1 56 ? 12.247 56.761 18.489 1.00 11.89 73 PHE D O 1
ATOM 2849 N N . GLU D 1 57 ? 10.190 57.463 18.139 1.00 15.33 74 GLU D N 1
ATOM 2850 C CA . GLU D 1 57 ? 9.805 56.976 19.474 1.00 16.44 74 GLU D CA 1
ATOM 2851 C C . GLU D 1 57 ? 9.824 55.445 19.544 1.00 14.38 74 GLU D C 1
ATOM 2852 O O . GLU D 1 57 ? 10.281 54.913 20.514 1.00 12.96 74 GLU D O 1
ATOM 2858 N N . GLN D 1 58 ? 9.398 54.747 18.490 1.00 13.60 75 GLN D N 1
ATOM 2859 C CA . GLN D 1 58 ? 9.510 53.285 18.463 1.00 13.14 75 GLN D CA 1
ATOM 2860 C C . GLN D 1 58 ? 10.999 52.857 18.362 1.00 11.85 75 GLN D C 1
ATOM 2861 O O . GLN D 1 58 ? 11.489 51.954 19.057 1.00 10.97 75 GLN D O 1
ATOM 2867 N N . GLY D 1 59 ? 11.725 53.537 17.522 1.00 11.18 76 GLY D N 1
ATOM 2868 C CA . GLY D 1 59 ? 13.174 53.197 17.379 1.00 10.29 76 GLY D CA 1
ATOM 2869 C C . GLY D 1 59 ? 13.951 53.401 18.665 1.00 10.04 76 GLY D C 1
ATOM 2870 O O . GLY D 1 59 ? 14.931 52.693 18.893 1.00 9.36 76 GLY D O 1
ATOM 2871 N N . GLU D 1 60 ? 13.577 54.390 19.489 1.00 9.90 77 GLU D N 1
ATOM 2872 C CA . GLU D 1 60 ? 14.314 54.647 20.711 1.00 10.14 77 GLU D CA 1
ATOM 2873 C C . GLU D 1 60 ? 14.193 53.456 21.603 1.00 10.21 77 GLU D C 1
ATOM 2874 O O . GLU D 1 60 ? 15.156 53.047 22.259 1.00 9.31 77 GLU D O 1
ATOM 2880 N N . LYS D 1 61 ? 12.978 52.893 21.616 1.00 10.62 78 LYS D N 1
ATOM 2881 C CA . LYS D 1 61 ? 12.723 51.659 22.413 1.00 11.30 78 LYS D CA 1
ATOM 2882 C C . LYS D 1 61 ? 13.631 50.519 21.978 1.00 10.04 78 LYS D C 1
ATOM 2883 O O . LYS D 1 61 ? 14.291 49.903 22.812 1.00 9.77 78 LYS D O 1
ATOM 2889 N N . LEU D 1 62 ? 13.656 50.286 20.657 1.00 9.26 79 LEU D N 1
ATOM 2890 C CA . LEU D 1 62 ? 14.494 49.276 20.051 1.00 8.76 79 LEU D CA 1
ATOM 2891 C C . LEU D 1 62 ? 15.980 49.518 20.374 1.00 8.38 79 LEU D C 1
ATOM 2892 O O . LEU D 1 62 ? 16.722 48.576 20.749 1.00 8.01 79 LEU D O 1
ATOM 2897 N N . ALA D 1 63 ? 16.420 50.780 20.214 1.00 8.05 80 ALA D N 1
ATOM 2898 C CA . ALA D 1 63 ? 17.816 51.108 20.512 1.00 8.19 80 ALA D CA 1
ATOM 2899 C C . ALA D 1 63 ? 18.217 50.867 22.002 1.00 8.77 80 ALA D C 1
ATOM 2900 O O . ALA D 1 63 ? 19.302 50.282 22.294 1.00 8.64 80 ALA D O 1
ATOM 2902 N N . GLU D 1 64 ? 17.317 51.189 22.925 1.00 9.66 81 GLU D N 1
ATOM 2903 C CA . GLU D 1 64 ? 17.592 51.007 24.324 1.00 10.80 81 GLU D CA 1
ATOM 2904 C C . GLU D 1 64 ? 17.530 49.562 24.691 1.00 10.92 81 GLU D C 1
ATOM 2905 O O . GLU D 1 64 ? 18.202 49.097 25.561 1.00 10.91 81 GLU D O 1
ATOM 2911 N N . GLN D 1 65 ? 16.712 48.800 24.003 1.00 11.39 82 GLN D N 1
ATOM 2912 C CA . GLN D 1 65 ? 16.745 47.385 24.315 1.00 12.29 82 GLN D CA 1
ATOM 2913 C C . GLN D 1 65 ? 17.977 46.654 23.758 1.00 11.38 82 GLN D C 1
ATOM 2914 O O . GLN D 1 65 ? 18.520 45.786 24.442 1.00 11.48 82 GLN D O 1
ATOM 2920 N N . TYR D 1 66 ? 18.481 47.119 22.630 1.00 10.18 83 TYR D N 1
ATOM 2921 C CA . TYR D 1 66 ? 19.787 46.624 22.116 1.00 10.26 83 TYR D CA 1
ATOM 2922 C C . TYR D 1 66 ? 21.006 47.079 22.969 1.00 10.30 83 TYR D C 1
ATOM 2923 O O . TYR D 1 66 ? 21.995 46.322 23.181 1.00 10.28 83 TYR D O 1
ATOM 2932 N N . ALA D 1 67 ? 20.862 48.252 23.561 1.00 10.19 84 ALA D N 1
ATOM 2933 C CA . ALA D 1 67 ? 21.862 48.778 24.515 1.00 10.69 84 ALA D CA 1
ATOM 2934 C C . ALA D 1 67 ? 21.890 47.930 25.817 1.00 12.06 84 ALA D C 1
ATOM 2935 O O . ALA D 1 67 ? 22.902 47.861 26.488 1.00 12.03 84 ALA D O 1
ATOM 2937 N N . ASN D 1 68 ? 20.781 47.261 26.122 1.00 13.10 85 ASN D N 1
ATOM 2938 C CA . ASN D 1 68 ? 20.668 46.420 27.303 1.00 15.06 85 ASN D CA 1
ATOM 2939 C C . ASN D 1 68 ? 20.710 44.942 26.963 1.00 16.73 85 ASN D C 1
ATOM 2940 O O . ASN D 1 68 ? 20.622 44.108 27.844 1.00 17.91 85 ASN D O 1
ATOM 2945 N N . LYS D 1 69 ? 20.922 44.612 25.691 1.00 17.83 86 LYS D N 1
ATOM 2946 C CA . LYS D 1 69 ? 21.036 43.203 25.271 1.00 20.64 86 LYS D CA 1
ATOM 2947 C C . LYS D 1 69 ? 22.129 42.451 26.018 1.00 23.10 86 LYS D C 1
ATOM 2948 O O . LYS D 1 69 ? 21.911 41.305 26.452 1.00 27.01 86 LYS D O 1
ATOM 2954 N N . ASN D 1 70 ? 23.286 43.091 26.227 1.00 24.48 87 ASN D N 1
ATOM 2955 C CA . ASN D 1 70 ? 24.354 42.507 27.035 1.00 26.30 87 ASN D CA 1
ATOM 2956 C C . ASN D 1 70 ? 24.852 41.114 26.547 1.00 27.40 87 ASN D C 1
ATOM 2957 O O . ASN D 1 70 ? 25.057 40.209 27.344 1.00 27.88 87 ASN D O 1
ATOM 2962 N N . SER D 1 71 ? 25.016 40.934 25.235 1.00 26.10 88 SER D N 1
ATOM 2963 C CA . SER D 1 71 ? 25.605 39.700 24.697 1.00 26.64 88 SER D CA 1
ATOM 2964 C C . SER D 1 71 ? 26.929 39.395 25.393 1.00 27.05 88 SER D C 1
ATOM 2965 O O . SER D 1 71 ? 27.713 40.300 25.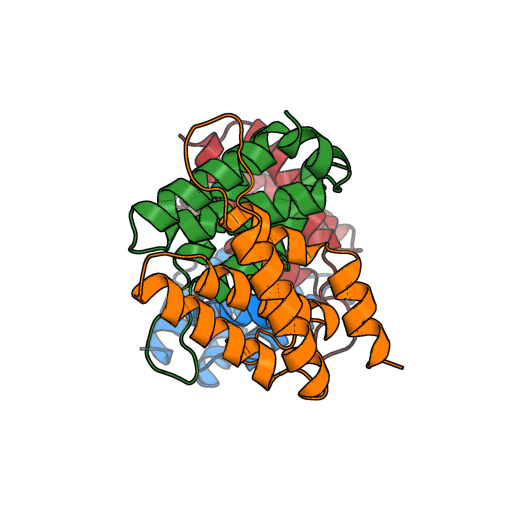695 1.00 25.37 88 SER D O 1
ATOM 2968 N N . GLN D 1 72 ? 27.168 38.116 25.670 1.00 30.36 89 GLN D N 1
ATOM 2969 C CA . GLN D 1 72 ? 28.465 37.680 26.186 1.00 31.18 89 GLN D CA 1
ATOM 2970 C C . GLN D 1 72 ? 29.300 37.025 25.040 1.00 29.88 89 GLN D C 1
ATOM 2971 O O . GLN D 1 72 ? 28.792 36.187 24.315 1.00 29.89 89 GLN D O 1
ATOM 2977 N N . GLY D 1 73 ? 30.567 37.408 24.873 1.00 28.89 90 GLY D N 1
ATOM 2978 C CA . GLY D 1 73 ? 31.425 36.850 23.803 1.00 28.56 90 GLY D CA 1
ATOM 2979 C C . GLY D 1 73 ? 32.302 35.729 24.347 1.00 30.53 90 GLY D C 1
ATOM 2980 O O . GLY D 1 73 ? 32.062 35.223 25.415 1.00 30.67 90 GLY D O 1
ATOM 2981 N N . SER D 1 74 ? 33.322 35.302 23.628 1.00 31.75 91 SER D N 1
ATOM 2982 C CA . SER D 1 74 ? 34.196 34.229 24.195 1.00 34.82 91 SER D CA 1
ATOM 2983 C C . SER D 1 74 ? 35.228 34.799 25.161 1.00 35.01 91 SER D C 1
ATOM 2984 O O . SER D 1 74 ? 35.797 34.077 25.942 1.00 38.81 91 SER D O 1
ATOM 2987 N N . VAL D 1 75 ? 35.439 36.101 25.074 1.00 33.67 92 VAL D N 1
ATOM 2988 C CA . VAL D 1 75 ? 36.234 36.862 26.003 1.00 34.24 92 VAL D CA 1
ATOM 2989 C C . VAL D 1 75 ? 35.283 37.512 27.042 1.00 33.96 92 VAL D C 1
ATOM 2990 O O . VAL D 1 75 ? 34.126 37.836 26.749 1.00 30.71 92 VAL D O 1
ATOM 2994 N N . GLN D 1 76 ? 35.804 37.675 28.254 1.00 34.67 93 GLN D N 1
ATOM 2995 C CA . GLN D 1 76 ? 35.115 38.284 29.398 1.00 33.91 93 GLN D CA 1
ATOM 2996 C C . GLN D 1 76 ? 34.892 39.775 29.108 1.00 29.95 93 GLN D C 1
ATOM 2997 O O . GLN D 1 76 ? 35.821 40.434 28.626 1.00 29.09 93 GLN D O 1
ATOM 3003 N N . GLY D 1 77 ? 33.672 40.297 29.383 1.00 26.47 94 GLY D N 1
ATOM 3004 C CA . GLY D 1 77 ? 33.339 41.735 29.228 1.00 23.82 94 GLY D CA 1
ATOM 3005 C C . GLY D 1 77 ? 32.092 42.047 28.383 1.00 21.34 94 GLY D C 1
ATOM 3006 O O . GLY D 1 77 ? 31.384 41.150 27.880 1.00 20.42 94 GLY D O 1
ATOM 3007 N N . THR D 1 78 ? 31.792 43.336 28.245 1.00 19.25 95 THR D N 1
ATOM 3008 C CA . THR D 1 78 ? 30.650 43.767 27.460 1.00 17.64 95 THR D CA 1
ATOM 3009 C C . THR D 1 78 ? 30.982 43.826 25.936 1.00 16.77 95 THR D C 1
ATOM 3010 O O . THR D 1 78 ? 32.149 44.044 25.511 1.00 16.89 95 THR D O 1
ATOM 3014 N N . TYR D 1 79 ? 29.944 43.597 25.155 1.00 15.69 96 TYR D N 1
ATOM 3015 C CA . TYR D 1 79 ? 29.951 43.693 23.717 1.00 15.01 96 TYR D CA 1
ATOM 3016 C C . TYR D 1 79 ? 28.858 44.676 23.272 1.00 13.52 96 TYR D C 1
ATOM 3017 O O . TYR D 1 79 ? 28.157 44.342 22.361 1.00 12.58 96 TYR D O 1
ATOM 3026 N N . HIS D 1 80 ? 28.733 45.859 23.911 1.00 13.12 97 HIS D N 1
ATOM 3027 C CA . HIS D 1 80 ? 27.678 46.833 23.531 1.00 12.22 97 HIS D CA 1
ATOM 3028 C C . HIS D 1 80 ? 27.900 47.314 22.112 1.00 11.28 97 HIS D C 1
ATOM 3029 O O . HIS D 1 80 ? 26.949 47.535 21.346 1.00 10.27 97 HIS D O 1
ATOM 3036 N N . THR D 1 81 ? 29.172 47.507 21.740 1.00 11.30 98 THR D N 1
ATOM 3037 C CA . THR D 1 81 ? 29.462 48.024 20.381 1.00 10.74 98 THR D CA 1
ATOM 3038 C C . THR D 1 81 ? 28.866 47.078 19.317 1.00 10.40 98 THR D C 1
ATOM 3039 O O . THR D 1 81 ? 28.211 47.549 18.358 1.00 9.83 98 THR D O 1
ATOM 3043 N N . LEU D 1 82 ? 29.100 45.767 19.490 1.00 10.79 99 LEU D N 1
ATOM 3044 C CA . LEU D 1 82 ? 28.568 44.747 18.606 1.00 10.92 99 LEU D CA 1
ATOM 3045 C C . LEU D 1 82 ? 27.036 44.740 18.664 1.00 10.37 99 LEU D C 1
ATOM 3046 O O . LEU D 1 82 ? 26.421 44.751 17.615 1.00 10.03 99 LEU D O 1
ATOM 3051 N N . ASP D 1 83 ? 26.447 44.836 19.864 1.00 10.58 100 ASP D N 1
ATOM 3052 C CA . ASP D 1 83 ? 24.983 44.853 20.025 1.00 10.36 100 ASP D CA 1
ATOM 3053 C C . ASP D 1 83 ? 24.371 46.019 19.327 1.00 9.43 100 ASP D C 1
ATOM 3054 O O . ASP D 1 83 ? 23.369 45.879 18.643 1.00 9.47 100 ASP D O 1
ATOM 3059 N N . CYS D 1 84 ? 25.029 47.170 19.395 1.00 9.35 101 CYS D N 1
ATOM 3060 C CA . CYS D 1 84 ? 24.498 48.377 18.694 1.00 8.55 101 CYS D CA 1
ATOM 3061 C C . CYS D 1 84 ? 24.639 48.273 17.163 1.00 8.39 101 CYS D C 1
ATOM 3062 O O . CYS D 1 84 ? 23.739 48.695 16.421 1.00 7.65 101 CYS D O 1
ATOM 3065 N N . LEU D 1 85 ? 25.755 47.704 16.675 1.00 8.78 102 LEU D N 1
ATOM 3066 C CA . LEU D 1 85 ? 25.912 47.518 15.247 1.00 8.76 102 LEU D CA 1
ATOM 3067 C C . LEU D 1 85 ? 24.943 46.485 14.708 1.00 9.04 102 LEU D C 1
ATOM 3068 O O . LEU D 1 85 ? 24.660 46.494 13.501 1.00 9.13 102 LEU D O 1
ATOM 3073 N N . SER D 1 86 ? 24.431 45.594 15.544 1.00 9.71 103 SER D N 1
ATOM 3074 C CA . SER D 1 86 ? 23.525 44.549 15.055 1.00 10.88 103 SER D CA 1
ATOM 3075 C C . SER D 1 86 ? 22.189 45.249 14.611 1.00 10.10 103 SER D C 1
ATOM 3076 O O . SER D 1 86 ? 21.386 44.670 13.860 1.00 10.11 103 SER D O 1
ATOM 3079 N N . LEU D 1 87 ? 21.977 46.481 15.063 1.00 9.00 104 LEU D N 1
ATOM 3080 C CA . LEU D 1 87 ? 20.766 47.238 14.625 1.00 8.85 104 LEU D CA 1
ATOM 3081 C C . LEU D 1 87 ? 20.868 47.541 13.111 1.00 9.07 104 LEU D C 1
ATOM 3082 O O . LEU D 1 87 ? 19.867 47.712 12.449 1.00 9.77 104 LEU D O 1
ATOM 3087 N N . GLN D 1 88 ? 22.062 47.546 12.549 1.00 9.28 105 GLN D N 1
ATOM 3088 C CA . GLN D 1 88 ? 22.180 47.720 11.112 1.00 9.84 105 GLN D CA 1
ATOM 3089 C C . GLN D 1 88 ? 21.582 46.587 10.286 1.00 10.88 105 GLN D C 1
ATOM 3090 O O . GLN D 1 88 ? 21.348 46.806 9.118 1.00 10.81 105 GLN D O 1
ATOM 3096 N N . ASN D 1 89 ? 21.397 45.401 10.860 1.00 11.44 106 ASN D N 1
ATOM 3097 C CA . ASN D 1 89 ? 20.914 44.260 10.103 1.00 13.66 106 ASN D CA 1
ATOM 3098 C C . ASN D 1 89 ? 19.722 43.589 10.779 1.00 13.22 106 ASN D C 1
ATOM 3099 O O . ASN D 1 89 ? 19.274 42.508 10.368 1.00 13.81 106 ASN D O 1
ATOM 3104 N N . ALA D 1 90 ? 19.176 44.250 11.786 1.00 11.33 107 ALA D N 1
ATOM 3105 C CA . ALA D 1 90 ? 18.068 43.693 12.577 1.00 11.69 107 ALA D CA 1
ATOM 3106 C C . ALA D 1 90 ? 16.773 43.796 11.797 1.00 11.10 107 ALA D C 1
ATOM 3107 O O . ALA D 1 90 ? 16.444 44.855 11.304 1.00 10.49 107 ALA D O 1
ATOM 3109 N N . SER D 1 91 ? 16.047 42.697 11.754 1.00 11.35 108 SER D N 1
ATOM 3110 C CA . SER D 1 91 ? 14.705 42.634 11.156 1.00 11.59 108 SER D CA 1
ATOM 3111 C C . SER D 1 91 ? 13.852 43.730 11.677 1.00 11.69 108 SER D C 1
ATOM 3112 O O . SER D 1 91 ? 13.131 44.416 10.890 1.00 11.92 108 SER D O 1
ATOM 3115 N N . GLU D 1 92 ? 13.883 43.879 13.010 1.00 11.11 109 GLU D N 1
ATOM 3116 C CA . GLU D 1 92 ? 13.055 44.890 13.663 1.00 10.93 109 GLU D CA 1
ATOM 3117 C C . GLU D 1 92 ? 13.310 46.300 13.206 1.00 10.37 109 GLU D C 1
ATOM 3118 O O . GLU D 1 92 ? 12.394 47.037 13.132 1.00 10.56 109 GLU D O 1
ATOM 3124 N N . ALA D 1 93 ? 14.550 46.681 12.950 1.00 10.38 110 ALA D N 1
ATOM 3125 C CA . ALA D 1 93 ? 14.868 48.027 12.511 1.00 10.23 110 ALA D CA 1
ATOM 3126 C C . ALA D 1 93 ? 14.280 48.276 11.128 1.00 11.13 110 ALA D C 1
ATOM 3127 O O . ALA D 1 93 ? 13.726 49.371 10.815 1.00 10.35 110 ALA D O 1
ATOM 3129 N N . GLU D 1 94 ? 14.434 47.268 10.265 1.00 12.06 111 GLU D N 1
ATOM 3130 C CA . GLU D 1 94 ? 13.925 47.403 8.905 1.00 13.48 111 GLU D CA 1
ATOM 3131 C C . GLU D 1 94 ? 12.371 47.433 8.879 1.00 13.18 111 GLU D C 1
ATOM 3132 O O . GLU D 1 94 ? 11.749 48.207 8.124 1.00 12.92 111 GLU D O 1
ATOM 3138 N N . THR D 1 95 ? 11.729 46.659 9.733 1.00 13.11 112 THR D N 1
ATOM 3139 C CA . THR D 1 95 ? 10.274 46.604 9.672 1.00 14.34 112 THR D CA 1
ATOM 3140 C C . THR D 1 95 ? 9.678 47.865 10.247 1.00 13.34 112 THR D C 1
ATOM 3141 O O . THR D 1 95 ? 8.712 48.432 9.718 1.00 13.97 112 THR D O 1
ATOM 3145 N N . ILE D 1 96 ? 10.302 48.394 11.283 1.00 12.59 113 ILE D N 1
ATOM 3146 C CA . ILE D 1 96 ? 9.834 49.647 11.814 1.00 12.61 113 ILE D CA 1
ATOM 3147 C C . ILE D 1 96 ? 10.003 50.765 10.784 1.00 12.34 113 ILE D C 1
ATOM 3148 O O . ILE D 1 96 ? 9.056 51.507 10.557 1.00 12.31 113 ILE D O 1
ATOM 3153 N N . PHE D 1 97 ? 11.176 50.843 10.162 1.00 11.76 114 PHE D N 1
ATOM 3154 C CA . PHE D 1 97 ? 11.424 51.747 9.055 1.00 12.42 114 PHE D CA 1
ATOM 3155 C C . PHE D 1 97 ? 10.342 51.654 7.964 1.00 13.58 114 PHE D C 1
ATOM 3156 O O . PHE D 1 97 ? 9.769 52.637 7.557 1.00 13.96 114 PHE D O 1
ATOM 3164 N N . GLU D 1 98 ? 10.063 50.454 7.491 1.00 15.01 115 GLU D N 1
ATOM 3165 C CA . GLU D 1 98 ? 9.065 50.261 6.450 1.00 17.13 115 GLU D CA 1
ATOM 3166 C C . GLU D 1 98 ? 7.677 50.690 6.916 1.00 17.74 115 GLU D C 1
ATOM 3167 O O . GLU D 1 98 ? 6.914 51.264 6.132 1.00 17.66 115 GLU D O 1
ATOM 3173 N N . ARG D 1 99 ? 7.382 50.473 8.196 1.00 17.64 116 ARG D N 1
ATOM 3174 C CA . ARG D 1 99 ? 6.040 50.733 8.703 1.00 19.18 116 ARG D CA 1
ATOM 3175 C C . ARG D 1 99 ? 5.772 52.244 8.654 1.00 19.83 116 ARG D C 1
ATOM 3176 O O . ARG D 1 99 ? 4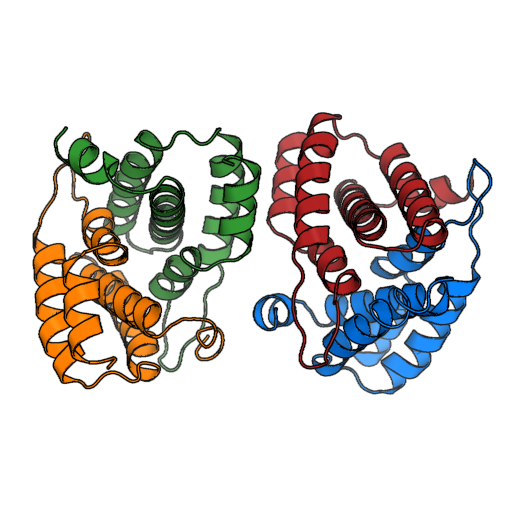.647 52.660 8.383 1.00 20.34 116 ARG D O 1
ATOM 3184 N N . TYR D 1 100 ? 6.796 53.060 8.906 1.00 18.65 117 TYR D N 1
ATOM 3185 C CA . TYR D 1 100 ? 6.603 54.507 8.885 1.00 19.14 117 TYR D CA 1
ATOM 3186 C C . TYR D 1 100 ? 7.048 55.207 7.589 1.00 21.41 117 TYR D C 1
ATOM 3187 O O . TYR D 1 100 ? 6.872 56.383 7.480 1.00 20.46 117 TYR D O 1
ATOM 3196 N N . SER D 1 101 ? 7.569 54.509 6.587 1.00 25.77 118 SER D N 1
ATOM 3197 C CA . SER D 1 101 ? 7.813 55.193 5.303 1.00 30.58 118 SER D CA 1
ATOM 3198 C C . SER D 1 101 ? 6.636 55.071 4.314 1.00 37.51 118 SER D C 1
ATOM 3199 O O . SER D 1 101 ? 6.349 55.996 3.509 1.00 39.28 118 SER D O 1
ATOM 3202 N N . LYS D 1 102 ? 5.953 53.932 4.381 1.00 43.12 119 LYS D N 1
ATOM 3203 C CA . LYS D 1 102 ? 4.882 53.627 3.424 1.00 50.53 119 LYS D CA 1
ATOM 3204 C C . LYS D 1 102 ? 4.002 52.416 3.830 1.00 51.24 119 LYS D C 1
ATOM 3205 O O . LYS D 1 102 ? 4.472 51.281 3.934 1.00 51.36 119 LYS D O 1
#

B-factor: mean 17.18, std 9.91, range [2.0, 63.53]